Protein 2W8T (pdb70)

InterPro domains:
  IPR001917 Aminotransferase, class-II, pyridoxal-phosphate binding site [PS00599] (262-271)
  IPR004839 Aminotransferase, class I/classII, large domain [PF00155] (66-406)
  IPR015421 Pyridoxal phosphate-dependent transferase, major domain [G3DSA:3.40.640.10] (81-315)
  IPR015422 Pyridoxal phosphate-dependent transferase, small domain [G3DSA:3.90.1150.10] (61-413)
  IPR015424 Pyridoxal phosphate-dependent transferase [SSF53383] (37-416)
  IPR050087 8-amino-7-oxononanoate synthase class-II [PTHR13693] (52-408)

GO terms:
  GO:0004758 serine C-palmitoyltransferase activity (F, EXP)
  GO:0005737 cytoplasm (C, EXP)

B-factor: mean 5.33, std 5.43, range [2.0, 46.35]

Solvent-accessible surface area: 17518 Å² total

CATH classification: 3.90.1150.10 (+1 more: 3.40.640.10)

Sequence (397 aa):
DLLSKFDGLIAERQKLLDSGVVTDPFAIVMEQVKSPTEAVIRGKDTILLGTYNYMGMTFDPDVIIAAGKEALEKFGSGTCGSSRMMLNGTFHDHMEVEQALRDFYGTTGAIVFSTGYMANLGIISTLAGKGEYVILDADSHASIYDGCQQGNAEIVRFRHNSVEDLDKRLGRLPKEPAKLVVLEGVYSMLGDIAPLKEMVAVAKKHGAMVLLVDEAHSMGFFGPNGRGVYEAQGLEGQIDFVVVGTFSKSVGTVVGGFVVSNHPKFEAVRLACRPYIFTASLPPSVVATATTSIRKLMTAHEKRERLLWSSNARALHGGLKAMGFRLGTETCDSAIVAVMLEDQEQAAMMWQALLDGGLYVNMARPPATPAGTFLLRCSICAEHTPAQIQTVLGMFQAAGRAVGVI

Foldseek 3Di:
DVCVVCVVVVVVQVVVCVVVFDRQVDWDQPADPFPFWTATPNDIFGEFAALQALRLQPPPQLVVLLVVLCVPPNFAQPAAPVPRFCDPLNVLLQVLVCVLQVAPGKDKFQFLL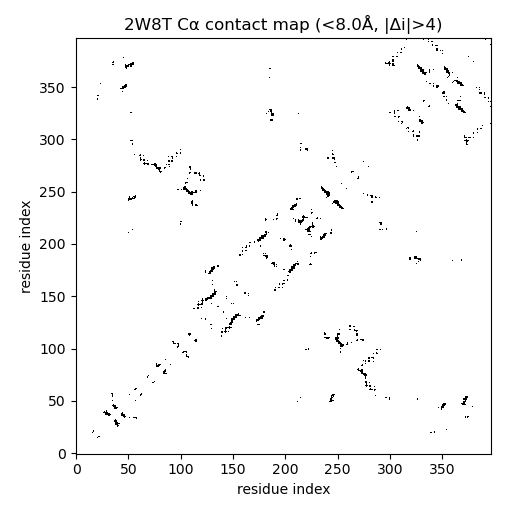LQLLFVLQLVAAAPEEEEEEPLDDPSNVNSVVNHHYHYHYFYHLDLPRLLVRLVPDDQPHEYEYEEEQFDQQQGDGHPCVSNLVSCVVSPYAYEYEAAQQALQAAPQSHHNCRNSPCRPSHAKYKYFCVGNLNAGIIMIGGRDPCPVVSCVPGCSRGPDHDGGSSRSSSSSSRSNCSRPVVLLNVLSQVLQQLLQVLCVVLPFDGSDPHSHGQKTKTWDQDQVLLSQLQRQSVVVRYHFDWDDPPSDPHRTTIGITGTHSPQDPVNSVVSSVSSNVSCVVSVVD

Structure (mmCIF, N/CA/C/O backbone):
data_2W8T
#
_entry.id   2W8T
#
_cell.length_a   75.180
_cell.length_b   107.454
_cell.length_c   88.825
_cell.angle_alpha   90.00
_cell.angle_beta   90.00
_cell.angle_gamma   90.00
#
_symmetry.space_group_name_H-M   'C 2 2 21'
#
loop_
_entity.id
_entity.type
_entity.pdbx_description
1 polymer 'SERINE PALMITOYLTRANSFERASE'
2 non-polymer "PYRIDOXAL-5'-PHOSPHATE"
3 water water
#
loop_
_atom_site.group_PDB
_atom_site.id
_atom_site.type_symbol
_atom_site.label_atom_id
_atom_site.label_alt_id
_atom_site.label_comp_id
_atom_site.label_asym_id
_atom_site.label_entity_id
_atom_site.label_seq_id
_atom_site.pdbx_PDB_ins_code
_atom_site.Cartn_x
_atom_site.Cartn_y
_atom_site.Cartn_z
_atom_site.occupancy
_atom_site.B_iso_or_equiv
_atom_site.auth_seq_id
_atom_site.auth_comp_id
_atom_site.auth_asym_id
_atom_site.auth_atom_id
_atom_site.pdbx_PDB_model_num
ATOM 1 N N . ASP A 1 22 ? -21.554 -0.407 33.152 1.00 2.16 23 ASP A N 1
ATOM 2 C CA . ASP A 1 22 ? -21.131 0.076 31.805 1.00 2.00 23 ASP A CA 1
ATOM 3 C C . ASP A 1 22 ? -19.609 0.277 31.770 1.00 2.00 23 ASP A C 1
ATOM 4 O O . ASP A 1 22 ? -18.903 -0.215 32.654 1.00 2.12 23 ASP A O 1
ATOM 9 N N . LEU A 1 23 ? -19.105 0.990 30.762 1.00 2.00 24 LEU A N 1
ATOM 10 C CA . LEU A 1 23 ? -17.664 1.223 30.619 1.00 2.00 24 LEU A CA 1
ATOM 11 C C . LEU A 1 23 ? -17.038 2.019 31.760 1.00 2.00 24 LEU A C 1
ATOM 12 O O . LEU A 1 23 ? -15.826 1.987 31.930 1.00 2.01 24 LEU A O 1
ATOM 17 N N . LEU A 1 24 ? -17.838 2.758 32.525 1.00 2.00 25 LEU A N 1
ATOM 18 C CA . LEU A 1 24 ? -17.278 3.564 33.609 1.00 2.00 25 LEU A CA 1
ATOM 19 C C . LEU A 1 24 ? -17.358 2.907 34.985 1.00 2.00 25 LEU A C 1
ATOM 20 O O . LEU A 1 24 ? -16.818 3.440 35.948 1.00 2.00 25 LEU A O 1
ATOM 25 N N . SER A 1 25 ? -17.984 1.734 35.070 1.00 2.00 26 SER A N 1
ATOM 26 C CA . SER A 1 25 ? -18.063 1.009 36.336 1.00 2.00 26 SER A CA 1
ATOM 27 C C . SER A 1 25 ? -16.667 0.666 36.853 1.00 2.00 26 SER A C 1
ATOM 28 O O . SER A 1 25 ? -16.446 0.622 38.060 1.00 2.00 26 SER A O 1
ATOM 31 N N . LYS A 1 26 ? -15.721 0.451 35.938 1.00 2.00 27 LYS A N 1
ATOM 32 C CA . LYS A 1 26 ? -14.327 0.166 36.306 1.00 2.00 27 LYS A CA 1
ATOM 33 C C . LYS A 1 26 ? -13.670 1.262 37.155 1.00 2.00 27 LYS A C 1
ATOM 34 O O . LYS A 1 26 ? -12.640 1.016 37.784 1.00 2.00 27 LYS A O 1
ATOM 40 N N . PHE A 1 27 ? -14.258 2.457 37.168 1.00 2.00 28 PHE A N 1
ATOM 41 C CA . PHE A 1 27 ? -13.734 3.580 37.957 1.00 2.00 28 PHE A CA 1
ATOM 42 C C . PHE A 1 27 ? -14.367 3.726 39.345 1.00 2.00 28 PHE A C 1
ATOM 43 O O . PHE A 1 27 ? -14.016 4.649 40.074 1.00 2.10 28 PHE A O 1
ATOM 51 N N . ASP A 1 28 ? -15.285 2.830 39.711 1.00 2.03 29 ASP A N 1
ATOM 52 C CA . ASP A 1 28 ? -15.961 2.909 41.016 1.00 2.00 29 ASP A CA 1
ATOM 53 C C . ASP A 1 28 ? -14.972 2.928 42.185 1.00 2.04 29 ASP A C 1
ATOM 54 O O . ASP A 1 28 ? -15.149 3.697 43.129 1.00 2.00 29 ASP A O 1
ATOM 59 N N . GLY A 1 29 ? -13.934 2.100 42.115 1.00 2.00 30 GLY A N 1
ATOM 60 C CA . GLY A 1 29 ? -12.910 2.057 43.161 1.00 2.00 30 GLY A CA 1
ATOM 61 C C . GLY A 1 29 ? -12.155 3.369 43.307 1.00 2.00 30 GLY A C 1
ATOM 62 O O . GLY A 1 29 ? -11.958 3.862 44.423 1.00 2.00 30 GLY A O 1
ATOM 63 N N . LEU A 1 30 ? -11.729 3.936 42.179 1.00 2.00 31 LEU A N 1
ATOM 64 C CA . LEU A 1 30 ? -11.026 5.220 42.173 1.00 2.00 31 LEU A CA 1
ATOM 65 C C . LEU A 1 30 ? -11.917 6.340 42.709 1.00 2.00 31 LEU A C 1
ATOM 66 O O . LEU A 1 30 ? -11.451 7.222 43.431 1.00 2.10 31 LEU A O 1
ATOM 71 N N . ILE A 1 31 ? -13.197 6.295 42.349 1.00 2.00 32 ILE A N 1
ATOM 72 C CA . ILE A 1 31 ? -14.159 7.291 42.805 1.00 2.02 32 ILE A CA 1
ATOM 73 C C . ILE A 1 31 ? -14.343 7.210 44.328 1.00 2.00 32 ILE A C 1
ATOM 74 O O . ILE A 1 31 ? -14.361 8.238 45.016 1.00 2.15 32 ILE A O 1
ATOM 79 N N . ALA A 1 32 ? -14.440 5.991 44.857 1.00 2.00 33 ALA A N 1
ATOM 80 C CA . ALA A 1 32 ? -14.566 5.783 46.307 1.00 2.00 33 ALA A CA 1
ATOM 81 C C . ALA A 1 32 ? -13.303 6.215 47.056 1.00 2.00 33 ALA A C 1
ATOM 82 O O . ALA A 1 32 ? -13.386 6.789 48.142 1.00 2.00 33 ALA A O 1
ATOM 84 N N . GLU A 1 33 ? -12.141 5.932 46.470 1.00 2.21 34 GLU A N 1
ATOM 85 C CA . GLU A 1 33 ? -10.848 6.333 47.042 1.00 2.55 34 GLU A CA 1
ATOM 86 C C . GLU A 1 33 ? -10.752 7.855 47.146 1.00 2.49 34 GLU A C 1
ATOM 87 O O . GLU A 1 33 ? -10.324 8.396 48.171 1.00 2.40 34 GLU A O 1
ATOM 93 N N . ARG A 1 34 ? -11.161 8.539 46.083 1.00 2.53 35 ARG A N 1
ATOM 94 C CA . ARG A 1 34 ? -11.174 9.995 46.066 1.00 2.59 35 ARG A CA 1
ATOM 95 C C . ARG A 1 34 ? -12.090 10.556 47.149 1.00 2.61 35 ARG A C 1
ATOM 96 O O . ARG A 1 34 ? -11.704 11.472 47.876 1.00 2.61 35 ARG A O 1
ATOM 104 N N . GLN A 1 35 ? -13.299 10.017 47.258 1.00 2.84 36 GLN A N 1
ATOM 105 C CA . GLN A 1 35 ? -14.234 10.500 48.270 1.00 3.27 36 GLN A CA 1
ATOM 106 C C . GLN A 1 35 ? -13.706 10.266 49.687 1.00 3.03 36 GLN A C 1
ATOM 107 O O . GLN A 1 35 ? -13.889 11.114 50.560 1.00 2.57 36 GLN A O 1
ATOM 113 N N . LYS A 1 36 ? -13.046 9.131 49.908 1.00 2.87 37 LYS A N 1
ATOM 114 C CA . LYS A 1 36 ? -12.416 8.841 51.199 1.00 3.02 37 LYS A CA 1
ATOM 115 C C . LYS A 1 36 ? -11.386 9.914 51.547 1.00 2.66 37 LYS A C 1
ATOM 116 O O . LYS A 1 36 ? -11.342 10.391 52.677 1.00 2.54 37 LYS A O 1
ATOM 122 N N . LEU A 1 37 ? -10.557 10.285 50.574 1.00 2.22 38 LEU A N 1
ATOM 123 C CA . LEU A 1 37 ? -9.558 11.335 50.768 1.00 2.15 38 LEU A CA 1
ATOM 124 C C . LEU A 1 37 ? -10.234 12.659 51.121 1.00 2.07 38 LEU A C 1
ATOM 125 O O . LEU A 1 37 ? -9.842 13.331 52.071 1.00 2.05 38 LEU A O 1
ATOM 130 N N . LEU A 1 38 ? -11.260 13.023 50.358 1.00 2.00 39 LEU A N 1
ATOM 131 C CA . LEU A 1 38 ? -11.974 14.278 50.588 1.00 2.00 39 LEU A CA 1
ATOM 132 C C . LEU A 1 38 ? -12.729 14.291 51.921 1.00 2.00 39 LEU A C 1
ATOM 133 O O . LEU A 1 38 ? -12.912 15.356 52.504 1.00 2.00 39 LEU A O 1
ATOM 138 N N . ASP A 1 39 ? -13.131 13.116 52.414 1.00 2.00 40 ASP A N 1
ATOM 139 C CA . ASP A 1 39 ? -13.777 13.002 53.734 1.00 2.09 40 ASP A CA 1
ATOM 140 C C . ASP A 1 39 ? -12.878 13.498 54.871 1.00 2.02 40 ASP A C 1
ATOM 141 O O . ASP A 1 39 ? -13.378 13.894 55.926 1.00 2.00 40 ASP A O 1
ATOM 146 N N . SER A 1 40 ? -11.562 13.475 54.661 1.00 2.00 41 SER A N 1
ATOM 147 C CA . SER A 1 40 ? -10.609 13.978 55.655 1.00 2.00 41 SER A CA 1
ATOM 148 C C . SER A 1 40 ? -10.590 15.508 55.753 1.00 2.00 41 SER A C 1
ATOM 149 O O . SER A 1 40 ? -9.996 16.057 56.683 1.00 2.23 41 SER A O 1
ATOM 152 N N . GLY A 1 41 ? -11.218 16.189 54.794 1.00 2.00 42 GLY A N 1
ATOM 153 C CA . GLY A 1 41 ? -11.284 17.651 54.781 1.00 2.00 42 GLY A CA 1
ATOM 154 C C . GLY A 1 41 ? -10.182 18.313 53.971 1.00 2.00 42 GLY A C 1
ATOM 155 O O . GLY A 1 41 ? -10.117 19.544 53.900 1.00 2.38 42 GLY A O 1
ATOM 156 N N . VAL A 1 42 ? -9.324 17.501 53.353 1.00 2.00 43 VAL A N 1
ATOM 157 C CA A VAL A 1 42 ? -8.224 18.010 52.546 0.50 2.00 43 VAL A CA 1
ATOM 158 C CA B VAL A 1 42 ? -8.221 18.010 52.544 0.50 2.00 43 VAL A CA 1
ATOM 159 C C . VAL A 1 42 ? -8.747 18.581 51.227 1.00 2.02 43 VAL A C 1
ATOM 160 O O . VAL A 1 42 ? -9.733 18.085 50.665 1.00 2.11 43 VAL A O 1
ATOM 167 N N . THR A 1 43 ? -8.096 19.636 50.747 1.00 2.45 44 THR A N 1
ATOM 168 C CA . THR A 1 43 ? -8.368 20.210 49.440 1.00 3.04 44 THR A CA 1
ATOM 169 C C . THR A 1 43 ? -8.070 19.150 48.373 1.00 3.10 44 THR A C 1
ATOM 170 O O . THR A 1 43 ? -7.093 18.413 48.496 1.00 3.36 44 THR A O 1
ATOM 174 N N . ASP A 1 44 ? -8.923 19.047 47.359 1.00 3.20 45 ASP A N 1
ATOM 175 C CA . ASP A 1 44 ? -8.717 18.081 46.279 1.00 3.44 45 ASP A CA 1
ATOM 176 C C . ASP A 1 44 ? -7.397 18.412 45.575 1.00 3.32 45 ASP A C 1
ATOM 177 O O . ASP A 1 44 ? -7.297 19.433 44.899 1.00 3.01 45 ASP A O 1
ATOM 182 N N . PRO A 1 45 ? -6.376 17.547 45.720 1.00 3.63 46 PRO A N 1
ATOM 183 C CA . PRO A 1 45 ? -5.081 17.896 45.120 1.00 3.77 46 PRO A CA 1
ATOM 184 C C . PRO A 1 45 ? -5.071 17.867 43.597 1.00 3.35 46 PRO A C 1
ATOM 185 O O . PRO A 1 45 ? -4.179 18.448 42.982 1.00 3.71 46 PRO A O 1
ATOM 189 N N . PHE A 1 46 ? -6.054 17.208 42.991 1.00 3.42 47 PHE A N 1
ATOM 190 C CA . PHE A 1 46 ? -6.114 17.099 41.537 1.00 3.87 47 PHE A CA 1
ATOM 191 C C . PHE A 1 46 ? -7.024 18.147 40.890 1.00 3.81 47 PHE A C 1
ATOM 192 O O . PHE A 1 46 ? -7.296 18.075 39.689 1.00 4.56 47 PHE A O 1
ATOM 200 N N . ALA A 1 47 ? -7.474 19.130 41.671 1.00 3.19 48 ALA A N 1
ATOM 201 C CA . ALA A 1 47 ? -8.374 20.165 41.151 1.00 3.25 48 ALA A CA 1
ATOM 202 C C . ALA A 1 47 ? -7.927 21.575 41.542 1.00 3.13 48 ALA A C 1
ATOM 203 O O . ALA A 1 47 ? -8.723 22.506 41.517 1.00 4.33 48 ALA A O 1
ATOM 205 N N . ILE A 1 48 ? -6.650 21.742 41.874 1.00 2.46 49 ILE A N 1
ATOM 206 C CA . ILE A 1 48 ? -6.106 23.060 42.196 1.00 2.16 49 ILE A CA 1
ATOM 207 C C . ILE A 1 48 ? -6.194 23.955 40.966 1.00 2.06 49 ILE A C 1
ATOM 208 O O . ILE A 1 48 ? -5.827 23.531 39.871 1.00 2.00 49 ILE A O 1
ATOM 213 N N . VAL A 1 49 ? -6.662 25.184 41.154 1.00 2.05 50 VAL A N 1
ATOM 214 C CA . VAL A 1 49 ? -6.740 26.164 40.074 1.00 2.00 50 VAL A CA 1
ATOM 215 C C . VAL A 1 49 ? -5.895 27.390 40.409 1.00 2.05 50 VAL A C 1
ATOM 216 O O . VAL A 1 49 ? -6.066 28.003 41.469 1.00 2.13 50 VAL A O 1
ATOM 220 N N . MET A 1 50 ? -4.988 27.737 39.505 1.00 2.00 51 MET A N 1
ATOM 221 C CA . MET A 1 50 ? -4.223 28.976 39.599 1.00 2.09 51 MET A CA 1
ATOM 222 C C . MET A 1 50 ? -5.094 30.073 38.998 1.00 2.14 51 MET A C 1
ATOM 223 O O . MET A 1 50 ? -5.140 30.256 37.769 1.00 2.52 51 MET A O 1
ATOM 228 N N . GLU A 1 51 ? -5.808 30.774 39.871 1.00 2.13 52 GLU A N 1
ATOM 229 C CA . GLU A 1 51 ? -6.779 31.777 39.446 1.00 2.82 52 GLU A CA 1
ATOM 230 C C . GLU A 1 51 ? -6.066 32.956 38.796 1.00 2.47 52 GLU A C 1
ATOM 231 O O . GLU A 1 51 ? -6.557 33.540 37.821 1.00 2.86 52 GLU A O 1
ATOM 237 N N . GLN A 1 52 ? -4.930 33.325 39.379 1.00 2.61 53 GLN A N 1
ATOM 238 C CA . GLN A 1 52 ? -4.029 34.324 38.827 1.00 3.35 53 GLN A CA 1
ATOM 239 C C . GLN A 1 52 ? -2.622 33.777 38.963 1.00 3.40 53 GLN A C 1
ATOM 240 O O . GLN A 1 52 ? -2.335 33.018 39.888 1.00 3.30 53 GLN A O 1
ATOM 246 N N . VAL A 1 53 ? -1.756 34.143 38.023 1.00 3.92 54 VAL A N 1
ATOM 247 C CA . VAL A 1 53 ? -0.340 33.797 38.080 1.00 4.64 54 VAL A CA 1
ATOM 248 C C . VAL A 1 53 ? 0.435 35.076 37.775 1.00 5.43 54 VAL A C 1
ATOM 249 O O . VAL A 1 53 ? 0.463 35.537 36.634 1.00 7.25 54 VAL A O 1
ATOM 253 N N . LYS A 1 54 ? 1.024 35.663 38.813 1.00 5.79 55 LYS A N 1
ATOM 254 C CA . LYS A 1 54 ? 1.700 36.963 38.718 1.00 6.50 55 LYS A CA 1
ATOM 255 C C . LYS A 1 54 ? 3.071 36.856 38.051 1.00 5.61 55 LYS A C 1
ATOM 256 O O . LYS A 1 54 ? 3.531 37.793 37.397 1.00 6.63 55 LYS A O 1
ATOM 262 N N . SER A 1 55 ? 3.734 35.727 38.256 1.00 4.41 56 SER A N 1
ATOM 263 C CA . SER A 1 55 ? 5.129 35.555 37.871 1.00 3.50 56 SER A CA 1
ATOM 264 C C . SER A 1 55 ? 5.421 34.065 37.891 1.00 3.31 56 SER A C 1
ATOM 265 O O . SER A 1 55 ? 4.545 33.272 38.213 1.00 3.50 56 SER A O 1
ATOM 268 N N . PRO A 1 56 ? 6.662 33.667 37.589 1.00 2.97 57 PRO A N 1
ATOM 269 C CA . PRO A 1 56 ? 6.987 32.247 37.692 1.00 2.90 57 PRO A CA 1
ATOM 270 C C . PRO A 1 56 ? 6.860 31.668 39.099 1.00 2.63 57 PRO A C 1
ATOM 271 O O . PRO A 1 56 ? 6.773 30.447 39.253 1.00 3.13 57 PRO A O 1
ATOM 275 N N . THR A 1 57 ? 6.850 32.524 40.118 1.00 2.18 58 THR A N 1
ATOM 276 C CA . THR A 1 57 ? 6.923 32.052 41.495 1.00 2.11 58 THR A CA 1
ATOM 277 C C . THR A 1 57 ? 5.726 32.432 42.361 1.00 2.11 58 THR A C 1
ATOM 278 O O . THR A 1 57 ? 5.724 32.116 43.548 1.00 2.16 58 THR A O 1
ATOM 282 N N . GLU A 1 58 ? 4.734 33.124 41.799 1.00 2.48 59 GLU A N 1
ATOM 283 C CA . GLU A 1 58 ? 3.614 33.646 42.581 1.00 3.32 59 GLU A CA 1
ATOM 284 C C . GLU A 1 58 ? 2.293 33.414 41.878 1.00 2.96 59 GLU A C 1
ATOM 285 O O . GLU A 1 58 ? 2.165 33.686 40.680 1.00 3.74 59 GLU A O 1
ATOM 291 N N . ALA A 1 59 ? 1.303 32.949 42.639 1.00 2.37 60 ALA A N 1
ATOM 292 C CA . ALA A 1 59 ? -0.038 32.709 42.115 1.00 2.20 60 ALA A CA 1
ATOM 293 C C . ALA A 1 59 ? -1.071 33.057 43.177 1.00 2.21 60 ALA A C 1
ATOM 294 O O . ALA A 1 59 ? -0.732 33.351 44.330 1.00 2.95 60 ALA A O 1
ATOM 296 N N . VAL A 1 60 ? -2.332 33.034 42.768 1.00 2.10 61 VAL A N 1
ATOM 297 C CA . VAL A 1 60 ? -3.459 33.140 43.689 1.00 2.38 61 VAL A CA 1
ATOM 298 C C . VAL A 1 60 ? -4.251 31.840 43.577 1.00 2.05 61 VAL A C 1
ATOM 299 O O . VAL A 1 60 ? -4.696 31.464 42.486 1.00 2.80 61 VAL A O 1
ATOM 303 N N . ILE A 1 61 ? -4.388 31.148 44.704 1.00 2.02 62 ILE A N 1
ATOM 304 C CA . ILE A 1 61 ? -5.060 29.853 44.779 1.00 2.13 62 ILE A CA 1
ATOM 305 C C . ILE A 1 61 ? -6.076 29.947 45.906 1.00 2.27 62 ILE A C 1
ATOM 306 O O . ILE A 1 61 ? -5.728 30.306 47.033 1.00 2.27 62 ILE A O 1
ATOM 311 N N . ARG A 1 62 ? -7.334 29.637 45.607 1.00 3.05 63 ARG A N 1
ATOM 312 C CA . ARG A 1 62 ? -8.407 29.724 46.600 1.00 3.73 63 ARG A CA 1
ATOM 313 C C . ARG A 1 62 ? -8.418 31.129 47.229 1.00 4.07 63 ARG A C 1
ATOM 314 O O . ARG A 1 62 ? -8.642 31.289 48.427 1.00 4.66 63 ARG A O 1
ATOM 322 N N . GLY A 1 63 ? -8.160 32.141 46.399 1.00 4.38 64 GLY A N 1
ATOM 323 C CA . GLY A 1 63 ? -8.131 33.540 46.830 1.00 4.95 64 GLY A CA 1
ATOM 324 C C . GLY A 1 63 ? -6.928 33.969 47.655 1.00 5.10 64 GLY A C 1
ATOM 325 O O . GLY A 1 63 ? -6.872 35.110 48.119 1.00 6.49 64 GLY A O 1
ATOM 326 N N . LYS A 1 64 ? -5.960 33.072 47.837 1.00 4.39 65 LYS A N 1
ATOM 327 C CA . LYS A 1 64 ? -4.807 33.321 48.697 1.00 4.47 65 LYS A CA 1
ATOM 328 C C . LYS A 1 64 ? -3.534 33.485 47.876 1.00 3.54 65 LYS A C 1
ATOM 329 O O . LYS A 1 64 ? -3.230 32.652 47.024 1.00 2.68 65 LYS A O 1
ATOM 335 N N . ASP A 1 65 ? -2.779 34.543 48.160 1.00 3.24 66 ASP A N 1
ATOM 336 C CA . ASP A 1 65 ? -1.463 34.730 47.555 1.00 3.49 66 ASP A CA 1
ATOM 337 C C . ASP A 1 65 ? -0.567 33.572 47.983 1.00 2.85 66 ASP A C 1
ATOM 338 O O . ASP A 1 65 ? -0.448 33.264 49.175 1.00 3.49 66 ASP A O 1
ATOM 343 N N . THR A 1 66 ? 0.059 32.940 46.999 1.00 2.21 67 THR A N 1
ATOM 344 C CA . THR A 1 66 ? 0.772 31.686 47.202 1.00 2.09 67 THR A CA 1
ATOM 345 C C . THR A 1 66 ? 2.109 31.684 46.463 1.00 2.10 67 THR A C 1
ATOM 346 O O . THR A 1 66 ? 2.191 32.107 45.306 1.00 3.09 67 THR A O 1
ATOM 350 N N . ILE A 1 67 ? 3.156 31.210 47.130 1.00 2.02 68 ILE A N 1
ATOM 351 C CA . ILE A 1 67 ? 4.436 30.955 46.475 1.00 2.00 68 ILE A CA 1
ATOM 352 C C . ILE A 1 67 ? 4.327 29.625 45.729 1.00 2.02 68 ILE A C 1
ATOM 353 O O . ILE A 1 67 ? 3.865 28.618 46.294 1.00 2.00 68 ILE A O 1
ATOM 358 N N . LEU A 1 68 ? 4.731 29.622 44.462 1.00 2.00 69 LEU A N 1
ATOM 359 C CA . LEU A 1 68 ? 4.771 28.400 43.664 1.00 2.01 69 LEU A CA 1
ATOM 360 C C . LEU A 1 68 ? 6.116 27.705 43.853 1.00 2.11 69 LEU A C 1
ATOM 361 O O . LEU A 1 68 ? 7.164 28.307 43.607 1.00 2.80 69 LEU A O 1
ATOM 366 N N . LEU A 1 69 ? 6.083 26.442 44.281 1.00 2.37 70 LEU A N 1
ATOM 367 C CA . LEU A 1 69 ? 7.301 25.668 44.487 1.00 2.06 70 LEU A CA 1
ATOM 368 C C . LEU A 1 69 ? 7.034 24.250 43.989 1.00 2.07 70 LEU A C 1
ATOM 369 O O . LEU A 1 69 ? 7.569 23.266 44.517 1.00 3.01 70 LEU A O 1
ATOM 374 N N . GLY A 1 70 ? 6.191 24.159 42.968 1.00 2.04 71 GLY A N 1
ATOM 375 C CA . GLY A 1 70 ? 5.789 22.886 42.387 1.00 2.48 71 GLY A CA 1
ATOM 376 C C . GLY A 1 70 ? 5.574 23.006 40.894 1.00 2.91 71 GLY A C 1
ATOM 377 O O . GLY A 1 70 ? 4.626 22.441 40.364 1.00 4.37 71 GLY A O 1
ATOM 378 N N . THR A 1 71 ? 6.440 23.750 40.211 1.00 2.78 72 THR A N 1
ATOM 379 C CA . THR A 1 71 ? 6.350 23.880 38.758 1.00 2.42 72 THR A CA 1
ATOM 380 C C . THR A 1 71 ? 7.679 23.490 38.125 1.00 2.27 72 THR A C 1
ATOM 381 O O . THR A 1 71 ? 8.719 23.462 38.792 1.00 2.43 72 THR A O 1
ATOM 385 N N . TYR A 1 72 ? 7.651 23.227 36.821 1.00 2.09 73 TYR A N 1
ATOM 386 C CA . TYR A 1 72 ? 8.872 22.911 36.081 1.00 2.06 73 TYR A CA 1
ATOM 387 C C . TYR A 1 72 ? 9.366 24.090 35.250 1.00 2.07 73 TYR A C 1
ATOM 388 O O . TYR A 1 72 ? 10.069 23.911 34.266 1.00 2.00 73 TYR A O 1
ATOM 397 N N . ASN A 1 73 ? 9.052 25.298 35.712 1.00 2.00 74 ASN A N 1
ATOM 398 C CA . ASN A 1 73 ? 9.471 26.549 35.073 1.00 2.02 74 ASN A CA 1
ATOM 399 C C . ASN A 1 73 ? 10.870 26.913 35.563 1.00 2.04 74 ASN A C 1
ATOM 400 O O . ASN A 1 73 ? 11.110 28.005 36.070 1.00 2.24 74 ASN A O 1
ATOM 405 N N . TYR A 1 74 ? 11.805 25.990 35.370 1.00 2.00 75 TYR A N 1
ATOM 406 C CA . TYR A 1 74 ? 13.089 26.023 36.054 1.00 2.00 75 TYR A CA 1
ATOM 407 C C . TYR A 1 74 ? 13.858 27.307 35.832 1.00 2.02 75 TYR A C 1
ATOM 408 O O . TYR A 1 74 ? 14.555 27.774 36.735 1.00 2.00 75 TYR A O 1
ATOM 417 N N . MET A 1 75 ? 13.749 27.863 34.633 1.00 2.00 76 MET A N 1
ATOM 418 C CA . MET A 1 75 ? 14.504 29.048 34.266 1.00 2.00 76 MET A CA 1
ATOM 419 C C . MET A 1 75 ? 13.659 30.316 34.193 1.00 2.05 76 MET A C 1
ATOM 420 O O . MET A 1 75 ? 14.129 31.359 33.742 1.00 2.52 76 MET A O 1
ATOM 425 N N . GLY A 1 76 ? 12.424 30.242 34.683 1.00 2.11 77 GLY A N 1
ATOM 426 C CA . GLY A 1 76 ? 11.530 31.397 34.719 1.00 2.59 77 GLY A CA 1
ATOM 427 C C . GLY A 1 76 ? 11.155 31.963 33.364 1.00 2.88 77 GLY A C 1
ATOM 428 O O . GLY A 1 76 ? 10.746 33.118 33.256 1.00 4.31 77 GLY A O 1
ATOM 429 N N . MET A 1 77 ? 11.242 31.158 32.316 1.00 2.29 78 MET A N 1
ATOM 430 C CA . MET A 1 77 ? 11.108 31.692 30.962 1.00 2.23 78 MET A CA 1
ATOM 431 C C . MET A 1 77 ? 9.685 32.087 30.602 1.00 2.34 78 MET A C 1
ATOM 432 O O . MET A 1 77 ? 9.490 32.854 29.666 1.00 2.69 78 MET A O 1
ATOM 437 N N . THR A 1 78 ? 8.681 31.600 31.324 1.00 2.44 79 THR A N 1
ATOM 438 C CA . THR A 1 78 ? 7.303 31.900 30.924 1.00 2.32 79 THR A CA 1
ATOM 439 C C . THR A 1 78 ? 6.933 33.388 31.007 1.00 2.14 79 THR A C 1
ATOM 440 O O . THR A 1 78 ? 5.973 33.805 30.365 1.00 2.28 79 THR A O 1
ATOM 444 N N . PHE A 1 79 ? 7.668 34.175 31.798 1.00 2.22 80 PHE A N 1
ATOM 445 C CA . PHE A 1 79 ? 7.435 35.619 31.885 1.00 2.36 80 PHE A CA 1
ATOM 446 C C . PHE A 1 79 ? 8.602 36.436 31.337 1.00 2.36 80 PHE A C 1
ATOM 447 O O . PHE A 1 79 ? 8.670 37.645 31.544 1.00 3.10 80 PHE A O 1
ATOM 455 N N . ASP A 1 80 ? 9.514 35.788 30.623 1.00 2.29 81 ASP A N 1
ATOM 456 C CA . ASP A 1 80 ? 10.606 36.516 29.997 1.00 2.08 81 ASP A CA 1
ATOM 457 C C . ASP A 1 80 ? 10.017 37.484 28.956 1.00 2.09 81 ASP A C 1
ATOM 458 O O . ASP A 1 80 ? 9.162 37.098 28.162 1.00 2.15 81 ASP A O 1
ATOM 463 N N . PRO A 1 81 ? 10.438 38.752 28.979 1.00 2.05 82 PRO A N 1
ATOM 464 C CA . PRO A 1 81 ? 9.793 39.728 28.101 1.00 2.18 82 PRO A CA 1
ATOM 465 C C . PRO A 1 81 ? 10.009 39.468 26.609 1.00 2.11 82 PRO A C 1
ATOM 466 O O . PRO A 1 81 ? 9.138 39.786 25.793 1.00 2.51 82 PRO A O 1
ATOM 470 N N . ASP A 1 82 ? 11.153 38.902 26.247 1.00 2.12 83 ASP A N 1
ATOM 471 C CA . ASP A 1 82 ? 11.404 38.561 24.844 1.00 2.12 83 ASP A CA 1
ATOM 472 C C . ASP A 1 82 ? 10.527 37.389 24.412 1.00 2.00 83 ASP A C 1
ATOM 473 O O . ASP A 1 82 ? 9.995 37.384 23.310 1.00 2.14 83 ASP A O 1
ATOM 478 N N . VAL A 1 83 ? 10.374 36.409 25.295 1.00 2.00 84 VAL A N 1
ATOM 479 C CA . VAL A 1 83 ? 9.508 35.267 25.035 1.00 2.01 84 VAL A CA 1
ATOM 480 C C . VAL A 1 83 ? 8.059 35.720 24.816 1.00 2.05 84 VAL A C 1
ATOM 481 O O . VAL A 1 83 ? 7.429 35.358 23.819 1.00 2.40 84 VAL A O 1
ATOM 485 N N . ILE A 1 84 ? 7.548 36.540 25.725 1.00 2.25 85 ILE A N 1
ATOM 486 C CA A ILE A 1 84 ? 6.180 37.045 25.628 0.50 2.66 85 ILE A CA 1
ATOM 487 C CA B ILE A 1 84 ? 6.177 37.026 25.622 0.50 2.47 85 ILE A CA 1
ATOM 488 C C . ILE A 1 84 ? 5.979 37.858 24.351 1.00 2.49 85 ILE A C 1
ATOM 489 O O . ILE A 1 84 ? 4.988 37.679 23.640 1.00 3.24 85 ILE A O 1
ATOM 498 N N . ALA A 1 85 ? 6.917 38.757 24.057 1.00 2.33 86 ALA A N 1
ATOM 499 C CA . ALA A 1 85 ? 6.816 39.567 22.842 1.00 2.39 86 ALA A CA 1
ATOM 500 C C . ALA A 1 85 ? 6.795 38.711 21.573 1.00 2.28 86 ALA A C 1
ATOM 501 O O . ALA A 1 85 ? 6.043 38.999 20.642 1.00 2.78 86 ALA A O 1
ATOM 503 N N . ALA A 1 86 ? 7.603 37.657 21.534 1.00 2.29 87 ALA A N 1
ATOM 504 C CA . ALA A 1 86 ? 7.618 36.765 20.376 1.00 2.25 87 ALA A CA 1
ATOM 505 C C . ALA A 1 86 ? 6.259 36.084 20.188 1.00 2.27 87 ALA A C 1
ATOM 506 O O . ALA A 1 86 ? 5.773 35.936 19.060 1.00 2.63 87 ALA A O 1
ATOM 508 N N . GLY A 1 87 ? 5.631 35.678 21.289 1.00 2.43 88 GLY A N 1
ATOM 509 C CA . GLY A 1 87 ? 4.321 35.045 21.211 1.00 2.28 88 GLY A CA 1
ATOM 510 C C . GLY A 1 87 ? 3.255 35.996 20.703 1.00 2.44 88 GLY A C 1
ATOM 511 O O . GLY A 1 87 ? 2.440 35.623 19.855 1.00 2.57 88 GLY A O 1
ATOM 512 N N . LYS A 1 88 ? 3.251 37.224 21.213 1.00 2.46 89 LYS A N 1
ATOM 513 C CA . LYS A 1 88 ? 2.263 38.208 20.785 1.00 2.80 89 LYS A CA 1
ATOM 514 C C . LYS A 1 88 ? 2.422 38.539 19.305 1.00 2.74 89 LYS A C 1
ATOM 515 O O . LYS A 1 88 ? 1.431 38.648 18.579 1.00 2.66 89 LYS A O 1
ATOM 521 N N . GLU A 1 89 ? 3.668 38.699 18.865 1.00 2.90 90 GLU A N 1
ATOM 522 C CA . GLU A 1 89 ? 3.966 39.020 17.467 1.00 3.42 90 GLU A CA 1
ATOM 523 C C . GLU A 1 89 ? 3.511 37.894 16.546 1.00 3.06 90 GLU A C 1
ATOM 524 O O . GLU A 1 89 ? 2.969 38.148 15.470 1.00 3.30 90 GLU A O 1
ATOM 530 N N . ALA A 1 90 ? 3.730 36.652 16.963 1.00 2.67 91 ALA A N 1
ATOM 531 C CA . ALA A 1 90 ? 3.323 35.510 16.146 1.00 2.74 91 ALA A CA 1
ATOM 532 C C . ALA A 1 90 ? 1.798 35.412 16.034 1.00 2.63 91 ALA A C 1
ATOM 533 O O . ALA A 1 90 ? 1.263 35.100 14.963 1.00 2.68 91 ALA A O 1
ATOM 535 N N . LEU A 1 91 ? 1.088 35.678 17.127 1.00 3.14 92 LEU A N 1
ATOM 536 C CA . LEU A 1 91 ? -0.380 35.723 17.071 1.00 4.00 92 LEU A CA 1
ATOM 537 C C . LEU A 1 91 ? -0.857 36.744 16.055 1.00 4.13 92 LEU A C 1
ATOM 538 O O . LEU A 1 91 ? -1.742 36.465 15.248 1.00 4.62 92 LEU A O 1
ATOM 543 N N . GLU A 1 92 ? -0.274 37.933 16.106 1.00 4.34 93 GLU A N 1
ATOM 544 C CA . GLU A 1 92 ? -0.640 39.027 15.207 1.00 5.13 93 GLU A CA 1
ATOM 545 C C . GLU A 1 92 ? -0.333 38.680 13.753 1.00 4.78 93 GLU A C 1
ATOM 546 O O . GLU A 1 92 ? -1.150 38.921 12.864 1.00 5.74 93 GLU A O 1
ATOM 552 N N . LYS A 1 93 ? 0.847 38.125 13.511 1.00 3.80 94 LYS A N 1
ATOM 553 C CA . LYS A 1 93 ? 1.340 37.943 12.145 1.00 3.59 94 LYS A CA 1
ATOM 554 C C . LYS A 1 93 ? 0.870 36.659 11.475 1.00 2.84 94 LYS A C 1
ATOM 555 O O . LYS A 1 93 ? 0.720 36.628 10.251 1.00 3.03 94 LYS A O 1
ATOM 561 N N . PHE A 1 94 ? 0.671 35.602 12.260 1.00 2.16 95 PHE A N 1
ATOM 562 C CA . PHE A 1 94 ? 0.366 34.281 11.715 1.00 2.14 95 PHE A CA 1
ATOM 563 C C . PHE A 1 94 ? -0.944 33.681 12.225 1.00 2.21 95 PHE A C 1
ATOM 564 O O . PHE A 1 94 ? -1.351 32.624 11.747 1.00 3.02 95 PHE A O 1
ATOM 572 N N . GLY A 1 95 ? -1.610 34.347 13.165 1.00 2.27 96 GLY A N 1
ATOM 573 C CA . GLY A 1 95 ? -2.864 33.839 13.710 1.00 2.28 96 GLY A CA 1
ATOM 574 C C . GLY A 1 95 ? -2.707 32.864 14.861 1.00 2.10 96 GLY A C 1
ATOM 575 O O . GLY A 1 95 ? -1.603 32.574 15.326 1.00 2.64 96 GLY A O 1
ATOM 576 N N . SER A 1 96 ? -3.841 32.362 15.330 1.00 2.09 97 SER A N 1
ATOM 577 C CA . SER A 1 96 ? -3.867 31.578 16.556 1.00 2.10 97 SER A CA 1
ATOM 578 C C . SER A 1 96 ? -3.458 30.124 16.404 1.00 2.07 97 SER A C 1
ATOM 579 O O . SER A 1 96 ? -3.199 29.464 17.406 1.00 2.51 97 SER A O 1
ATOM 582 N N . GLY A 1 97 ? -3.413 29.618 15.172 1.00 2.03 98 GLY A N 1
ATOM 583 C CA . GLY A 1 97 ? -3.111 28.211 14.923 1.00 2.00 98 GLY A CA 1
ATOM 584 C C . GLY A 1 97 ? -2.804 28.009 13.458 1.00 2.00 98 GLY A C 1
ATOM 585 O O . GLY A 1 97 ? -2.998 28.914 12.650 1.00 2.40 98 GLY A O 1
ATOM 586 N N . THR A 1 98 ? -2.344 26.816 13.108 1.00 2.08 99 THR A N 1
ATOM 587 C CA . THR A 1 98 ? -2.013 26.502 11.716 1.00 2.08 99 THR A CA 1
ATOM 588 C C . THR A 1 98 ? -3.125 25.764 10.983 1.00 2.04 99 THR A C 1
ATOM 589 O O . THR A 1 98 ? -3.213 25.837 9.756 1.00 2.88 99 THR A O 1
ATOM 593 N N . CYS A 1 99 ? -3.948 25.025 11.720 1.00 2.00 100 CYS A N 1
ATOM 594 C CA . CYS A 1 99 ? -5.000 24.206 11.131 1.00 2.26 100 CYS A CA 1
ATOM 595 C C . CYS A 1 99 ? -4.455 23.224 10.093 1.00 2.08 100 CYS A C 1
ATOM 596 O O . CYS A 1 99 ? -5.100 22.944 9.077 1.00 2.28 100 CYS A O 1
ATOM 599 N N . GLY A 1 100 ? -3.304 22.636 10.391 1.00 2.08 101 GLY A N 1
ATOM 600 C CA . GLY A 1 100 ? -2.790 21.573 9.549 1.00 2.39 101 GLY A CA 1
ATOM 601 C C . GLY A 1 100 ? -1.592 20.874 10.133 1.00 2.09 101 GLY A C 1
ATOM 602 O O . GLY A 1 100 ? -0.919 21.409 11.009 1.00 2.28 101 GLY A O 1
ATOM 603 N N . SER A 1 101 ? -1.324 19.677 9.625 1.00 2.10 102 SER A N 1
ATOM 604 C CA A SER A 1 101 ? -0.174 18.913 10.082 0.50 2.24 102 SER A CA 1
ATOM 605 C CA B SER A 1 101 ? -0.181 18.862 10.024 0.50 2.22 102 SER A CA 1
ATOM 606 C C . SER A 1 101 ? 1.118 19.396 9.438 1.00 2.21 102 SER A C 1
ATOM 607 O O . SER A 1 101 ? 1.118 20.088 8.409 1.00 2.55 102 SER A O 1
ATOM 612 N N . ARG A 1 102 ? 2.225 19.003 10.053 1.00 2.47 103 ARG A N 1
ATOM 613 C CA . ARG A 1 102 ? 3.555 19.286 9.523 1.00 2.69 103 ARG A CA 1
ATOM 614 C C . ARG A 1 102 ? 3.839 18.633 8.172 1.00 3.22 103 ARG A C 1
ATOM 615 O O . ARG A 1 102 ? 4.799 19.011 7.498 1.00 4.52 103 ARG A O 1
ATOM 623 N N . MET A 1 103 ? 3.054 17.631 7.793 1.00 3.66 104 MET A N 1
ATOM 624 C CA A MET A 1 103 ? 3.207 16.917 6.524 0.50 3.93 104 MET A CA 1
ATOM 625 C CA B MET A 1 103 ? 3.279 16.967 6.513 0.50 3.69 104 MET A CA 1
ATOM 626 C C . MET A 1 103 ? 2.412 17.562 5.399 1.00 3.68 104 MET A C 1
ATOM 627 O O . MET A 1 103 ? 2.526 17.159 4.237 1.00 4.74 104 MET A O 1
ATOM 636 N N . LEU A 1 104 ? 1.580 18.540 5.750 1.00 3.05 105 LEU A N 1
ATOM 637 C CA . LEU A 1 104 ? 0.688 19.190 4.803 1.00 2.91 105 LEU A CA 1
ATOM 638 C C . LEU A 1 104 ? 0.902 20.705 4.883 1.00 2.27 105 LEU A C 1
ATOM 639 O O . LEU A 1 104 ? 1.972 21.189 4.511 1.00 2.83 105 LEU A O 1
ATOM 644 N N . ASN A 1 105 ? -0.069 21.439 5.421 1.00 2.00 106 ASN A N 1
ATOM 645 C CA . ASN A 1 105 ? -0.091 22.908 5.381 1.00 2.10 106 ASN A CA 1
ATOM 646 C C . ASN A 1 105 ? 0.359 23.584 6.679 1.00 2.00 106 ASN A C 1
ATOM 647 O O . ASN A 1 105 ? 0.294 24.807 6.789 1.00 2.34 106 ASN A O 1
ATOM 652 N N . GLY A 1 106 ? 0.786 22.797 7.663 1.00 2.06 107 GLY A N 1
ATOM 653 C CA . GLY A 1 106 ? 1.024 23.319 9.004 1.00 2.01 107 GLY A CA 1
ATOM 654 C C . GLY A 1 106 ? 2.432 23.760 9.337 1.00 2.08 107 GLY A C 1
ATOM 655 O O . GLY A 1 106 ? 2.706 24.101 10.482 1.00 2.83 107 GLY A O 1
ATOM 656 N N . THR A 1 107 ? 3.347 23.748 8.377 1.00 2.03 108 THR A N 1
ATOM 657 C CA . THR A 1 107 ? 4.708 24.179 8.679 1.00 2.13 108 THR A CA 1
ATOM 658 C C . THR A 1 107 ? 4.845 25.634 8.271 1.00 2.14 108 THR A C 1
ATOM 659 O O . THR A 1 107 ? 4.915 25.955 7.082 1.00 2.32 108 THR A O 1
ATOM 663 N N . PHE A 1 108 ? 4.836 26.522 9.262 1.00 2.12 109 PHE A N 1
ATOM 664 C CA . PHE A 1 108 ? 5.005 27.951 9.035 1.00 2.06 109 PHE A CA 1
ATOM 665 C C . PHE A 1 108 ? 6.457 28.323 9.306 1.00 2.16 109 PHE A C 1
ATOM 666 O O . PHE A 1 108 ? 7.253 27.512 9.799 1.00 2.66 109 PHE A O 1
ATOM 674 N N . HIS A 1 109 ? 6.787 29.576 9.013 1.00 2.07 110 HIS A N 1
ATOM 675 C CA . HIS A 1 109 ? 8.089 30.140 9.325 1.00 2.29 110 HIS A CA 1
ATOM 676 C C . HIS A 1 109 ? 8.593 29.732 10.709 1.00 2.09 110 HIS A C 1
ATOM 677 O O . HIS A 1 109 ? 9.724 29.273 10.849 1.00 2.28 110 HIS A O 1
ATOM 684 N N . ASP A 1 110 ? 7.773 29.931 11.734 1.00 2.16 111 ASP A N 1
ATOM 685 C CA . ASP A 1 110 ? 8.244 29.707 13.102 1.00 2.32 111 ASP A CA 1
ATOM 686 C C . ASP A 1 110 ? 8.479 28.235 13.469 1.00 2.09 111 ASP A C 1
ATOM 687 O O . ASP A 1 110 ? 9.244 27.952 14.393 1.00 2.20 111 ASP A O 1
ATOM 692 N N . HIS A 1 111 ? 7.884 27.303 12.729 1.00 2.20 112 HIS A N 1
ATOM 693 C CA . HIS A 1 111 ? 8.182 25.880 12.915 1.00 2.13 112 HIS A CA 1
ATOM 694 C C . HIS A 1 111 ? 9.588 25.560 12.432 1.00 2.04 112 HIS A C 1
ATOM 695 O O . HIS A 1 111 ? 10.336 24.819 13.089 1.00 2.18 112 HIS A O 1
ATOM 702 N N . MET A 1 112 ? 9.969 26.132 11.292 1.00 2.18 113 MET A N 1
ATOM 703 C CA . MET A 1 112 ? 11.334 25.977 10.813 1.00 2.06 113 MET A CA 1
ATOM 704 C C . MET A 1 112 ? 12.303 26.634 11.800 1.00 2.00 113 MET A C 1
ATOM 705 O O . MET A 1 112 ? 13.358 26.073 12.112 1.00 2.00 113 MET A O 1
ATOM 710 N N . GLU A 1 113 ? 11.927 27.798 12.334 1.00 2.00 114 GLU A N 1
ATOM 711 C CA . GLU A 1 113 ? 12.766 28.485 13.313 1.00 2.04 114 GLU A CA 1
ATOM 712 C C . GLU A 1 113 ? 12.989 27.631 14.558 1.00 2.00 114 GLU A C 1
ATOM 713 O O . GLU A 1 113 ? 14.106 27.552 15.065 1.00 2.00 114 GLU A O 1
ATOM 719 N N . VAL A 1 114 ? 11.947 26.985 15.072 1.00 2.00 115 VAL A N 1
ATOM 720 C CA . VAL A 1 114 ? 12.112 26.278 16.346 1.00 2.00 115 VAL A CA 1
ATOM 721 C C . VAL A 1 114 ? 12.983 25.025 16.159 1.00 2.00 115 VAL A C 1
ATOM 722 O O . VAL A 1 114 ? 13.796 24.699 17.020 1.00 2.00 115 VAL A O 1
ATOM 726 N N . GLU A 1 115 ? 12.852 24.350 15.020 1.00 2.02 116 GLU A N 1
ATOM 727 C CA . GLU A 1 115 ? 13.711 23.206 14.744 1.00 2.04 116 GLU A CA 1
ATOM 728 C C . GLU A 1 115 ? 15.165 23.645 14.600 1.00 2.00 116 GLU A C 1
ATOM 729 O O . GLU A 1 115 ? 16.074 22.981 15.119 1.00 2.16 116 GLU A O 1
ATOM 735 N N . GLN A 1 116 ? 15.406 24.781 13.950 1.00 2.01 117 GLN A N 1
ATOM 736 C CA . GLN A 1 116 ? 16.774 25.296 13.868 1.00 2.07 117 GLN A CA 1
ATOM 737 C C . GLN A 1 116 ? 17.319 25.691 15.235 1.00 2.01 117 GLN A C 1
ATOM 738 O O . GLN A 1 116 ? 18.491 25.475 15.522 1.00 2.12 117 GLN A O 1
ATOM 744 N N . ALA A 1 117 ? 16.481 26.289 16.071 1.00 2.00 118 ALA A N 1
ATOM 745 C CA . ALA A 1 117 ? 16.899 26.646 17.423 1.00 2.17 118 ALA A CA 1
ATOM 746 C C . ALA A 1 117 ? 17.383 25.409 18.188 1.00 2.04 118 ALA A C 1
ATOM 747 O O . ALA A 1 117 ? 18.387 25.462 18.902 1.00 2.00 118 ALA A O 1
ATOM 749 N N . LEU A 1 118 ? 16.682 24.292 18.042 1.00 2.05 119 LEU A N 1
ATOM 750 C CA . LEU A 1 118 ? 17.076 23.035 18.687 1.00 2.04 119 LEU A CA 1
ATOM 751 C C . LEU A 1 118 ? 18.383 22.502 18.117 1.00 2.03 119 LEU A C 1
ATOM 752 O O . LEU A 1 118 ? 19.223 22.015 18.870 1.00 2.11 119 LEU A O 1
ATOM 757 N N . ARG A 1 119 ? 18.557 22.576 16.798 1.00 2.04 120 ARG A N 1
ATOM 758 C CA . ARG A 1 119 ? 19.834 22.184 16.182 1.00 2.00 120 ARG A CA 1
ATOM 759 C C . ARG A 1 119 ? 20.981 22.985 16.801 1.00 2.02 120 ARG A C 1
ATOM 760 O O . ARG A 1 119 ? 22.016 22.427 17.173 1.00 2.36 120 ARG A O 1
ATOM 768 N N . ASP A 1 120 ? 20.790 24.293 16.911 1.00 2.00 121 ASP A N 1
ATOM 769 C CA . ASP A 1 120 ? 21.809 25.169 17.488 1.00 2.11 121 ASP A CA 1
ATOM 770 C C . ASP A 1 120 ? 22.043 24.889 18.976 1.00 2.00 121 ASP A C 1
ATOM 771 O O . ASP A 1 120 ? 23.176 24.948 19.462 1.00 2.07 121 ASP A O 1
ATOM 776 N N . PHE A 1 121 ? 20.965 24.610 19.696 1.00 2.07 122 PHE A N 1
ATOM 777 C CA . PHE A 1 121 ? 21.040 24.367 21.135 1.00 2.07 122 PHE A CA 1
ATOM 778 C C . PHE A 1 121 ? 21.848 23.109 21.448 1.00 2.00 122 PHE A C 1
ATOM 779 O O . PHE A 1 121 ? 22.691 23.107 22.364 1.00 2.24 122 PHE A O 1
ATOM 787 N N . TYR A 1 122 ? 21.585 22.042 20.692 1.00 2.19 123 TYR A N 1
ATOM 788 C CA . TYR A 1 122 ? 22.210 20.735 20.939 1.00 2.12 123 TYR A CA 1
ATOM 789 C C . TYR A 1 122 ? 23.423 20.461 20.055 1.00 2.24 123 TYR A C 1
ATOM 790 O O . TYR A 1 122 ? 24.134 19.484 20.279 1.00 2.87 123 TYR A O 1
ATOM 799 N N . GLY A 1 123 ? 23.693 21.331 19.085 1.00 2.36 124 GLY A N 1
ATOM 800 C CA . GLY A 1 123 ? 24.776 21.108 18.136 1.00 2.63 124 GLY A CA 1
ATOM 801 C C . GLY A 1 123 ? 24.546 19.893 17.253 1.00 2.71 124 GLY A C 1
ATOM 802 O O . GLY A 1 123 ? 25.457 19.099 17.042 1.00 3.33 124 GLY A O 1
ATOM 803 N N . THR A 1 124 ? 23.324 19.740 16.751 1.00 2.55 125 THR A N 1
ATOM 804 C CA . THR A 1 124 ? 22.943 18.588 15.928 1.00 2.44 125 THR A CA 1
ATOM 805 C C . THR A 1 124 ? 22.510 19.014 14.541 1.00 2.33 125 THR A C 1
ATOM 806 O O . THR A 1 124 ? 22.052 20.137 14.333 1.00 3.33 125 THR A O 1
ATOM 810 N N . THR A 1 125 ? 22.646 18.103 13.583 1.00 2.14 126 THR A N 1
ATOM 811 C CA . THR A 1 125 ? 22.143 18.369 12.244 1.00 2.47 126 THR A CA 1
ATOM 812 C C . THR A 1 125 ? 20.635 18.128 12.126 1.00 2.19 126 THR A C 1
ATOM 813 O O . THR A 1 125 ? 19.988 18.699 11.241 1.00 2.83 126 THR A O 1
ATOM 817 N N . GLY A 1 126 ? 20.087 17.282 13.005 1.00 2.09 127 GLY A N 1
ATOM 818 C CA . GLY A 1 126 ? 18.680 16.895 12.943 1.00 2.13 127 GLY A CA 1
ATOM 819 C C . GLY A 1 126 ? 17.869 17.348 14.138 1.00 2.19 127 GLY A C 1
ATOM 820 O O . GLY A 1 126 ? 18.353 17.359 15.268 1.00 2.46 127 GLY A O 1
ATOM 821 N N . ALA A 1 127 ? 16.617 17.712 13.875 1.00 2.23 128 ALA A N 1
ATOM 822 C CA . ALA A 1 127 ? 15.664 18.103 14.912 1.00 2.57 128 ALA A CA 1
ATOM 823 C C . ALA A 1 127 ? 14.265 17.897 14.370 1.00 2.69 128 ALA A C 1
ATOM 824 O O . ALA A 1 127 ? 13.927 18.439 13.309 1.00 4.15 128 ALA A O 1
ATOM 826 N N . ILE A 1 128 ? 13.459 17.125 15.101 1.00 2.39 129 ILE A N 1
ATOM 827 C CA . ILE A 1 128 ? 12.051 16.907 14.788 1.00 2.37 129 ILE A CA 1
ATOM 828 C C . ILE A 1 128 ? 11.218 17.329 15.990 1.00 2.32 129 ILE A C 1
ATOM 829 O O . ILE A 1 128 ? 11.393 16.790 17.079 1.00 2.32 129 ILE A O 1
ATOM 834 N N . VAL A 1 129 ? 10.310 18.278 15.779 1.00 2.14 130 VAL A N 1
ATOM 835 C CA . VAL A 1 129 ? 9.420 18.768 16.816 1.00 2.23 130 VAL A CA 1
ATOM 836 C C . VAL A 1 129 ? 8.045 18.091 16.715 1.00 2.13 130 VAL A C 1
ATOM 837 O O . VAL A 1 129 ? 7.507 17.907 15.620 1.00 2.71 130 VAL A O 1
ATOM 841 N N . PHE A 1 130 ? 7.515 17.707 17.879 1.00 2.20 131 PHE A N 1
ATOM 842 C CA . PHE A 1 130 ? 6.210 17.086 18.048 1.00 2.12 131 PHE A CA 1
ATOM 843 C C . PHE A 1 130 ? 5.318 18.026 18.860 1.00 2.01 131 PHE A C 1
ATOM 844 O O . PHE A 1 130 ? 5.784 18.959 19.507 1.00 2.32 131 PHE A O 1
ATOM 852 N N . SER A 1 131 ? 4.022 17.740 18.878 1.00 2.07 132 SER A N 1
ATOM 853 C CA . SER A 1 131 ? 3.088 18.598 19.592 1.00 2.51 132 SER A CA 1
ATOM 854 C C . SER A 1 131 ? 3.195 18.521 21.118 1.00 2.23 132 SER A C 1
ATOM 855 O O . SER A 1 131 ? 2.788 19.463 21.787 1.00 3.19 132 SER A O 1
ATOM 858 N N . THR A 1 132 ? 3.720 17.418 21.656 1.00 2.07 133 THR A N 1
ATOM 859 C CA . THR A 1 132 ? 4.044 17.315 23.093 1.00 2.00 133 THR A CA 1
ATOM 860 C C . THR A 1 132 ? 5.258 16.412 23.271 1.00 2.02 133 THR A C 1
ATOM 861 O O . THR A 1 132 ? 5.576 15.600 22.400 1.00 2.16 133 THR A O 1
ATOM 865 N N . GLY A 1 133 ? 5.908 16.531 24.424 1.00 2.01 134 GLY A N 1
ATOM 866 C CA . GLY A 1 133 ? 6.943 15.586 24.823 1.00 2.05 134 GLY A CA 1
ATOM 867 C C . GLY A 1 133 ? 6.419 14.165 24.928 1.00 2.13 134 GLY A C 1
ATOM 868 O O . GLY A 1 133 ? 7.092 13.216 24.513 1.00 2.32 134 GLY A O 1
ATOM 869 N N . TYR A 1 134 ? 5.214 14.013 25.466 1.00 2.07 135 TYR A N 1
ATOM 870 C CA . TYR A 1 134 ? 4.577 12.712 25.545 1.00 2.00 135 TYR A CA 1
ATOM 871 C C . TYR A 1 134 ? 4.536 12.069 24.153 1.00 2.03 135 TYR A C 1
ATOM 872 O O . TYR A 1 134 ? 4.907 10.901 23.979 1.00 2.21 135 TYR A O 1
ATOM 881 N N . MET A 1 135 ? 4.092 12.839 23.160 1.00 2.00 136 MET A N 1
ATOM 882 C CA . MET A 1 135 ? 3.994 12.350 21.783 1.00 2.04 136 MET A CA 1
ATOM 883 C C . MET A 1 135 ? 5.358 12.112 21.138 1.00 2.00 136 MET A C 1
ATOM 884 O O . MET A 1 135 ? 5.495 11.184 20.348 1.00 2.11 136 MET A O 1
ATOM 889 N N . ALA A 1 136 ? 6.357 12.925 21.463 1.00 2.01 137 ALA A N 1
ATOM 890 C CA . ALA A 1 136 ? 7.715 12.696 20.964 1.00 2.07 137 ALA A CA 1
ATOM 891 C C . ALA A 1 136 ? 8.241 11.338 21.434 1.00 2.16 137 ALA A C 1
ATOM 892 O O . ALA A 1 136 ? 8.803 10.577 20.645 1.00 2.39 137 ALA A O 1
ATOM 894 N N . ASN A 1 137 ? 8.045 11.022 22.710 1.00 2.21 138 ASN A N 1
ATOM 895 C CA . ASN A 1 137 ? 8.473 9.718 23.243 1.00 2.44 138 ASN A CA 1
ATOM 896 C C 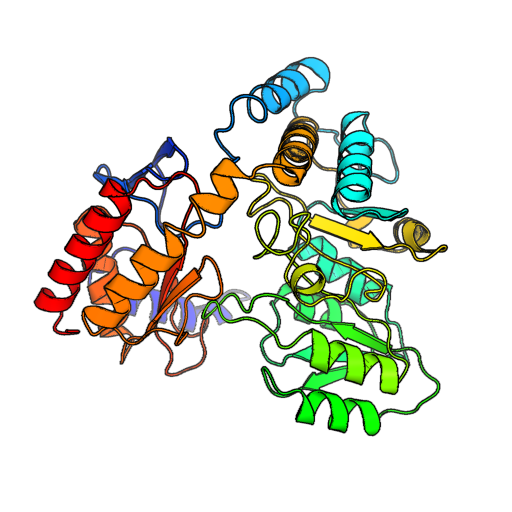. ASN A 1 137 ? 7.655 8.580 22.655 1.00 2.26 138 ASN A C 1
ATOM 897 O O . ASN A 1 137 ? 8.209 7.576 22.194 1.00 2.62 138 ASN A O 1
ATOM 902 N N . LEU A 1 138 ? 6.337 8.747 22.648 1.00 2.21 139 LEU A N 1
ATOM 903 C CA . LEU A 1 138 ? 5.430 7.759 22.091 1.00 2.21 139 LEU A CA 1
ATOM 904 C C . LEU A 1 138 ? 5.855 7.426 20.660 1.00 2.05 139 LEU A C 1
ATOM 905 O O . LEU A 1 138 ? 5.986 6.253 20.280 1.00 2.47 139 LEU A O 1
ATOM 910 N N . GLY A 1 139 ? 6.053 8.470 19.865 1.00 2.05 140 GLY A N 1
ATOM 911 C CA . GLY A 1 139 ? 6.384 8.315 18.459 1.00 2.24 140 GLY A CA 1
ATOM 912 C C . GLY A 1 139 ? 7.784 7.801 18.191 1.00 2.12 140 GLY A C 1
ATOM 913 O O . GLY A 1 139 ? 7.955 6.886 17.399 1.00 2.54 140 GLY A O 1
ATOM 914 N N . ILE A 1 140 ? 8.793 8.392 18.816 1.00 2.08 141 ILE A N 1
ATOM 915 C CA . ILE A 1 140 ? 10.166 8.025 18.466 1.00 2.48 141 ILE A CA 1
ATOM 916 C C . ILE A 1 140 ? 10.472 6.584 18.885 1.00 2.19 141 ILE A C 1
ATOM 917 O O . ILE A 1 140 ? 11.110 5.840 18.134 1.00 2.87 141 ILE A O 1
ATOM 922 N N . ILE A 1 141 ? 9.984 6.164 20.046 1.00 2.32 142 ILE A N 1
ATOM 923 C CA . ILE A 1 141 ? 10.265 4.810 20.506 1.00 2.93 142 ILE A CA 1
ATOM 924 C C . ILE A 1 141 ? 9.569 3.775 19.629 1.00 2.53 142 ILE A C 1
ATOM 925 O O . ILE A 1 141 ? 10.173 2.783 19.213 1.00 3.00 142 ILE A O 1
ATOM 930 N N . SER A 1 142 ? 8.302 4.020 19.321 1.00 2.11 143 SER A N 1
ATOM 931 C CA . SER A 1 142 ? 7.510 3.080 18.535 1.00 2.24 143 SER A CA 1
ATOM 932 C C . SER A 1 142 ? 7.906 3.039 17.064 1.00 2.46 143 SER A C 1
ATOM 933 O O . SER A 1 142 ? 7.609 2.062 16.376 1.00 3.85 143 SER A O 1
ATOM 936 N N . THR A 1 143 ? 8.556 4.095 16.585 1.00 2.50 144 THR A N 1
ATOM 937 C CA . THR A 1 143 ? 8.960 4.177 15.182 1.00 2.77 144 THR A CA 1
ATOM 938 C C . THR A 1 143 ? 10.386 3.663 14.947 1.00 2.65 144 THR A C 1
ATOM 939 O O . THR A 1 143 ? 10.647 3.027 13.920 1.00 3.72 144 THR A O 1
ATOM 943 N N . LEU A 1 144 ? 11.294 3.927 15.886 1.00 2.75 145 LEU A N 1
ATOM 944 C CA . LEU A 1 144 ? 12.688 3.514 15.716 1.00 3.15 145 LEU A CA 1
ATOM 945 C C . LEU A 1 144 ? 12.887 2.014 15.871 1.00 3.40 145 LEU A C 1
ATOM 946 O O . LEU A 1 144 ? 13.696 1.434 15.155 1.00 3.86 145 LEU A O 1
ATOM 951 N N . ALA A 1 145 ? 12.185 1.385 16.810 1.00 3.77 146 ALA A N 1
ATOM 952 C CA . ALA A 1 145 ? 12.418 -0.033 17.104 1.00 3.72 146 ALA A CA 1
ATOM 953 C C . ALA A 1 145 ? 11.231 -0.868 16.648 1.00 3.85 146 ALA A C 1
ATOM 954 O O . ALA A 1 145 ? 10.107 -0.665 17.107 1.00 4.80 146 ALA A O 1
ATOM 956 N N . GLY A 1 146 ? 11.491 -1.801 15.735 1.00 4.19 147 GLY A N 1
ATOM 957 C CA . GLY A 1 146 ? 10.444 -2.634 15.157 1.00 4.56 147 GLY A CA 1
ATOM 958 C C . GLY A 1 146 ? 10.496 -4.078 15.616 1.00 4.77 147 GLY A C 1
ATOM 959 O O . GLY A 1 146 ? 11.198 -4.430 16.573 1.00 4.22 147 GLY A O 1
ATOM 960 N N . LYS A 1 147 ? 9.748 -4.926 14.918 1.00 5.23 148 LYS A N 1
ATOM 961 C CA . LYS A 1 147 ? 9.683 -6.343 15.240 1.00 5.74 148 LYS A CA 1
ATOM 962 C C . LYS A 1 147 ? 11.075 -6.946 15.145 1.00 5.41 148 LYS A C 1
ATOM 963 O O . LYS A 1 147 ? 11.813 -6.660 14.201 1.00 6.00 148 LYS A O 1
ATOM 969 N N . GLY A 1 148 ? 11.434 -7.753 16.139 1.00 5.07 149 GLY A N 1
ATOM 970 C CA . GLY A 1 148 ? 12.741 -8.392 16.187 1.00 4.72 149 GLY A CA 1
ATOM 971 C C . GLY A 1 148 ? 13.835 -7.518 16.771 1.00 4.26 149 GLY A C 1
ATOM 972 O O . GLY A 1 148 ? 14.979 -7.954 16.877 1.00 4.85 149 GLY A O 1
ATOM 973 N N . GLU A 1 149 ? 13.493 -6.289 17.142 1.00 2.99 150 GLU A N 1
ATOM 974 C CA . GLU A 1 149 ? 14.443 -5.361 17.755 1.00 2.50 150 GLU A CA 1
ATOM 975 C C . GLU A 1 149 ? 14.064 -5.161 19.218 1.00 2.19 150 GLU A C 1
ATOM 976 O O . GLU A 1 149 ? 13.056 -5.708 19.677 1.00 2.54 150 GLU A O 1
ATOM 982 N N . TYR A 1 150 ? 14.894 -4.424 19.951 1.00 2.14 151 TYR A N 1
ATOM 983 C CA . TYR A 1 150 ? 14.787 -4.331 21.412 1.00 2.04 151 TYR A CA 1
ATOM 984 C C . TYR A 1 150 ? 14.794 -2.891 21.888 1.00 2.00 151 TYR A C 1
ATOM 985 O O . TYR A 1 150 ? 15.591 -2.077 21.404 1.00 2.46 151 TYR A O 1
ATOM 994 N N . VAL A 1 151 ? 13.909 -2.590 22.839 1.00 2.00 152 VAL A N 1
ATOM 995 C CA . VAL A 1 151 ? 13.954 -1.347 23.598 1.00 2.02 152 VAL A CA 1
ATOM 996 C C . VAL A 1 151 ? 14.277 -1.722 25.040 1.00 2.00 152 VAL A C 1
ATOM 997 O O . VAL A 1 151 ? 13.575 -2.525 25.656 1.00 2.30 152 VAL A O 1
ATOM 1001 N N . ILE A 1 152 ? 15.355 -1.145 25.559 1.00 2.00 153 ILE A N 1
ATOM 1002 C CA . ILE A 1 152 ? 15.864 -1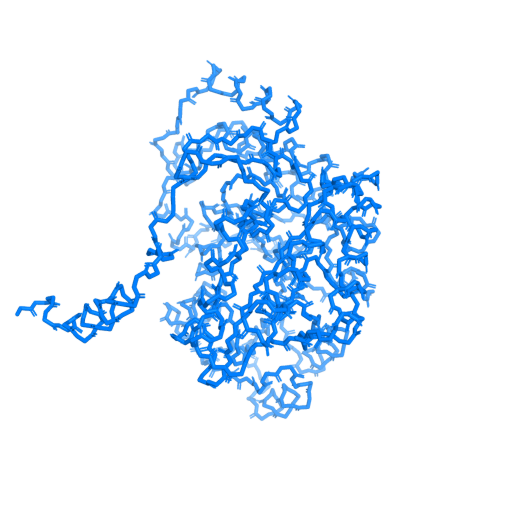.458 26.889 1.00 2.03 153 ILE A CA 1
ATOM 1003 C C . ILE A 1 152 ? 15.714 -0.187 27.725 1.00 2.17 153 ILE A C 1
ATOM 1004 O O . ILE A 1 152 ? 16.201 0.871 27.323 1.00 2.79 153 ILE A O 1
ATOM 1009 N N . LEU A 1 153 ? 15.007 -0.275 28.853 1.00 2.11 154 LEU A N 1
ATOM 1010 C CA . LEU A 1 153 ? 14.626 0.918 29.623 1.00 2.42 154 LEU A CA 1
ATOM 1011 C C . LEU A 1 153 ? 14.617 0.646 31.116 1.00 2.28 154 LEU A C 1
ATOM 1012 O O . LEU A 1 153 ? 14.406 -0.475 31.560 1.00 2.37 154 LEU A O 1
ATOM 1017 N N . ASP A 1 154 ? 14.825 1.710 31.878 1.00 2.79 155 ASP A N 1
ATOM 1018 C CA . ASP A 1 154 ? 14.756 1.646 33.329 1.00 3.51 1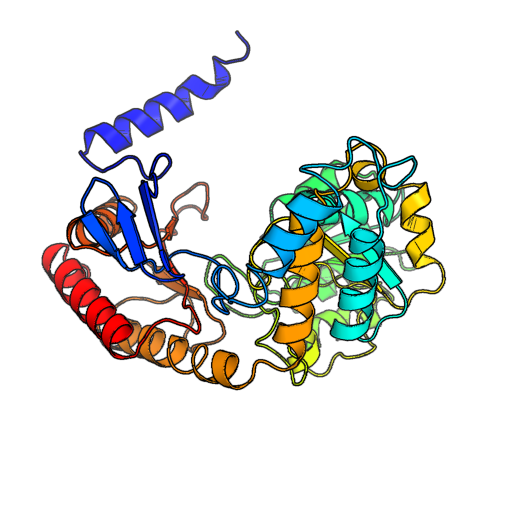55 ASP A CA 1
ATOM 1019 C C . ASP A 1 154 ? 13.333 1.276 33.761 1.00 4.07 155 ASP A C 1
ATOM 1020 O O . ASP A 1 154 ? 12.356 1.773 33.197 1.00 4.30 155 ASP A O 1
ATOM 1025 N N . ALA A 1 155 ? 13.218 0.406 34.763 1.00 5.06 156 ALA A N 1
ATOM 1026 C CA . ALA A 1 155 ? 11.907 -0.018 35.283 1.00 5.92 156 ALA A CA 1
ATOM 1027 C C . ALA A 1 155 ? 10.973 1.137 35.653 1.00 6.53 156 ALA A C 1
ATOM 1028 O O . ALA A 1 155 ? 9.749 1.004 35.548 1.00 7.09 156 ALA A O 1
ATOM 1030 N N . ASP A 1 156 ? 11.539 2.262 36.085 1.00 6.71 157 ASP A N 1
ATOM 1031 C CA . ASP A 1 156 ? 10.741 3.403 36.540 1.00 7.40 157 ASP A CA 1
ATOM 1032 C C . ASP A 1 156 ? 10.747 4.556 35.519 1.00 7.38 157 ASP A C 1
ATOM 1033 O O . ASP A 1 156 ? 10.602 5.727 35.879 1.00 7.91 157 ASP A O 1
ATOM 1038 N N . SER A 1 157 ? 10.887 4.218 34.234 1.00 7.27 158 SER A N 1
ATOM 1039 C CA . SER A 1 157 ? 10.823 5.205 33.149 1.00 6.54 158 SER A CA 1
ATOM 1040 C C . SER A 1 157 ? 9.481 5.937 33.085 1.00 5.98 158 SER A C 1
ATOM 1041 O O . SER A 1 157 ? 8.443 5.392 33.467 1.00 6.00 158 SER A O 1
ATOM 1044 N N . HIS A 1 158 ? 9.519 7.158 32.558 1.00 5.58 159 HIS A N 1
ATOM 1045 C CA . HIS A 1 158 ? 8.315 7.964 32.321 1.00 5.38 159 HIS A CA 1
ATOM 1046 C C . HIS A 1 158 ? 7.240 7.169 31.573 1.00 4.78 159 HIS A C 1
ATOM 1047 O O . HIS A 1 158 ? 7.537 6.355 30.687 1.00 4.63 159 HIS A O 1
ATOM 1054 N N . ALA A 1 159 ? 5.986 7.427 31.936 1.00 4.34 160 ALA A N 1
ATOM 1055 C CA . ALA A 1 159 ? 4.835 6.783 31.313 1.00 3.94 160 ALA A CA 1
ATOM 1056 C C . ALA A 1 159 ? 4.875 6.829 29.788 1.00 3.71 160 ALA A C 1
ATOM 1057 O O . ALA A 1 159 ? 4.510 5.862 29.135 1.00 3.46 160 ALA A O 1
A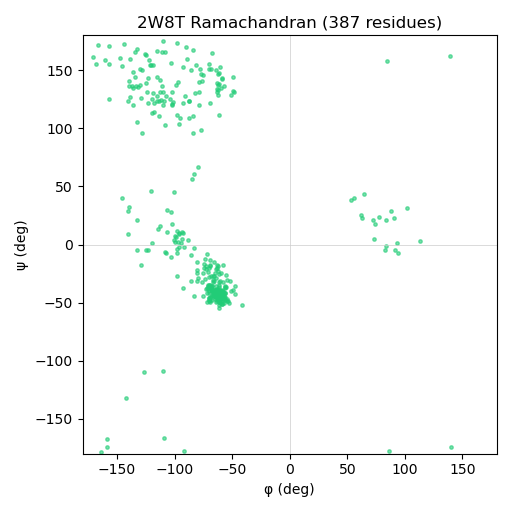TOM 1059 N N . SER A 1 160 ? 5.317 7.951 29.218 1.00 3.67 161 SER A N 1
ATOM 1060 C CA . SER A 1 160 ? 5.326 8.113 27.764 1.00 3.69 161 SER A CA 1
ATOM 1061 C C . SER A 1 160 ? 6.307 7.160 27.091 1.00 3.32 161 SER A C 1
ATOM 1062 O O . SER A 1 160 ? 6.075 6.746 25.959 1.00 3.65 161 SER A O 1
ATOM 1065 N N . ILE A 1 161 ? 7.387 6.824 27.794 1.00 3.37 162 ILE A N 1
ATOM 1066 C CA . ILE A 1 161 ? 8.380 5.882 27.281 1.00 3.63 162 ILE A CA 1
ATOM 1067 C C . ILE A 1 161 ? 7.769 4.469 27.260 1.00 3.28 162 ILE A C 1
ATOM 1068 O O . ILE A 1 161 ? 7.826 3.771 26.247 1.00 3.50 162 ILE A O 1
ATOM 1073 N N . TYR A 1 162 ? 7.146 4.065 28.362 1.00 3.23 163 TYR A N 1
ATOM 1074 C CA . TYR A 1 162 ? 6.378 2.821 28.374 1.00 3.42 163 TYR A CA 1
ATOM 1075 C C . TYR A 1 162 ? 5.267 2.806 27.323 1.00 3.11 163 TYR A C 1
ATOM 1076 O O . TYR A 1 162 ? 5.036 1.789 26.679 1.00 3.30 163 TYR A O 1
ATOM 1085 N N . ASP A 1 163 ? 4.577 3.930 27.139 1.00 3.49 164 ASP A N 1
ATOM 1086 C CA . ASP A 1 163 ? 3.498 3.976 26.157 1.00 3.50 164 ASP A CA 1
ATOM 1087 C C . ASP A 1 163 ? 4.050 3.855 24.731 1.00 3.17 164 ASP A C 1
ATOM 1088 O O . ASP A 1 163 ? 3.443 3.208 23.882 1.00 3.44 164 ASP A O 1
ATOM 1093 N N . GLY A 1 164 ? 5.228 4.429 24.485 1.00 3.18 165 GLY A N 1
ATOM 1094 C CA . GLY A 1 164 ? 5.936 4.227 23.220 1.00 3.46 165 GLY A CA 1
ATOM 1095 C C . GLY A 1 164 ? 6.243 2.757 22.976 1.00 3.46 165 GLY A C 1
ATOM 1096 O O . GLY A 1 164 ? 6.047 2.243 21.868 1.00 3.98 165 GLY A O 1
ATOM 1097 N N . CYS A 1 165 ? 6.709 2.067 24.016 1.00 4.00 166 CYS A N 1
ATOM 1098 C CA . CYS A 1 165 ? 6.964 0.627 23.917 1.00 4.27 166 CYS A CA 1
ATOM 1099 C C . CYS A 1 165 ? 5.690 -0.140 23.564 1.00 4.65 166 CYS A C 1
ATOM 1100 O O . CYS A 1 165 ? 5.706 -1.006 22.692 1.00 4.69 166 CYS A O 1
ATOM 1103 N N . GLN A 1 166 ? 4.598 0.185 24.253 1.00 4.74 167 GLN A N 1
ATOM 1104 C CA . GLN A 1 166 ? 3.290 -0.441 24.026 1.00 5.47 167 GLN A CA 1
ATOM 1105 C C . GLN A 1 166 ? 2.772 -0.192 22.606 1.00 5.58 167 GLN A C 1
ATOM 1106 O O . GLN A 1 166 ? 2.113 -1.049 22.016 1.00 5.70 167 GLN A O 1
ATOM 1112 N N . GLN A 1 167 ? 3.074 0.984 22.064 1.00 5.97 168 GLN A N 1
ATOM 1113 C CA . GLN A 1 167 ? 2.605 1.365 20.735 1.00 6.82 168 GLN A CA 1
ATOM 1114 C C . GLN A 1 167 ? 3.357 0.633 19.621 1.00 6.90 168 GLN A C 1
ATOM 1115 O O . GLN A 1 167 ? 2.789 0.373 18.554 1.00 8.17 168 GLN A O 1
ATOM 1121 N N . GLY A 1 168 ? 4.621 0.287 19.873 1.00 6.68 169 GLY A N 1
ATOM 1122 C CA . GLY A 1 168 ? 5.468 -0.384 18.887 1.00 6.26 169 GLY A CA 1
ATOM 1123 C C . GLY A 1 168 ? 5.422 -1.902 18.965 1.00 6.32 169 GLY A C 1
ATOM 1124 O O . GLY A 1 168 ? 4.704 -2.468 19.782 1.00 6.65 169 GLY A O 1
ATOM 1125 N N . ASN A 1 169 ? 6.212 -2.547 18.110 1.00 6.55 170 ASN A N 1
ATOM 1126 C CA . ASN A 1 169 ? 6.233 -4.006 17.993 1.00 7.08 170 ASN A CA 1
ATOM 1127 C C . ASN A 1 169 ? 7.546 -4.650 18.447 1.00 6.35 170 ASN A C 1
ATOM 1128 O O . ASN A 1 169 ? 7.795 -5.819 18.149 1.00 6.45 170 ASN A O 1
ATOM 1133 N N . ALA A 1 170 ? 8.368 -3.901 19.176 1.00 5.34 171 ALA A N 1
ATOM 1134 C CA . ALA A 1 170 ? 9.677 -4.378 19.606 1.00 4.79 171 ALA A CA 1
ATOM 1135 C C . ALA A 1 170 ? 9.576 -5.200 20.883 1.00 4.46 171 ALA A C 1
ATOM 1136 O O . ALA A 1 170 ? 8.548 -5.215 21.558 1.00 4.86 171 ALA A O 1
ATOM 1138 N N . GLU A 1 171 ? 10.672 -5.879 21.200 1.00 3.91 172 GLU A N 1
ATOM 1139 C CA . GLU A 1 171 ? 10.829 -6.587 22.463 1.00 4.26 172 GLU A CA 1
ATOM 1140 C C . GLU A 1 171 ? 11.257 -5.605 23.541 1.00 3.80 172 GLU A C 1
ATOM 1141 O O . GLU A 1 171 ? 12.222 -4.866 23.353 1.00 5.05 172 GLU A O 1
ATOM 1147 N N . ILE A 1 172 ? 10.575 -5.629 24.680 1.00 3.08 173 ILE A N 1
ATOM 1148 C CA . ILE A 1 172 ? 10.826 -4.677 25.748 1.00 3.01 173 ILE A CA 1
ATOM 1149 C C . ILE A 1 172 ? 11.644 -5.347 26.855 1.00 2.53 173 ILE A C 1
ATOM 1150 O O . ILE A 1 172 ? 11.339 -6.462 27.277 1.00 3.85 173 ILE A O 1
ATOM 1155 N N . VAL A 1 173 ? 12.706 -4.668 27.283 1.00 2.15 174 VAL A N 1
ATOM 1156 C CA . VAL A 1 173 ? 13.651 -5.190 28.265 1.00 2.04 174 VAL A CA 1
ATOM 1157 C C . VAL A 1 173 ? 13.819 -4.166 29.392 1.00 2.04 174 VAL A C 1
ATOM 1158 O O . VAL A 1 173 ? 14.587 -3.209 29.279 1.00 2.37 174 VAL A O 1
ATOM 1162 N N . ARG A 1 174 ? 13.068 -4.365 30.472 1.00 2.22 175 ARG A N 1
ATOM 1163 C CA . ARG A 1 174 ? 13.152 -3.500 31.644 1.00 2.43 175 ARG A CA 1
ATOM 1164 C C . ARG A 1 174 ? 14.368 -3.898 32.454 1.00 2.49 175 ARG A C 1
ATOM 1165 O O . ARG A 1 174 ? 14.649 -5.084 32.596 1.00 2.85 175 ARG A O 1
ATOM 1173 N N . PHE A 1 175 ? 15.086 -2.915 32.990 1.00 2.23 176 PHE A N 1
ATOM 1174 C CA . PHE A 1 175 ? 16.156 -3.217 33.933 1.00 2.38 176 PHE A CA 1
ATOM 1175 C C . PHE A 1 175 ? 15.915 -2.533 35.270 1.00 2.69 176 PHE A C 1
ATOM 1176 O O . PHE A 1 175 ? 15.209 -1.528 35.351 1.00 3.09 176 PHE A O 1
ATOM 1184 N N . ARG A 1 176 ? 16.482 -3.121 36.319 1.00 3.36 177 ARG A N 1
ATOM 1185 C CA . ARG A 1 176 ? 16.232 -2.671 37.679 1.00 4.15 177 ARG A CA 1
ATOM 1186 C C . ARG A 1 176 ? 16.594 -1.213 37.817 1.00 4.24 177 ARG A C 1
ATOM 1187 O O . ARG A 1 176 ? 17.637 -0.770 37.340 1.00 4.64 177 ARG A O 1
ATOM 1195 N N . HIS A 1 177 ? 15.731 -0.463 38.482 1.00 4.66 178 HIS A N 1
ATOM 1196 C CA . HIS A 1 177 ? 15.906 0.966 38.546 1.00 4.63 178 HIS A CA 1
ATOM 1197 C C . HIS A 1 177 ? 17.313 1.365 38.988 1.00 4.93 178 HIS A C 1
ATOM 1198 O O . HIS A 1 177 ? 17.819 0.884 40.002 1.00 4.91 178 HIS A O 1
ATOM 1205 N N . ASN A 1 178 ? 17.930 2.241 38.196 1.00 5.05 179 ASN A N 1
ATOM 1206 C CA . ASN A 1 178 ? 19.225 2.843 38.504 1.00 5.60 179 ASN A CA 1
ATOM 1207 C C . ASN A 1 178 ? 20.373 1.839 38.624 1.00 5.22 179 ASN A C 1
ATOM 1208 O O . ASN A 1 178 ? 21.373 2.091 39.303 1.00 6.45 179 ASN A O 1
ATOM 1213 N N . SER A 1 179 ? 20.236 0.691 37.971 1.00 4.34 180 SER A N 1
ATOM 1214 C CA . SER A 1 179 ? 21.230 -0.360 38.088 1.00 3.75 180 SER A CA 1
ATOM 1215 C C . SER A 1 179 ? 22.056 -0.515 36.817 1.00 3.43 180 SER A C 1
ATOM 1216 O O . SER A 1 179 ? 21.596 -1.112 35.839 1.00 3.29 180 SER A O 1
ATOM 1219 N N . VAL A 1 180 ? 23.284 0.002 36.840 1.00 3.19 181 VAL A N 1
ATOM 1220 C CA . VAL A 1 180 ? 24.236 -0.206 35.747 1.00 3.22 181 VAL A CA 1
ATOM 1221 C C . VAL A 1 180 ? 24.466 -1.707 35.554 1.00 2.85 181 VAL A C 1
ATOM 1222 O O . VAL A 1 180 ? 24.524 -2.203 34.429 1.00 2.65 181 VAL A O 1
ATOM 1226 N N . GLU A 1 181 ? 24.573 -2.439 36.659 1.00 2.54 182 GLU A N 1
ATOM 1227 C CA . GLU A 1 181 ? 24.810 -3.875 36.594 1.00 2.85 182 GLU A CA 1
ATOM 1228 C C . GLU A 1 181 ? 23.675 -4.620 35.890 1.00 2.37 182 GLU A C 1
ATOM 1229 O O . GLU A 1 181 ? 23.933 -5.464 35.029 1.00 2.31 182 GLU A O 1
ATOM 1235 N N . ASP A 1 182 ? 22.427 -4.327 36.246 1.00 2.09 183 ASP A N 1
ATOM 1236 C CA . ASP A 1 182 ? 21.304 -5.032 35.620 1.00 2.09 183 ASP A CA 1
ATOM 1237 C C . ASP A 1 182 ? 21.170 -4.647 34.142 1.00 2.01 183 ASP A C 1
ATOM 1238 O O . ASP A 1 182 ? 20.856 -5.492 33.309 1.00 2.21 183 ASP A O 1
ATOM 1243 N N . LEU A 1 183 ? 21.414 -3.382 33.807 1.00 2.00 184 LEU A N 1
ATOM 1244 C CA . LEU A 1 183 ? 21.429 -2.969 32.403 1.00 2.00 184 LEU A CA 1
ATOM 1245 C C . LEU A 1 183 ? 22.437 -3.809 31.622 1.00 2.01 184 LEU A C 1
ATOM 1246 O O . LEU A 1 183 ? 22.118 -4.346 30.561 1.00 2.22 184 LEU A O 1
ATOM 1251 N N . ASP A 1 184 ? 23.639 -3.942 32.176 1.00 2.00 185 ASP A N 1
ATOM 1252 C CA . ASP A 1 184 ? 24.727 -4.698 31.552 1.00 2.17 185 ASP A CA 1
ATOM 1253 C C . ASP A 1 184 ? 24.346 -6.174 31.380 1.00 2.00 185 ASP A C 1
ATOM 1254 O O . ASP A 1 184 ? 24.494 -6.747 30.298 1.00 2.19 185 ASP A O 1
ATOM 1259 N N . LYS A 1 185 ? 23.846 -6.789 32.449 1.00 2.00 186 LYS A N 1
ATOM 1260 C CA . LYS A 1 185 ? 23.505 -8.213 32.410 1.00 2.01 186 LYS A CA 1
ATOM 1261 C C . LYS A 1 185 ? 22.344 -8.500 31.459 1.00 2.00 186 LYS A C 1
ATOM 1262 O O . LYS A 1 185 ? 22.395 -9.449 30.683 1.00 2.00 186 LYS A O 1
ATOM 1268 N N . ARG A 1 186 ? 21.307 -7.675 31.501 1.00 2.00 187 ARG A N 1
ATOM 1269 C CA . ARG A 1 186 ? 20.152 -7.873 30.626 1.00 2.10 187 ARG A CA 1
ATOM 1270 C C . ARG A 1 186 ? 20.514 -7.665 29.160 1.00 2.07 187 ARG A C 1
ATOM 1271 O O . ARG A 1 186 ? 20.119 -8.465 28.315 1.00 2.24 187 ARG A O 1
ATOM 1279 N N . LEU A 1 187 ? 21.268 -6.609 28.868 1.00 2.46 188 LEU A N 1
ATOM 1280 C CA . LEU A 1 187 ? 21.750 -6.376 27.499 1.00 2.94 188 LEU A CA 1
ATOM 1281 C C . LEU A 1 187 ? 22.595 -7.519 26.982 1.00 3.22 188 LEU A C 1
ATOM 1282 O O . LEU A 1 187 ? 22.462 -7.917 25.823 1.00 3.72 188 LEU A O 1
ATOM 1287 N N . GLY A 1 188 ? 23.466 -8.040 27.843 1.00 3.38 189 GLY A N 1
ATOM 1288 C CA . GLY A 1 188 ? 24.400 -9.091 27.461 1.00 3.85 189 GLY A CA 1
ATOM 1289 C C . GLY A 1 188 ? 23.742 -10.399 27.076 1.00 3.97 189 GLY A C 1
ATOM 1290 O O . GLY A 1 188 ? 24.324 -11.194 26.332 1.00 5.09 189 GLY A O 1
ATOM 1291 N N . ARG A 1 189 ? 22.536 -10.642 27.582 1.00 3.71 190 ARG A N 1
ATOM 1292 C CA . ARG A 1 189 ? 21.806 -11.864 27.255 1.00 3.33 190 ARG A CA 1
ATOM 1293 C C . ARG A 1 189 ? 20.998 -11.760 25.957 1.00 2.87 190 ARG A C 1
ATOM 1294 O O . ARG A 1 189 ? 20.482 -12.763 25.479 1.00 3.39 190 ARG A O 1
ATOM 1302 N N . LEU A 1 190 ? 20.898 -10.566 25.380 1.00 2.14 191 LEU A N 1
ATOM 1303 C CA . LEU A 1 190 ? 20.169 -10.393 24.124 1.00 2.00 191 LEU A CA 1
ATOM 1304 C C . LEU A 1 190 ? 21.014 -10.866 22.943 1.00 2.04 191 LEU A C 1
ATOM 1305 O O . LEU A 1 190 ? 22.239 -10.801 22.997 1.00 2.06 191 LEU A O 1
ATOM 1310 N N . PRO A 1 191 ? 20.362 -11.334 21.866 1.00 2.13 192 PRO A N 1
ATOM 1311 C CA . PRO A 1 191 ? 21.103 -11.695 20.651 1.00 2.07 192 PRO A CA 1
ATOM 1312 C C . PRO A 1 191 ? 21.879 -10.492 20.109 1.00 2.00 192 PRO A C 1
ATOM 1313 O O . PRO A 1 191 ? 21.382 -9.363 20.181 1.00 2.00 192 PRO A O 1
ATOM 1317 N N . LYS A 1 192 ? 23.072 -10.724 19.568 1.00 2.00 193 LYS A N 1
ATOM 1318 C CA . LYS A 1 192 ? 23.965 -9.629 19.175 1.00 2.78 193 LYS A CA 1
ATOM 1319 C C . LYS A 1 192 ? 23.507 -8.860 17.934 1.00 2.74 193 LYS A C 1
ATOM 1320 O O . LYS A 1 192 ? 23.672 -7.642 17.865 1.00 3.44 193 LYS A O 1
ATOM 1326 N N . GLU A 1 193 ? 22.947 -9.559 16.952 1.00 2.67 194 GLU A N 1
ATOM 1327 C CA . GLU A 1 193 ? 22.704 -8.944 15.640 1.00 3.24 194 GLU A CA 1
ATOM 1328 C C . GLU A 1 193 ? 21.605 -7.876 15.615 1.00 2.79 194 GLU A C 1
ATOM 1329 O O . GLU A 1 193 ? 21.802 -6.813 15.024 1.00 3.25 194 GLU A O 1
ATOM 1335 N N . PRO A 1 194 ? 20.441 -8.143 16.237 1.00 2.19 195 PRO A N 1
ATOM 1336 C CA . PRO A 1 194 ? 19.353 -7.174 16.104 1.00 2.43 195 PRO A CA 1
ATOM 1337 C C . PRO A 1 194 ? 19.687 -5.808 16.691 1.00 2.36 195 PRO A C 1
ATOM 1338 O O . PRO A 1 194 ? 20.416 -5.711 17.679 1.00 2.35 195 PRO A O 1
ATOM 1342 N N . ALA A 1 195 ? 19.159 -4.762 16.068 1.00 2.23 196 ALA A N 1
ATOM 1343 C CA . ALA A 1 195 ? 19.373 -3.403 16.537 1.00 2.37 196 ALA A CA 1
ATOM 1344 C C . ALA A 1 195 ? 18.648 -3.201 17.856 1.00 2.29 196 ALA A C 1
ATOM 1345 O O . ALA A 1 195 ? 17.623 -3.837 18.132 1.00 2.74 196 ALA A O 1
ATOM 1347 N N . LYS A 1 196 ? 19.199 -2.308 18.669 1.00 2.21 197 LYS A N 1
ATOM 1348 C CA . LYS A 1 196 ? 18.743 -2.102 20.036 1.00 2.22 197 LYS A CA 1
ATOM 1349 C C . LYS A 1 196 ? 18.739 -0.625 20.386 1.00 2.19 197 LYS A C 1
ATOM 1350 O O . LYS A 1 196 ? 19.649 0.112 20.005 1.00 2.78 197 LYS A O 1
ATOM 1356 N N . LEU A 1 197 ? 17.718 -0.205 21.128 1.00 2.14 198 LEU A N 1
ATOM 1357 C CA . LEU A 1 197 ? 17.618 1.155 21.640 1.00 2.04 198 LEU A CA 1
ATOM 1358 C C . LEU A 1 197 ? 17.609 1.130 23.160 1.00 2.00 198 LEU A C 1
ATOM 1359 O O . LEU A 1 197 ? 16.663 0.618 23.756 1.00 2.19 198 LEU A O 1
ATOM 1364 N N . VAL A 1 198 ? 18.652 1.682 23.778 1.00 2.00 199 VAL A N 1
ATOM 1365 C CA . VAL A 1 198 ? 18.687 1.878 25.227 1.00 2.04 199 VAL A CA 1
ATOM 1366 C C . VAL A 1 198 ? 18.150 3.283 25.504 1.00 2.09 199 VAL A C 1
ATOM 1367 O O . VAL A 1 198 ? 18.662 4.272 24.970 1.00 2.53 199 VAL A O 1
ATOM 1371 N N . VAL A 1 199 ? 17.088 3.356 26.305 1.00 2.18 200 VAL A N 1
ATOM 1372 C CA . VAL A 1 199 ? 16.419 4.618 26.636 1.00 2.23 200 VAL A CA 1
ATOM 1373 C C . VAL A 1 199 ? 16.713 4.963 28.088 1.00 2.18 200 VAL A C 1
ATOM 1374 O O . VAL A 1 199 ? 16.423 4.173 28.983 1.00 2.74 200 VAL A O 1
ATOM 1378 N N . LEU A 1 200 ? 17.278 6.149 28.311 1.00 2.38 201 LEU A N 1
ATOM 1379 C CA . LEU A 1 200 ? 17.691 6.612 29.634 1.00 2.69 201 LEU A CA 1
ATOM 1380 C C . LEU A 1 200 ? 17.149 8.011 29.894 1.00 3.16 201 LEU A C 1
ATOM 1381 O O . LEU A 1 200 ? 16.954 8.781 28.964 1.00 3.46 201 LEU A O 1
ATOM 1386 N N . GLU A 1 201 ? 16.908 8.333 31.159 1.00 3.71 202 GLU A N 1
ATOM 1387 C CA . GLU A 1 201 ? 16.575 9.693 31.577 1.00 4.14 202 GLU A CA 1
ATOM 1388 C C . GLU A 1 201 ? 17.734 10.264 32.390 1.00 3.64 202 GLU A C 1
ATOM 1389 O O . GLU A 1 201 ? 18.296 9.576 33.245 1.00 4.35 202 GLU A O 1
ATOM 1395 N N . GLY A 1 202 ? 18.099 11.517 32.131 1.00 3.55 203 GLY A N 1
ATOM 1396 C CA . GLY A 1 202 ? 19.221 12.137 32.842 1.00 3.45 203 GLY A CA 1
ATOM 1397 C C . GLY A 1 202 ? 18.917 12.415 34.304 1.00 3.35 203 GLY A C 1
ATOM 1398 O O . GLY A 1 202 ? 19.725 12.130 35.181 1.00 3.02 203 GLY A O 1
ATOM 1399 N N . VAL A 1 203 ? 17.746 12.990 34.550 1.00 4.02 204 VAL A N 1
ATOM 1400 C CA . VAL A 1 203 ? 17.246 13.245 35.896 1.00 4.76 204 VAL A CA 1
ATOM 1401 C C . VAL A 1 203 ? 16.032 12.351 36.143 1.00 5.39 204 VAL A C 1
ATOM 1402 O O . VAL A 1 203 ? 15.126 12.287 35.307 1.00 7.19 204 VAL A O 1
ATOM 1406 N N . TYR A 1 204 ? 16.028 11.661 37.278 1.00 5.78 205 TYR A N 1
ATOM 1407 C CA . TYR A 1 204 ? 14.871 10.895 37.726 1.00 6.17 205 TYR A CA 1
ATOM 1408 C C . TYR A 1 204 ? 13.934 11.870 38.455 1.00 5.99 205 TYR A C 1
ATOM 1409 O O . TYR A 1 204 ? 14.262 12.340 39.549 1.00 6.53 205 TYR A O 1
ATOM 1418 N N . SER A 1 205 ? 12.778 12.174 37.868 1.00 5.93 206 SER A N 1
ATOM 1419 C CA . SER A 1 205 ? 11.935 13.269 38.373 1.00 5.82 206 SER A CA 1
ATOM 1420 C C . SER A 1 205 ? 11.285 13.019 39.732 1.00 4.57 206 SER A C 1
ATOM 1421 O O . SER A 1 205 ? 11.011 13.971 40.460 1.00 4.22 206 SER A O 1
ATOM 1424 N N . MET A 1 206 ? 11.041 11.766 40.098 1.00 3.56 207 MET A N 1
ATOM 1425 C CA . MET A 1 206 ? 10.326 11.516 41.341 1.00 3.06 207 MET A CA 1
ATOM 1426 C C . MET A 1 206 ? 11.098 12.069 42.543 1.00 2.44 207 MET A C 1
ATOM 1427 O O . MET A 1 206 ? 10.542 12.831 43.332 1.00 2.41 207 MET A O 1
ATOM 1432 N N . LEU A 1 207 ? 12.361 11.668 42.687 1.00 2.22 208 LEU A N 1
ATOM 1433 C CA . LEU A 1 207 ? 13.191 12.083 43.828 1.00 2.10 208 LEU A CA 1
ATOM 1434 C C . LEU A 1 207 ? 14.208 13.174 43.491 1.00 2.18 208 LEU A C 1
ATOM 1435 O O . LEU A 1 207 ? 14.827 13.740 44.394 1.00 2.69 208 LEU A O 1
ATOM 1440 N N . GLY A 1 208 ? 14.391 13.461 42.210 1.00 2.78 209 GLY A N 1
ATOM 1441 C CA . GLY A 1 208 ? 15.335 14.486 41.778 1.00 2.78 209 GLY A CA 1
ATOM 1442 C C . GLY A 1 208 ? 16.793 14.062 41.808 1.00 3.15 209 GLY A C 1
ATOM 1443 O O . GLY A 1 208 ? 17.688 14.912 41.908 1.00 3.41 209 GLY A O 1
ATOM 1444 N N . ASP A 1 209 ? 17.036 12.752 41.727 1.00 3.34 210 ASP A N 1
ATOM 1445 C CA . ASP A 1 209 ? 18.395 12.220 41.603 1.00 3.30 210 ASP A CA 1
ATOM 1446 C C . ASP A 1 209 ? 18.792 12.090 40.130 1.00 3.29 210 ASP A C 1
ATOM 1447 O O . ASP A 1 209 ? 17.970 12.274 39.232 1.00 3.81 210 ASP A O 1
ATOM 1452 N N . ILE A 1 210 ? 20.072 11.810 39.905 1.00 3.32 211 ILE A N 1
ATOM 1453 C CA . ILE A 1 210 ? 20.672 11.809 38.575 1.00 4.01 211 ILE A CA 1
ATOM 1454 C C . ILE A 1 210 ? 21.071 10.399 38.172 1.00 3.24 211 ILE A C 1
ATOM 1455 O O . ILE A 1 210 ? 21.559 9.625 38.987 1.00 3.41 211 ILE A O 1
ATOM 1460 N N . ALA A 1 211 ? 20.874 10.082 36.897 1.00 2.68 212 ALA A N 1
ATOM 1461 C CA . ALA A 1 211 ? 21.275 8.784 36.354 1.00 2.54 212 ALA A CA 1
ATOM 1462 C C . ALA A 1 211 ? 22.785 8.725 36.122 1.00 2.27 212 ALA A C 1
ATOM 1463 O O . ALA A 1 211 ? 23.399 9.734 35.757 1.00 2.79 212 ALA A O 1
ATOM 1465 N N . PRO A 1 212 ? 23.385 7.535 36.306 1.00 2.11 213 PRO A N 1
ATOM 1466 C CA . PRO A 1 212 ? 24.806 7.338 36.015 1.00 2.23 213 PRO A CA 1
ATOM 1467 C C . PRO A 1 212 ? 25.015 7.138 34.511 1.00 2.00 213 PRO A C 1
ATOM 1468 O O . PRO A 1 212 ? 25.385 6.046 34.060 1.00 2.31 213 PRO A O 1
ATOM 1472 N N . LEU A 1 213 ? 24.748 8.189 33.737 1.00 2.27 214 LEU A N 1
ATOM 1473 C CA . LEU A 1 213 ? 24.769 8.091 32.281 1.00 2.23 214 LEU A CA 1
ATOM 1474 C C . LEU A 1 213 ? 26.124 7.674 31.728 1.00 2.42 214 LEU A C 1
ATOM 1475 O O . LEU A 1 213 ? 26.187 6.901 30.780 1.00 2.77 214 LEU A O 1
ATOM 1480 N N . LYS A 1 214 ? 27.203 8.198 32.294 1.00 2.78 215 LYS A N 1
ATOM 1481 C CA . LYS A 1 214 ? 28.532 7.856 31.796 1.00 3.17 215 LYS A CA 1
ATOM 1482 C C . LYS A 1 214 ? 28.708 6.341 31.784 1.00 2.89 215 LYS A C 1
ATOM 1483 O O . LYS A 1 214 ? 29.125 5.757 30.776 1.00 3.19 215 LYS A O 1
ATOM 1489 N N . GLU A 1 215 ? 28.372 5.711 32.902 1.00 2.98 216 GLU A N 1
ATOM 1490 C CA . GLU A 1 215 ? 28.541 4.275 33.051 1.00 3.06 216 GLU A CA 1
ATOM 1491 C C . GLU A 1 215 ? 27.532 3.491 32.213 1.00 2.49 216 GLU A C 1
ATOM 1492 O O . GLU A 1 215 ? 27.883 2.500 31.580 1.00 2.25 216 GLU A O 1
ATOM 1498 N N . MET A 1 216 ? 26.282 3.942 32.196 1.00 2.26 217 MET A N 1
ATOM 1499 C CA . MET A 1 216 ? 25.247 3.255 31.428 1.00 2.24 217 MET A CA 1
ATOM 1500 C C . MET A 1 216 ? 25.459 3.349 29.921 1.00 2.44 217 MET A C 1
ATOM 1501 O O . MET A 1 216 ? 25.215 2.379 29.201 1.00 2.46 217 MET A O 1
ATOM 1506 N N . VAL A 1 217 ? 25.898 4.508 29.438 1.00 2.72 218 VAL A N 1
ATOM 1507 C CA . VAL A 1 217 ? 26.178 4.670 28.009 1.00 3.00 218 VAL A CA 1
ATOM 1508 C C . VAL A 1 217 ? 27.387 3.815 27.605 1.00 2.86 218 VAL A C 1
ATOM 1509 O O . VAL A 1 217 ? 27.377 3.202 26.538 1.00 3.19 218 VAL A O 1
ATOM 1513 N N . ALA A 1 218 ? 28.404 3.743 28.460 1.00 2.73 219 ALA A N 1
ATOM 1514 C CA . ALA A 1 218 ? 29.541 2.851 28.204 1.00 2.60 219 ALA A CA 1
ATOM 1515 C C . ALA A 1 218 ? 29.062 1.405 28.044 1.00 2.36 219 ALA A C 1
ATOM 1516 O O . ALA A 1 218 ? 29.490 0.693 27.133 1.00 2.55 219 ALA A O 1
ATOM 1518 N N . VAL A 1 219 ? 28.167 0.975 28.926 1.00 2.17 220 VAL A N 1
ATOM 1519 C CA . VAL A 1 219 ? 27.583 -0.360 28.827 1.00 2.04 220 VAL A CA 1
ATOM 1520 C C . VAL A 1 219 ? 26.791 -0.531 27.522 1.00 2.10 220 VAL A C 1
ATOM 1521 O O . VAL A 1 219 ? 26.931 -1.534 26.830 1.00 2.27 220 VAL A O 1
ATOM 1525 N N . ALA A 1 220 ? 25.962 0.450 27.186 1.00 2.32 221 ALA A N 1
ATOM 1526 C CA . ALA A 1 220 ? 25.177 0.389 25.952 1.00 2.80 221 ALA A CA 1
ATOM 1527 C C . ALA A 1 220 ? 26.079 0.226 24.733 1.00 3.20 221 ALA A C 1
ATOM 1528 O O . ALA A 1 220 ? 25.819 -0.598 23.857 1.00 3.79 221 ALA A O 1
ATOM 1530 N N . LYS A 1 221 ? 27.154 1.001 24.685 1.00 3.96 222 LYS A N 1
ATOM 1531 C CA . LYS A 1 221 ? 28.048 0.965 23.539 1.00 4.96 222 LYS A CA 1
ATOM 1532 C C . LYS A 1 221 ? 28.839 -0.343 23.484 1.00 4.75 222 LYS A C 1
ATOM 1533 O O . LYS A 1 221 ? 29.089 -0.865 22.399 1.00 4.86 222 LYS A O 1
ATOM 1539 N N . LYS A 1 222 ? 29.210 -0.887 24.644 1.00 4.51 223 LYS A N 1
ATOM 1540 C CA . LYS A 1 222 ? 29.868 -2.194 24.716 1.00 4.68 223 LYS A CA 1
ATOM 1541 C C . LYS A 1 222 ? 29.035 -3.278 24.026 1.00 4.01 223 LYS A C 1
ATOM 1542 O O . LYS A 1 222 ? 29.586 -4.186 23.393 1.00 4.44 223 LYS A O 1
ATOM 1548 N N . HIS A 1 223 ? 27.714 -3.170 24.148 1.00 3.15 224 HIS A N 1
ATOM 1549 C CA . HIS A 1 223 ? 26.785 -4.128 23.553 1.00 2.86 224 HIS A CA 1
ATOM 1550 C C . HIS A 1 223 ? 26.234 -3.676 22.192 1.00 2.90 224 HIS A C 1
ATOM 1551 O O . HIS A 1 223 ? 25.324 -4.304 21.648 1.00 3.37 224 HIS A O 1
ATOM 1558 N N . GLY A 1 224 ? 26.782 -2.593 21.644 1.00 2.71 225 GLY A N 1
ATOM 1559 C CA . GLY A 1 224 ? 26.436 -2.143 20.295 1.00 2.78 225 GLY A CA 1
ATOM 1560 C C . GLY A 1 224 ? 25.056 -1.525 20.149 1.00 2.93 225 GLY A C 1
ATOM 1561 O O . GLY A 1 224 ? 24.514 -1.451 19.040 1.00 3.54 225 GLY A O 1
ATOM 1562 N N . ALA A 1 225 ? 24.485 -1.060 21.255 1.00 2.43 226 ALA A N 1
ATOM 1563 C CA . ALA A 1 225 ? 23.154 -0.461 21.247 1.00 2.33 226 ALA A CA 1
ATOM 1564 C C . ALA A 1 225 ? 23.222 1.023 20.894 1.00 2.27 226 ALA A C 1
ATOM 1565 O O . ALA A 1 225 ? 24.209 1.696 21.180 1.00 2.85 226 ALA A O 1
ATOM 1567 N N . MET A 1 226 ? 22.161 1.527 20.271 1.00 2.03 227 MET A N 1
ATOM 1568 C CA . MET A 1 226 ? 21.970 2.962 20.122 1.00 2.34 227 MET A CA 1
ATOM 1569 C C . MET A 1 226 ? 21.382 3.471 21.431 1.00 2.27 227 MET A C 1
ATOM 1570 O O . MET A 1 226 ? 20.747 2.713 22.173 1.00 2.44 227 MET A O 1
ATOM 1575 N N . VAL A 1 227 ? 21.606 4.750 21.720 1.00 2.32 228 VAL A N 1
ATOM 1576 C CA . VAL A 1 227 ? 21.178 5.350 22.977 1.00 2.99 228 VAL A CA 1
ATOM 1577 C C . VAL A 1 227 ? 20.297 6.574 22.739 1.00 2.70 228 VAL A C 1
ATOM 1578 O O . VAL A 1 227 ? 20.629 7.453 21.934 1.00 2.86 228 VAL A O 1
ATOM 1582 N N . LEU A 1 228 ? 19.166 6.592 23.437 1.00 2.56 229 LEU A N 1
ATOM 1583 C CA A LEU A 1 228 ? 18.248 7.736 23.482 0.50 2.66 229 LEU A CA 1
ATOM 1584 C CA B LEU A 1 228 ? 18.280 7.735 23.475 0.50 2.90 229 LEU A CA 1
ATOM 1585 C C . LEU A 1 228 ? 18.244 8.245 24.914 1.00 2.61 229 LEU A C 1
ATOM 1586 O O . LEU A 1 228 ? 17.977 7.476 25.843 1.00 3.20 229 LEU A O 1
ATOM 1595 N N . VAL A 1 229 ? 18.540 9.529 25.113 1.00 2.40 230 VAL A N 1
ATOM 1596 C CA . VAL A 1 229 ? 18.514 10.118 26.450 1.00 2.53 230 VAL A CA 1
ATOM 1597 C C . VAL A 1 229 ? 17.474 11.233 26.500 1.00 2.41 230 VAL A C 1
ATOM 1598 O O . VAL A 1 229 ? 17.452 12.114 25.638 1.00 2.60 230 VAL A O 1
ATOM 1602 N N . ASP A 1 230 ? 16.611 11.180 27.512 1.00 2.64 231 ASP A N 1
ATOM 1603 C CA . ASP A 1 230 ? 15.686 12.261 27.813 1.00 3.50 231 ASP A CA 1
ATOM 1604 C C . ASP A 1 230 ? 16.355 13.270 28.737 1.00 3.49 231 ASP A C 1
ATOM 1605 O O . ASP A 1 230 ? 16.819 12.916 29.827 1.00 4.71 231 ASP A O 1
ATOM 1610 N N . GLU A 1 231 ? 16.391 14.523 28.298 1.00 2.89 232 GLU A N 1
ATOM 1611 C CA . GLU A 1 231 ? 16.957 15.611 29.087 1.00 3.16 232 GLU A CA 1
ATOM 1612 C C . GLU A 1 231 ? 15.910 16.701 29.355 1.00 3.73 232 GLU A C 1
ATOM 1613 O O . GLU A 1 231 ? 16.184 17.895 29.242 1.00 6.12 232 GLU A O 1
ATOM 1619 N N . ALA A 1 232 ? 14.716 16.275 29.749 1.00 3.46 233 ALA A N 1
ATOM 1620 C CA . ALA A 1 232 ? 13.608 17.183 30.046 1.00 3.77 233 ALA A CA 1
ATOM 1621 C C . ALA A 1 232 ? 13.816 17.976 31.330 1.00 3.34 233 ALA A C 1
ATOM 1622 O O . ALA A 1 232 ? 13.392 19.124 31.412 1.00 5.00 233 ALA A O 1
ATOM 1624 N N . HIS A 1 233 ? 14.442 17.372 32.336 1.00 2.71 234 HIS A N 1
ATOM 1625 C CA . HIS A 1 233 ? 14.537 17.994 33.657 1.00 2.43 234 HIS A CA 1
ATOM 1626 C C . HIS A 1 233 ? 15.910 18.615 33.921 1.00 2.23 234 HIS A C 1
ATOM 1627 O O . HIS A 1 233 ? 16.242 18.945 35.064 1.00 2.73 234 HIS A O 1
ATOM 1634 N N . SER A 1 234 ? 16.663 18.831 32.843 1.00 2.34 235 SER A N 1
ATOM 1635 C CA . SER A 1 234 ? 18.027 19.358 32.917 1.00 2.26 235 SER A CA 1
ATOM 1636 C C . SER A 1 234 ? 18.299 20.504 31.943 1.00 2.38 235 SER A C 1
ATOM 1637 O O . SER A 1 234 ? 19.377 21.087 31.972 1.00 2.71 235 SER A O 1
ATOM 1640 N N . MET A 1 235 ? 17.334 20.837 31.093 1.00 2.63 236 MET A N 1
ATOM 1641 C CA . MET A 1 235 ? 17.584 21.702 29.948 1.00 2.51 236 MET A CA 1
ATOM 1642 C C . MET A 1 235 ? 17.880 23.130 30.378 1.00 2.77 236 MET A C 1
ATOM 1643 O O . MET A 1 235 ? 17.069 23.783 31.047 1.00 3.30 236 MET A O 1
ATOM 1648 N N . GLY A 1 236 ? 19.049 23.610 29.981 1.00 2.41 237 GLY A N 1
ATOM 1649 C CA . GLY A 1 236 ? 19.473 24.962 30.286 1.00 2.94 237 GLY A CA 1
ATOM 1650 C C . GLY A 1 236 ? 20.315 25.104 31.533 1.00 2.60 237 GLY A C 1
ATOM 1651 O O . GLY A 1 236 ? 20.844 26.183 31.782 1.00 3.16 237 GLY A O 1
ATOM 1652 N N . PHE A 1 237 ? 20.470 24.039 32.323 1.00 2.44 238 PHE A N 1
ATOM 1653 C CA . PHE A 1 237 ? 21.208 24.162 33.578 1.00 2.24 238 PHE A CA 1
ATOM 1654 C C . PHE A 1 237 ? 22.127 22.995 33.969 1.00 2.13 238 PHE A C 1
ATOM 1655 O O . PHE A 1 237 ? 22.672 22.981 35.067 1.00 2.46 238 PHE A O 1
ATOM 1663 N N . PHE A 1 238 ? 22.331 22.048 33.052 1.00 2.12 239 PHE A N 1
ATOM 1664 C CA . PHE A 1 238 ? 23.384 21.036 33.186 1.00 2.00 239 PHE A CA 1
ATOM 1665 C C . PHE A 1 238 ? 24.269 21.085 31.941 1.00 2.06 239 PHE A C 1
ATOM 1666 O O . PHE A 1 238 ? 23.753 21.167 30.820 1.00 2.66 239 PHE A O 1
ATOM 1674 N N . GLY A 1 239 ? 25.578 20.966 32.142 1.00 2.30 240 GLY A N 1
ATOM 1675 C CA . GLY A 1 239 ? 26.558 20.953 31.060 1.00 2.49 240 GLY A CA 1
ATOM 1676 C C . GLY A 1 239 ? 26.956 22.356 30.639 1.00 2.80 240 GLY A C 1
ATOM 1677 O O . GLY A 1 239 ? 26.214 23.306 30.866 1.00 2.87 240 GLY A O 1
ATOM 1678 N N . PRO A 1 240 ? 28.134 22.504 30.014 1.00 3.11 241 PRO A N 1
ATOM 1679 C CA . PRO A 1 240 ? 28.581 23.846 29.641 1.00 3.52 241 PRO A CA 1
ATOM 1680 C C . PRO A 1 240 ? 27.595 24.619 28.752 1.00 3.66 241 PRO A C 1
ATOM 1681 O O . PRO A 1 240 ? 27.428 25.830 28.923 1.00 4.62 241 PRO A O 1
ATOM 1685 N N . ASN A 1 241 ? 26.913 23.922 27.847 1.00 3.19 242 ASN A N 1
ATOM 1686 C CA . ASN A 1 241 ? 25.942 24.551 26.957 1.00 3.01 242 ASN A CA 1
ATOM 1687 C C . ASN A 1 241 ? 24.492 24.372 27.411 1.00 2.69 242 ASN A C 1
ATOM 1688 O O . ASN A 1 241 ? 23.573 24.729 26.690 1.00 3.20 242 ASN A O 1
ATOM 1693 N N . GLY A 1 242 ? 24.290 23.814 28.601 1.00 2.54 243 GLY A N 1
ATOM 1694 C CA . GLY A 1 242 ? 22.949 23.567 29.113 1.00 2.31 243 GLY A CA 1
ATOM 1695 C C . GLY A 1 242 ? 22.220 22.404 28.460 1.00 2.20 243 GLY A C 1
ATOM 1696 O O . GLY A 1 242 ? 21.002 22.288 28.591 1.00 2.14 24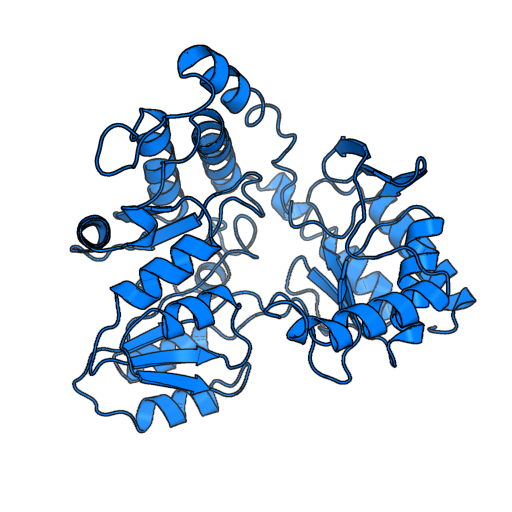3 GLY A O 1
ATOM 1697 N N . ARG A 1 243 ? 22.954 21.526 27.783 1.00 2.00 244 ARG A N 1
ATOM 1698 C CA . ARG A 1 243 ? 22.327 20.456 27.015 1.00 2.00 244 ARG A CA 1
ATOM 1699 C C . ARG A 1 243 ? 21.784 19.323 27.872 1.00 2.06 244 ARG A C 1
ATOM 1700 O O . ARG A 1 243 ? 20.884 18.623 27.434 1.00 2.20 244 ARG A O 1
ATOM 1708 N N . GLY A 1 244 ? 22.320 19.131 29.072 1.00 2.01 245 GLY A N 1
ATOM 1709 C CA . GLY A 1 244 ? 21.776 18.138 29.977 1.00 2.01 245 GLY A CA 1
ATOM 1710 C C . GLY A 1 244 ? 22.821 17.354 30.738 1.00 2.02 245 GLY A C 1
ATOM 1711 O O . GLY A 1 244 ? 24.025 17.640 30.679 1.00 2.03 245 GLY A O 1
ATOM 1712 N N . VAL A 1 245 ? 22.337 16.363 31.481 1.00 2.00 246 VAL A N 1
ATOM 1713 C CA . VAL A 1 245 ? 23.214 15.487 32.254 1.00 2.00 246 VAL A CA 1
ATOM 1714 C C . VAL A 1 245 ? 24.265 14.820 31.355 1.00 2.09 246 VAL A C 1
ATOM 1715 O O . VAL A 1 245 ? 25.426 14.718 31.732 1.00 2.83 246 VAL A O 1
ATOM 1719 N N . TYR A 1 246 ? 23.867 14.371 30.165 1.00 2.07 247 TYR A N 1
ATOM 1720 C CA . TYR A 1 246 ? 24.836 13.711 29.285 1.00 2.06 247 TYR A CA 1
ATOM 1721 C C . TYR A 1 246 ? 26.012 14.638 28.959 1.00 2.09 247 TYR A C 1
ATOM 1722 O O . TYR A 1 246 ? 27.150 14.195 28.888 1.00 2.62 247 TYR A O 1
ATOM 1731 N N . GLU A 1 247 ? 25.730 15.922 28.757 1.00 2.09 248 GLU A N 1
ATOM 1732 C CA . GLU A 1 247 ? 26.783 16.877 28.449 1.00 2.16 248 GLU A CA 1
ATOM 1733 C C . GLU A 1 247 ? 27.672 17.090 29.672 1.00 2.15 248 GLU A C 1
ATOM 1734 O O . GLU A 1 247 ? 28.899 17.090 29.566 1.00 2.98 248 GLU A O 1
ATOM 1740 N N . ALA A 1 248 ? 27.048 17.256 30.836 1.00 2.66 249 ALA A N 1
ATOM 1741 C CA . ALA A 1 248 ? 27.777 17.424 32.095 1.00 2.88 249 ALA A CA 1
ATOM 1742 C C . ALA A 1 248 ? 28.694 16.243 32.387 1.00 3.27 249 ALA A C 1
ATOM 1743 O O . ALA A 1 248 ? 29.752 16.424 32.978 1.00 3.92 249 ALA A O 1
ATOM 1745 N N . GLN A 1 249 ? 28.293 15.044 31.966 1.00 3.14 250 GLN A N 1
ATOM 1746 C CA . GLN A 1 249 ? 29.072 13.828 32.219 1.00 3.72 250 GLN A CA 1
ATOM 1747 C C . GLN A 1 249 ? 30.037 13.463 31.081 1.00 4.14 250 GLN A C 1
ATOM 1748 O O . GLN A 1 249 ? 30.617 12.376 31.084 1.00 5.11 250 GLN A O 1
ATOM 1754 N N . GLY A 1 250 ? 30.223 14.374 30.126 1.00 4.13 251 GLY A N 1
ATOM 1755 C CA . GLY A 1 250 ? 31.268 14.237 29.112 1.00 4.32 251 GLY A CA 1
ATOM 1756 C C . GLY A 1 250 ? 30.897 13.383 27.919 1.00 4.49 251 GLY A C 1
ATOM 1757 O O . GLY A 1 250 ? 31.778 12.905 27.212 1.00 5.13 251 GLY A O 1
ATOM 1758 N N . LEU A 1 251 ? 29.599 13.211 27.675 1.00 4.61 252 LEU A N 1
ATOM 1759 C CA . LEU A 1 251 ? 29.129 12.277 26.651 1.00 5.14 252 LEU A CA 1
ATOM 1760 C C . LEU A 1 251 ? 28.786 12.943 25.321 1.00 6.04 252 LEU A C 1
ATOM 1761 O O . LEU A 1 251 ? 28.205 12.301 24.448 1.00 6.50 252 LEU A O 1
ATOM 1766 N N . GLU A 1 252 ? 29.161 14.211 25.155 1.00 7.01 253 GLU A N 1
ATOM 1767 C CA . GLU A 1 252 ? 28.974 14.915 23.882 1.00 8.34 253 GLU A CA 1
ATOM 1768 C C . GLU A 1 252 ? 29.480 14.076 22.714 1.00 8.36 253 GLU A C 1
ATOM 1769 O O . GLU A 1 252 ? 30.586 13.538 22.760 1.00 8.16 253 GLU A O 1
ATOM 1775 N N . GLY A 1 253 ? 28.656 13.953 21.678 1.00 8.80 254 GLY A N 1
ATOM 1776 C CA . GLY A 1 253 ? 29.009 13.192 20.491 1.00 9.20 254 GLY A CA 1
ATOM 1777 C C . GLY A 1 253 ? 28.782 11.696 20.596 1.00 9.14 254 GLY A C 1
ATOM 1778 O O . GLY A 1 253 ? 28.942 10.987 19.606 1.00 10.76 254 GLY A O 1
ATOM 1779 N N . GLN A 1 254 ? 28.373 11.216 21.774 1.00 8.52 255 GLN A N 1
ATOM 1780 C CA . GLN A 1 254 ? 28.188 9.785 22.015 1.00 7.72 255 GLN A CA 1
ATOM 1781 C C . GLN A 1 254 ? 26.725 9.351 22.108 1.00 6.62 255 GLN A C 1
ATOM 1782 O O . GLN A 1 254 ? 26.443 8.162 22.222 1.00 6.96 255 GLN A O 1
ATOM 1788 N N . ILE A 1 255 ? 25.808 10.308 22.105 1.00 5.48 256 ILE A N 1
ATOM 1789 C CA . ILE A 1 255 ? 24.397 10.014 22.294 1.00 4.29 256 ILE A CA 1
ATOM 1790 C C . ILE A 1 255 ? 23.695 10.058 20.944 1.00 3.82 256 ILE A C 1
ATOM 1791 O O . ILE A 1 255 ? 23.687 11.089 20.266 1.00 4.84 256 ILE A O 1
ATOM 1796 N N . ASP A 1 256 ? 23.082 8.950 20.547 1.00 2.58 257 ASP A N 1
ATOM 1797 C CA . ASP A 1 256 ? 22.453 8.892 19.221 1.00 2.08 257 ASP A CA 1
ATOM 1798 C C . ASP A 1 256 ? 21.252 9.830 19.076 1.00 2.00 257 ASP A C 1
ATOM 1799 O O . ASP A 1 256 ? 21.119 10.509 18.048 1.00 2.42 257 ASP A O 1
ATOM 1804 N N . PHE A 1 257 ? 20.398 9.870 20.100 1.00 2.03 258 PHE A N 1
ATOM 1805 C CA . PHE A 1 257 ? 19.187 10.690 20.077 1.00 2.03 258 PHE A CA 1
ATOM 1806 C C . PHE A 1 257 ? 18.994 11.337 21.433 1.00 2.03 258 PHE A C 1
ATOM 1807 O O . PHE A 1 257 ? 19.161 10.670 22.455 1.00 2.46 258 PHE A O 1
ATOM 1815 N N . VAL A 1 258 ? 18.637 12.620 21.454 1.00 2.11 259 VAL A N 1
ATOM 1816 C CA . VAL A 1 258 ? 18.220 13.280 22.685 1.00 2.13 259 VAL A CA 1
ATOM 1817 C C . VAL A 1 258 ? 16.762 13.685 22.526 1.00 2.00 259 VAL A C 1
ATOM 1818 O O . VAL A 1 258 ? 16.399 14.304 21.528 1.00 2.60 259 VAL A O 1
ATOM 1822 N N . VAL A 1 259 ? 15.930 13.304 23.487 1.00 2.12 260 VAL A N 1
ATOM 1823 C CA A VAL A 1 259 ? 14.523 13.683 23.477 0.50 2.11 260 VAL A CA 1
ATOM 1824 C CA B VAL A 1 259 ? 14.515 13.670 23.503 0.50 2.43 260 VAL A CA 1
ATOM 1825 C C . VAL A 1 259 ? 14.279 14.718 24.580 1.00 2.10 260 VAL A C 1
ATOM 1826 O O . VAL A 1 259 ? 14.935 14.720 25.621 1.00 2.72 260 VAL A O 1
ATOM 1833 N N . GLY A 1 260 ? 13.345 15.621 24.334 1.00 2.27 261 GLY A N 1
ATOM 1834 C CA . GLY A 1 260 ? 12.998 16.607 25.321 1.00 2.37 261 GLY A CA 1
ATOM 1835 C C . GLY A 1 260 ? 11.630 17.187 25.094 1.00 2.16 261 GLY A C 1
ATOM 1836 O O . GLY A 1 260 ? 10.846 16.688 24.296 1.00 2.53 261 GLY A O 1
ATOM 1837 N N . THR A 1 261 ? 11.381 18.269 25.818 1.00 2.34 262 THR A N 1
ATOM 1838 C CA . THR A 1 261 ? 10.080 18.891 25.853 1.00 2.24 262 THR A CA 1
ATOM 1839 C C . THR A 1 261 ? 10.234 20.393 25.815 1.00 2.14 262 THR A C 1
ATOM 1840 O O . THR A 1 261 ? 11.294 20.932 26.172 1.00 2.33 262 THR A O 1
ATOM 1844 N N . PHE A 1 262 ? 9.157 21.063 25.417 1.00 2.17 263 PHE A N 1
ATOM 1845 C CA . PHE A 1 262 ? 9.059 22.511 25.536 1.00 2.11 263 PHE A CA 1
ATOM 1846 C C . PHE A 1 262 ? 8.309 22.928 26.799 1.00 2.08 263 PHE A C 1
ATOM 1847 O O . PHE A 1 262 ? 8.180 24.126 27.052 1.00 2.78 263 PHE A O 1
ATOM 1855 N N . SER A 1 263 ? 7.817 21.976 27.594 1.00 2.14 264 SER A N 1
ATOM 1856 C CA . SER A 1 263 ? 6.898 22.326 28.679 1.00 2.14 264 SER A CA 1
ATOM 1857 C C . SER A 1 263 ? 7.551 22.594 30.029 1.00 2.19 264 SER A C 1
ATOM 1858 O O . SER A 1 263 ? 6.856 22.940 30.982 1.00 2.72 264 SER A O 1
ATOM 1861 N N . LYS A 1 264 ? 8.871 22.449 30.124 1.00 2.14 265 LYS A N 1
ATOM 1862 C CA . LYS A 1 264 ? 9.570 22.648 31.385 1.00 2.26 265 LYS A CA 1
ATOM 1863 C C . LYS A 1 264 ? 10.394 23.919 31.251 1.00 2.08 265 LYS A C 1
ATOM 1864 O O . LYS A 1 264 ? 9.800 24.994 31.174 1.00 2.54 265 LYS A O 1
ATOM 1870 N N . SER A 1 265 ? 11.720 23.838 31.167 1.00 2.00 266 SER A N 1
ATOM 1871 C CA . SER A 1 265 ? 12.556 25.041 31.043 1.00 2.00 266 SER A CA 1
ATOM 1872 C C . SER A 1 265 ? 12.111 25.990 29.938 1.00 2.00 266 SER A C 1
ATOM 1873 O O . SER A 1 265 ? 12.150 27.212 30.105 1.00 2.11 266 SER A O 1
ATOM 1876 N N . VAL A 1 266 ? 11.699 25.436 28.807 1.00 2.02 267 VAL A N 1
ATOM 1877 C CA . VAL A 1 266 ? 11.361 26.267 27.655 1.00 2.02 267 VAL A CA 1
ATOM 1878 C C . VAL A 1 266 ? 10.103 27.112 27.921 1.00 2.05 267 VAL A C 1
ATOM 1879 O O . VAL A 1 266 ? 10.007 28.256 27.470 1.00 3.25 267 VAL A O 1
ATOM 1883 N N . GLY A 1 267 ? 9.142 26.557 28.648 1.00 2.00 268 GLY A N 1
ATOM 1884 C CA . GLY A 1 267 ? 7.988 27.327 29.110 1.00 2.00 268 GLY A CA 1
ATOM 1885 C C . GLY A 1 267 ? 6.779 27.411 28.186 1.00 2.24 268 GLY A C 1
ATOM 1886 O O . GLY A 1 267 ? 6.032 28.385 28.236 1.00 2.09 268 GLY A O 1
ATOM 1887 N N . THR A 1 268 ? 6.554 26.400 27.360 1.00 2.13 269 THR A N 1
ATOM 1888 C CA . THR A 1 268 ? 5.320 26.346 26.565 1.00 2.57 269 THR A CA 1
ATOM 1889 C C . THR A 1 268 ? 4.813 24.890 26.470 1.00 2.44 269 THR A C 1
ATOM 1890 O O . THR A 1 268 ? 4.667 24.253 27.509 1.00 3.52 269 THR A O 1
ATOM 1894 N N . VAL A 1 269 ? 4.458 24.393 25.282 1.00 2.58 270 VAL A N 1
ATOM 1895 C CA A VAL A 1 269 ? 4.175 22.966 25.079 0.50 2.26 270 VAL A CA 1
ATOM 1896 C CA B VAL A 1 269 ? 4.158 22.987 25.092 0.50 2.86 270 VAL A CA 1
ATOM 1897 C C . VAL A 1 269 ? 4.847 22.542 23.807 1.00 2.10 270 VAL A C 1
ATOM 1898 O O . VAL A 1 269 ? 5.124 23.367 22.933 1.00 2.19 270 VAL A O 1
ATOM 1905 N N . GLY A 1 270 ? 5.111 21.245 23.711 1.00 2.05 271 GLY A N 1
ATOM 1906 C CA . GLY A 1 270 ? 5.789 20.675 22.565 1.00 2.00 271 GLY A CA 1
ATOM 1907 C C . GLY A 1 270 ? 6.785 19.620 23.003 1.00 2.00 271 GLY A C 1
ATOM 1908 O O . GLY A 1 270 ? 7.176 19.563 24.178 1.00 2.20 271 GLY A O 1
ATOM 1909 N N . GLY A 1 271 ? 7.191 18.786 22.053 1.00 2.06 272 GLY A N 1
ATOM 1910 C CA . GLY A 1 271 ? 8.228 17.784 22.281 1.00 2.04 272 GLY A CA 1
ATOM 1911 C C . GLY A 1 271 ? 9.235 17.827 21.158 1.00 2.08 272 GLY A C 1
ATOM 1912 O O . GLY A 1 271 ? 8.998 18.441 20.118 1.00 2.30 272 GLY A O 1
ATOM 1913 N N . PHE A 1 272 ? 10.363 17.154 21.336 1.00 2.02 273 PHE A N 1
ATOM 1914 C CA . PHE A 1 272 ? 11.336 17.092 20.255 1.00 2.06 273 PHE A CA 1
ATOM 1915 C C . PHE A 1 272 ? 12.299 15.939 20.420 1.00 2.00 273 PHE A C 1
ATOM 1916 O O . PHE A 1 272 ? 12.486 15.424 21.521 1.00 2.25 273 PHE A O 1
ATOM 1924 N N . VAL A 1 273 ? 12.911 15.558 19.306 1.00 2.06 274 VAL A N 1
ATOM 1925 C CA . VAL A 1 273 ? 14.056 14.659 19.289 1.00 2.06 274 VAL A CA 1
ATOM 1926 C C . VAL A 1 273 ? 15.110 15.292 18.385 1.00 2.01 274 VAL A C 1
ATOM 1927 O O . VAL A 1 273 ? 14.787 15.802 17.303 1.00 2.26 274 VAL A O 1
ATOM 1931 N N . VAL A 1 274 ? 16.362 15.277 18.839 1.00 2.04 275 VAL A N 1
ATOM 1932 C CA . VAL A 1 274 ? 17.490 15.732 18.033 1.00 2.00 275 VAL A CA 1
ATOM 1933 C C . VAL A 1 274 ? 18.502 14.605 17.844 1.00 2.02 275 VAL A C 1
ATOM 1934 O O . VAL A 1 274 ? 18.600 13.682 18.666 1.00 2.17 275 VAL A O 1
ATOM 1938 N N . SER A 1 275 ? 19.263 14.684 16.761 1.00 2.00 276 SER A N 1
ATOM 1939 C CA . SER A 1 275 ? 20.216 13.637 16.400 1.00 2.05 276 SER A CA 1
ATOM 1940 C C . SER A 1 275 ? 21.139 14.117 15.308 1.00 2.38 276 SER A C 1
ATOM 1941 O O . SER A 1 275 ? 20.780 15.005 14.538 1.00 2.65 276 SER A O 1
ATOM 1944 N N . ASN A 1 276 ? 22.318 13.505 15.236 1.00 2.38 277 ASN A N 1
ATOM 1945 C CA . ASN A 1 276 ? 23.218 13.695 14.101 1.00 3.10 277 ASN A CA 1
ATOM 1946 C C . ASN A 1 276 ? 23.151 12.562 13.087 1.00 3.49 277 ASN A C 1
ATOM 1947 O O . ASN A 1 276 ? 23.885 12.582 12.100 1.00 4.36 277 ASN A O 1
ATOM 1952 N N . HIS A 1 277 ? 22.279 11.579 13.300 1.00 3.74 278 HIS A N 1
ATOM 1953 C CA . HIS A 1 277 ? 22.206 10.449 12.376 1.00 4.11 278 HIS A CA 1
ATOM 1954 C C . HIS A 1 277 ? 21.802 10.935 10.985 1.00 4.14 278 HIS A C 1
ATOM 1955 O O . HIS A 1 277 ? 20.835 11.684 10.854 1.00 3.81 278 HIS A O 1
ATOM 1962 N N . PRO A 1 278 ? 22.517 10.489 9.932 1.00 5.13 279 PRO A N 1
ATOM 1963 C CA . PRO A 1 278 ? 22.230 11.022 8.600 1.00 5.99 279 PRO A CA 1
ATOM 1964 C C . PRO A 1 278 ? 20.819 10.768 8.060 1.00 6.04 279 PRO A C 1
ATOM 1965 O O . PRO A 1 278 ? 20.355 11.520 7.211 1.00 7.08 279 PRO A O 1
ATOM 1969 N N . LYS A 1 279 ? 20.159 9.715 8.537 1.00 5.40 280 LYS A N 1
ATOM 1970 C CA . LYS A 1 279 ? 18.826 9.331 8.054 1.00 5.20 280 LYS A CA 1
ATOM 1971 C C . LYS A 1 279 ? 17.707 9.815 8.978 1.00 5.20 280 LYS A C 1
ATOM 1972 O O . LYS A 1 279 ? 16.541 9.495 8.764 1.00 5.33 280 LYS A O 1
ATOM 1978 N N . PHE A 1 280 ? 18.059 10.605 9.988 1.00 5.51 281 PHE A N 1
ATOM 1979 C CA . PHE A 1 280 ? 17.146 10.926 11.083 1.00 5.74 281 PHE A CA 1
ATOM 1980 C C . PHE A 1 280 ? 15.867 11.605 10.656 1.00 6.46 281 PHE A C 1
ATOM 1981 O O . PHE A 1 280 ? 14.782 11.239 11.090 1.00 5.76 281 PHE A O 1
ATOM 1989 N N . GLU A 1 281 ? 15.963 12.640 9.848 1.00 7.68 282 GLU A N 1
ATOM 1990 C CA . GLU A 1 281 ? 14.745 13.384 9.587 1.00 8.50 282 GLU A CA 1
ATOM 1991 C C . GLU A 1 281 ? 13.774 12.590 8.683 1.00 8.37 282 GLU A C 1
ATOM 1992 O O . GLU A 1 281 ? 12.619 12.982 8.546 1.00 9.48 282 GLU A O 1
ATOM 1998 N N . ALA A 1 282 ? 14.215 11.447 8.141 1.00 7.71 283 ALA A N 1
ATOM 1999 C CA . ALA A 1 282 ? 13.319 10.466 7.494 1.00 6.95 283 ALA A CA 1
ATOM 2000 C C . ALA A 1 282 ? 12.276 9.862 8.461 1.00 6.27 283 ALA A C 1
ATOM 2001 O O . ALA A 1 282 ? 11.229 9.369 8.034 1.00 5.80 283 ALA A O 1
ATOM 2003 N N . VAL A 1 283 ? 12.569 9.894 9.758 1.00 4.99 284 VAL A N 1
ATOM 2004 C CA . VAL A 1 283 ? 11.587 9.547 10.799 1.00 5.67 284 VAL A CA 1
ATOM 2005 C C . VAL A 1 283 ? 10.249 10.249 10.574 1.00 5.28 284 VAL A C 1
ATOM 2006 O O . VAL A 1 283 ? 9.194 9.660 10.839 1.00 5.79 284 VAL A O 1
ATOM 2010 N N . ARG A 1 284 ? 10.286 11.489 10.075 1.00 4.92 285 ARG A N 1
ATOM 2011 C CA . ARG A 1 284 ? 9.055 12.255 9.756 1.00 4.95 285 ARG A CA 1
ATOM 2012 C C . ARG A 1 284 ? 8.109 11.514 8.816 1.00 4.91 285 ARG A C 1
ATOM 2013 O O . ARG A 1 284 ? 6.894 11.735 8.841 1.00 5.94 285 ARG A O 1
ATOM 2021 N N . LEU A 1 285 ? 8.659 10.689 7.942 1.00 4.68 286 LEU A N 1
ATOM 2022 C CA . LEU A 1 285 ? 7.868 10.024 6.914 1.00 4.80 286 LEU A CA 1
ATOM 2023 C C . LEU A 1 285 ? 7.029 8.888 7.490 1.00 4.02 286 LEU A C 1
ATOM 2024 O O . LEU A 1 285 ? 6.063 8.458 6.866 1.00 4.95 286 LEU A O 1
ATOM 2029 N N . ALA A 1 286 ? 7.412 8.390 8.663 1.00 2.82 287 ALA A N 1
ATOM 2030 C CA . ALA A 1 286 ? 6.834 7.155 9.200 1.00 2.74 287 ALA A CA 1
ATOM 2031 C C . ALA A 1 286 ? 6.231 7.288 10.596 1.00 2.68 287 ALA A C 1
ATOM 2032 O O . ALA A 1 286 ? 5.674 6.320 11.109 1.00 4.27 287 ALA A O 1
ATOM 2034 N N . CYS A 1 287 ? 6.364 8.444 11.228 1.00 2.09 288 CYS A N 1
ATOM 2035 C CA . CYS A 1 287 ? 6.079 8.556 12.653 1.00 2.00 288 CYS A CA 1
ATOM 2036 C C . CYS A 1 287 ? 4.653 9.035 12.870 1.00 2.02 288 CYS A C 1
ATOM 2037 O O . CYS A 1 287 ? 4.333 10.192 12.611 1.00 2.25 288 CYS A O 1
ATOM 2040 N N . ARG A 1 288 ? 3.798 8.139 13.351 1.00 2.03 289 ARG A N 1
ATOM 2041 C CA . ARG A 1 288 ? 2.361 8.424 13.414 1.00 2.00 289 ARG A CA 1
ATOM 2042 C C . ARG A 1 288 ? 1.992 9.638 14.280 1.00 2.07 289 ARG A C 1
ATOM 2043 O O . ARG A 1 288 ? 1.193 10.465 13.844 1.00 2.30 289 ARG A O 1
ATOM 2051 N N . PRO A 1 289 ? 2.590 9.781 15.479 1.00 2.04 290 PRO A N 1
ATOM 2052 C CA . PRO A 1 289 ? 2.271 10.966 16.274 1.00 2.22 290 PRO A CA 1
ATOM 2053 C C . PRO A 1 289 ? 2.803 12.288 15.712 1.00 2.08 290 PRO A C 1
ATOM 2054 O O . PRO A 1 289 ? 2.410 13.348 16.193 1.00 2.58 290 PRO A O 1
ATOM 2058 N N . TYR A 1 290 ? 3.707 12.227 14.736 1.00 2.04 291 TYR A N 1
ATOM 2059 C CA . TYR A 1 290 ? 4.144 13.406 13.996 1.00 2.00 291 TYR A CA 1
ATOM 2060 C C . TYR A 1 290 ? 3.171 13.735 12.867 1.00 2.08 291 TYR A C 1
ATOM 2061 O O . TYR A 1 290 ? 2.824 14.897 12.639 1.00 3.01 291 TYR A O 1
ATOM 2070 N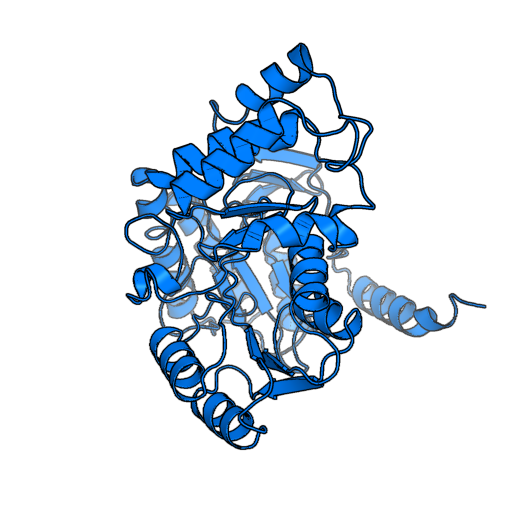 N . ILE A 1 291 ? 2.754 12.707 12.146 1.00 2.08 292 ILE A N 1
ATOM 2071 C CA . ILE A 1 291 ? 1.947 12.883 10.943 1.00 2.36 292 ILE A CA 1
ATOM 2072 C C . ILE A 1 291 ? 0.489 13.246 11.240 1.00 2.64 292 ILE A C 1
ATOM 2073 O O . ILE A 1 291 ? -0.073 14.131 10.590 1.00 3.79 292 ILE A O 1
ATOM 2078 N N . PHE A 1 292 ? -0.112 12.560 12.207 1.00 2.35 293 PHE A N 1
ATOM 2079 C CA . PHE A 1 292 ? -1.571 12.553 12.389 1.00 2.64 293 PHE A CA 1
ATOM 2080 C C . PHE A 1 292 ? -2.057 13.490 13.498 1.00 2.36 293 PHE A C 1
ATOM 2081 O O . PHE A 1 292 ? -2.914 13.137 14.314 1.00 3.05 293 PHE A O 1
ATOM 2089 N N . THR A 1 293 ? -1.505 14.697 13.495 1.00 2.37 294 THR A N 1
ATOM 2090 C CA . THR A 1 293 ? -1.871 15.724 14.453 1.00 2.15 294 THR A CA 1
ATOM 2091 C C . THR A 1 293 ? -1.503 17.067 13.819 1.00 2.01 294 THR A C 1
ATOM 2092 O O . THR A 1 293 ? -0.604 17.145 12.970 1.00 2.13 294 THR A O 1
ATOM 2096 N N . ALA A 1 294 ? -2.165 18.135 14.251 1.00 2.02 295 ALA A N 1
ATOM 2097 C CA . ALA A 1 294 ? -1.821 19.470 13.767 1.00 2.00 295 ALA A CA 1
ATOM 2098 C C . ALA A 1 294 ? -0.478 19.898 14.318 1.00 2.06 295 ALA A C 1
ATOM 2099 O O . ALA A 1 294 ? -0.082 19.509 15.415 1.00 2.15 295 ALA A O 1
ATOM 2101 N N . SER A 1 295 ? 0.221 20.727 13.566 1.00 2.00 296 SER A N 1
ATOM 2102 C CA . SER A 1 295 ? 1.395 21.383 14.104 1.00 2.02 296 SER A CA 1
ATOM 2103 C C . SER A 1 295 ? 1.012 22.386 15.191 1.00 2.11 296 SER A C 1
ATOM 2104 O O . SER A 1 295 ? -0.146 22.790 15.326 1.00 2.13 296 SER A O 1
ATOM 2107 N N . LEU A 1 296 ? 2.016 22.797 15.960 1.00 2.03 297 LEU A N 1
ATOM 2108 C CA . LEU A 1 296 ? 1.799 23.685 17.085 1.00 2.07 297 LEU A CA 1
ATOM 2109 C C . LEU A 1 296 ? 1.421 25.086 16.612 1.00 2.08 297 LEU A C 1
ATOM 2110 O O . LEU A 1 296 ? 1.763 25.496 15.503 1.00 2.00 297 LEU A O 1
ATOM 2115 N N . PRO A 1 297 ? 0.721 25.849 17.459 1.00 2.00 298 PRO A N 1
ATOM 2116 C CA . PRO A 1 297 ? 0.368 27.206 17.053 1.00 2.00 298 PRO A CA 1
ATOM 2117 C C . PRO A 1 297 ? 1.605 28.066 16.804 1.00 2.00 298 PRO A C 1
ATOM 2118 O O . PRO A 1 297 ? 2.621 27.878 17.466 1.00 2.00 298 PRO A O 1
ATOM 2122 N N . PRO A 1 298 ? 1.525 29.017 15.860 1.00 2.00 299 PRO A N 1
ATOM 2123 C CA . PRO A 1 298 ? 2.645 29.926 15.628 1.00 2.00 299 PRO A CA 1
ATOM 2124 C C . PRO A 1 298 ? 3.207 30.533 16.913 1.00 2.00 299 PRO A C 1
ATOM 2125 O O . PRO A 1 298 ? 4.421 30.603 17.074 1.00 2.00 299 PRO A O 1
ATOM 2129 N N . SER A 1 299 ? 2.345 30.948 17.833 1.00 2.00 300 SER A N 1
ATOM 2130 C CA . SER A 1 299 ? 2.823 31.609 19.050 1.00 2.09 300 SER A CA 1
ATOM 2131 C C . SER A 1 299 ? 3.608 30.660 19.946 1.00 2.00 300 SER A C 1
ATOM 2132 O O . SER A 1 299 ? 4.543 31.075 20.637 1.00 2.29 300 SER A O 1
ATOM 2135 N N . VAL A 1 300 ? 3.231 29.389 19.927 1.00 2.00 301 VAL A N 1
ATOM 2136 C CA . VAL A 1 300 ? 3.914 28.384 20.721 1.00 2.00 301 VAL A CA 1
ATOM 2137 C C . VAL A 1 300 ? 5.317 28.146 20.179 1.00 2.00 301 VAL A C 1
ATOM 2138 O O . VAL A 1 300 ? 6.291 28.153 20.929 1.00 2.26 301 VAL A O 1
ATOM 2142 N N . VAL A 1 301 ? 5.445 27.933 18.875 1.00 2.00 302 VAL A N 1
ATOM 2143 C CA . VAL A 1 301 ? 6.775 27.709 18.315 1.00 2.08 302 VAL A CA 1
ATOM 2144 C C . VAL A 1 301 ? 7.630 28.987 18.325 1.00 2.04 302 VAL A C 1
ATOM 2145 O O . VAL A 1 301 ? 8.849 28.899 18.438 1.00 2.01 302 VAL A O 1
ATOM 2149 N N . ALA A 1 302 ? 7.004 30.161 18.263 1.00 2.00 303 ALA A N 1
ATOM 2150 C CA . ALA A 1 302 ? 7.729 31.425 18.399 1.00 2.00 303 ALA A CA 1
ATOM 2151 C C . ALA A 1 302 ? 8.257 31.622 19.825 1.00 2.00 303 ALA A C 1
ATOM 2152 O O . ALA A 1 302 ? 9.436 31.956 20.015 1.00 2.00 303 ALA A O 1
ATOM 2154 N N . THR A 1 303 ? 7.418 31.413 20.834 1.00 2.00 304 THR A N 1
ATOM 2155 C CA . THR A 1 303 ? 7.917 31.551 22.214 1.00 2.00 304 THR A CA 1
ATOM 2156 C C . THR A 1 303 ? 8.992 30.503 22.504 1.00 2.00 304 THR A C 1
ATOM 2157 O O . THR A 1 303 ? 10.000 30.817 23.148 1.00 2.00 304 THR A O 1
ATOM 2161 N N . ALA A 1 304 ? 8.806 29.279 22.008 1.00 2.00 305 ALA A N 1
ATOM 2162 C CA . ALA A 1 304 ? 9.805 28.235 22.210 1.00 2.00 305 ALA A CA 1
ATOM 2163 C C . ALA A 1 304 ? 11.140 28.603 21.555 1.00 2.00 305 ALA A C 1
ATOM 2164 O O . ALA A 1 304 ? 12.190 28.415 22.156 1.00 2.00 305 ALA A O 1
ATOM 2166 N N . THR A 1 305 ? 11.111 29.118 20.329 1.00 2.00 306 THR A N 1
ATOM 2167 C CA . THR A 1 305 ? 12.341 29.506 19.632 1.00 2.00 306 THR A CA 1
ATOM 2168 C C . THR A 1 305 ? 13.118 30.520 20.467 1.00 2.00 306 THR A C 1
ATOM 2169 O O . THR A 1 305 ? 14.324 30.373 20.701 1.00 2.00 306 THR A O 1
ATOM 2173 N N . THR A 1 306 ? 12.426 31.559 20.915 1.00 2.00 307 THR A N 1
ATOM 2174 C CA . THR A 1 306 ? 13.059 32.635 21.663 1.00 2.00 307 THR A CA 1
ATOM 2175 C C . THR A 1 306 ? 13.623 32.110 22.978 1.00 2.00 307 THR A C 1
ATOM 2176 O O . THR A 1 306 ? 14.753 32.437 23.357 1.00 2.00 307 THR A O 1
ATOM 2180 N N . SER A 1 307 ? 12.833 31.297 23.671 1.00 2.00 308 SER A N 1
ATOM 2181 C CA . SER A 1 307 ? 13.237 30.733 24.949 1.00 2.03 308 SER A CA 1
ATOM 2182 C C . SER A 1 307 ? 14.454 29.809 24.810 1.00 2.00 308 SER A C 1
ATOM 2183 O O . SER A 1 307 ? 15.438 29.953 25.532 1.00 2.00 308 SER A O 1
ATOM 2186 N N . ILE A 1 308 ? 14.394 28.879 23.864 1.00 2.00 309 ILE A N 1
ATOM 2187 C CA . ILE A 1 308 ? 15.499 27.954 23.585 1.00 2.00 309 ILE A CA 1
ATOM 2188 C C . ILE A 1 308 ? 16.790 28.725 23.316 1.00 2.00 309 ILE A C 1
ATOM 2189 O O . ILE A 1 308 ? 17.855 28.412 23.876 1.00 2.00 309 ILE A O 1
ATOM 2194 N N . ARG A 1 309 ? 16.709 29.748 22.472 1.00 2.00 310 ARG A N 1
ATOM 2195 C CA . ARG A 1 309 ? 17.921 30.495 22.145 1.00 2.00 310 ARG A CA 1
ATOM 2196 C C . ARG A 1 309 ? 18.472 31.241 23.360 1.00 2.00 310 ARG A C 1
ATOM 2197 O O . ARG A 1 309 ? 19.680 31.239 23.574 1.00 2.08 310 ARG A O 1
ATOM 2205 N N . LYS A 1 310 ? 17.607 31.829 24.184 1.00 2.00 311 LYS A N 1
ATOM 2206 C CA . LYS A 1 310 ? 18.074 32.467 25.418 1.00 2.10 311 LYS A CA 1
ATOM 2207 C C . LYS A 1 310 ? 18.684 31.441 26.376 1.00 2.20 311 LYS A C 1
ATOM 2208 O O . LYS A 1 310 ? 19.669 31.729 27.058 1.00 2.69 311 LYS A O 1
ATOM 2214 N N . LEU A 1 311 ? 18.123 30.235 26.417 1.00 2.23 312 LEU A N 1
ATOM 2215 C CA . LEU A 1 311 ? 18.629 29.180 27.303 1.00 2.62 312 LEU A CA 1
ATOM 2216 C C . LEU A 1 311 ? 20.031 28.680 26.950 1.00 3.09 312 LEU A C 1
ATOM 2217 O O . LEU A 1 311 ? 20.671 28.015 27.765 1.00 4.69 312 LEU A O 1
ATOM 2222 N N . MET A 1 312 ? 20.527 28.978 25.756 1.00 3.05 313 MET A N 1
ATOM 2223 C CA . MET A 1 312 ? 21.893 28.594 25.407 1.00 3.47 313 MET A CA 1
ATOM 2224 C C . MET A 1 312 ? 22.928 29.283 26.277 1.00 4.42 313 MET A C 1
ATOM 2225 O O . MET A 1 312 ? 24.018 28.742 26.465 1.00 5.13 313 MET A O 1
ATOM 2230 N N . THR A 1 313 ? 22.605 30.481 26.773 1.00 4.80 314 THR A N 1
ATOM 2231 C CA . THR A 1 313 ? 23.582 31.320 27.484 1.00 5.66 314 THR A CA 1
ATOM 2232 C C . THR A 1 313 ? 23.022 32.064 28.705 1.00 5.06 314 THR A C 1
ATOM 2233 O O . THR A 1 313 ? 23.533 33.121 29.079 1.00 5.52 314 THR A O 1
ATOM 2237 N N . ALA A 1 314 ? 22.014 31.493 29.349 1.00 4.24 315 ALA A N 1
ATOM 2238 C CA . ALA A 1 314 ? 21.308 32.142 30.464 1.00 3.27 315 ALA A CA 1
ATOM 2239 C C . ALA A 1 314 ? 22.050 31.934 31.778 1.00 2.86 315 ALA A C 1
ATOM 2240 O O . ALA A 1 314 ? 21.516 31.381 32.746 1.00 2.78 315 ALA A O 1
ATOM 2242 N N . HIS A 1 315 ? 23.280 32.422 31.832 1.00 2.47 316 HIS A N 1
ATOM 2243 C CA . HIS A 1 315 ? 24.163 32.087 32.943 1.00 2.85 316 HIS A CA 1
ATOM 2244 C C . HIS A 1 315 ? 23.725 32.675 34.274 1.00 2.41 316 HIS A C 1
ATOM 2245 O O . HIS A 1 315 ? 23.861 32.028 35.306 1.00 2.10 316 HIS A O 1
ATOM 2252 N N . GLU A 1 316 ? 23.214 33.900 34.253 1.00 2.12 317 GLU A N 1
ATOM 2253 C CA . GLU A 1 316 ? 22.741 34.513 35.487 1.00 2.38 317 GLU A CA 1
ATOM 2254 C C . GLU A 1 316 ? 21.609 33.695 36.102 1.00 2.26 317 GLU A C 1
ATOM 2255 O O . GLU A 1 316 ? 21.593 33.459 37.313 1.00 2.91 317 GLU A O 1
ATOM 2261 N N . LYS A 1 317 ? 20.681 33.251 35.258 1.00 2.03 318 LYS A N 1
ATOM 2262 C CA . LYS A 1 317 ? 19.583 32.404 35.717 1.00 2.12 318 LYS A CA 1
ATOM 2263 C C . LYS A 1 317 ? 20.062 31.053 36.243 1.00 2.03 318 LYS A C 1
ATOM 2264 O O . LYS A 1 317 ? 19.608 30.597 37.286 1.00 2.21 318 LYS A O 1
ATOM 2270 N N . ARG A 1 318 ? 20.979 30.417 35.514 1.00 2.15 319 ARG A N 1
ATOM 2271 C CA . ARG A 1 318 ? 21.540 29.131 35.938 1.00 2.37 319 ARG A CA 1
ATOM 2272 C C . ARG A 1 318 ? 22.154 29.234 37.331 1.00 2.24 319 ARG A C 1
ATOM 2273 O O . ARG A 1 318 ? 21.974 28.359 38.171 1.00 2.16 319 ARG A O 1
ATOM 2281 N N . GLU A 1 319 ? 22.915 30.300 37.544 1.00 2.09 320 GLU A N 1
ATOM 2282 C CA . GLU A 1 319 ? 23.560 30.525 38.828 1.00 2.35 320 GLU A CA 1
ATOM 2283 C C . GLU A 1 319 ? 22.537 30.658 39.948 1.00 2.25 320 GLU A C 1
ATOM 2284 O O . GLU A 1 319 ? 22.697 30.062 41.012 1.00 2.43 320 GLU A O 1
ATOM 2290 N N . ARG A 1 320 ? 21.492 31.443 39.709 1.00 2.16 321 ARG A N 1
ATOM 2291 C CA . ARG A 1 320 ? 20.436 31.639 40.703 1.00 2.72 321 ARG A CA 1
ATOM 2292 C C . ARG A 1 320 ? 19.691 30.335 40.987 1.00 2.15 321 ARG A C 1
ATOM 2293 O O . ARG A 1 320 ? 19.401 30.004 42.145 1.00 2.17 321 ARG A O 1
ATOM 2301 N N . LEU A 1 321 ? 19.365 29.603 39.924 1.00 2.03 322 LEU A N 1
ATOM 2302 C CA A LEU A 1 321 ? 18.663 28.334 40.073 0.50 2.00 322 LEU A CA 1
ATOM 2303 C CA B LEU A 1 321 ? 18.677 28.322 40.051 0.50 2.00 322 LEU A CA 1
ATOM 2304 C C . LEU A 1 321 ? 19.432 27.398 41.005 1.00 2.00 322 LEU A C 1
ATOM 2305 O O . LEU A 1 321 ? 18.868 26.865 41.962 1.00 2.16 322 LEU A O 1
ATOM 2314 N N . TRP A 1 322 ? 20.721 27.210 40.743 1.00 2.00 323 TRP A N 1
ATOM 2315 C CA . TRP A 1 322 ? 21.505 26.291 41.564 1.00 2.00 323 TRP A CA 1
ATOM 2316 C C . TRP A 1 322 ? 21.703 26.795 42.997 1.00 2.00 323 TRP A C 1
ATOM 2317 O O . TRP A 1 322 ? 21.683 26.001 43.930 1.00 2.16 323 TRP A O 1
ATOM 2328 N N . SER A 1 323 ? 21.873 28.107 43.157 1.00 2.00 324 SER A N 1
ATOM 2329 C CA A SER A 1 323 ? 21.986 28.721 44.481 0.50 2.01 324 SER A CA 1
ATOM 2330 C CA B SER A 1 323 ? 21.988 28.710 44.483 0.50 2.18 324 SER A CA 1
ATOM 2331 C C . SER A 1 323 ? 20.711 28.466 45.283 1.00 2.00 324 SER A C 1
ATOM 2332 O O . SER A 1 323 ? 20.759 28.051 46.446 1.00 2.00 324 SER A O 1
ATOM 2337 N N . ASN A 1 324 ? 19.568 28.703 44.646 1.00 2.00 325 ASN A N 1
ATOM 2338 C CA . ASN A 1 324 ? 18.270 28.464 45.280 1.00 2.00 325 ASN A CA 1
ATOM 2339 C C . ASN A 1 324 ? 18.077 26.987 45.637 1.00 2.01 325 ASN A C 1
ATOM 2340 O O . ASN A 1 324 ? 17.591 26.669 46.716 1.00 2.05 325 ASN A O 1
ATOM 2345 N N . ALA A 1 325 ? 18.442 26.090 44.719 1.00 2.00 326 ALA A N 1
ATOM 2346 C CA . ALA A 1 325 ? 18.298 24.650 44.940 1.00 2.00 326 ALA A CA 1
ATOM 2347 C C . ALA A 1 325 ? 19.127 24.203 46.125 1.00 2.06 326 ALA A C 1
ATOM 2348 O O . ALA A 1 325 ? 18.643 23.479 46.989 1.00 2.09 326 ALA A O 1
ATOM 2350 N N . ARG A 1 326 ? 20.371 24.653 46.180 1.00 2.05 327 ARG A N 1
ATOM 2351 C CA . ARG A 1 326 ? 21.254 24.291 47.281 1.00 2.04 327 ARG A CA 1
ATOM 2352 C C . ARG A 1 326 ? 20.724 24.822 48.613 1.00 2.00 327 ARG A C 1
ATOM 2353 O O . ARG A 1 326 ? 20.783 24.129 49.627 1.00 2.00 327 ARG A O 1
ATOM 2361 N N . ALA A 1 327 ? 20.199 26.046 48.613 1.00 2.00 328 ALA A N 1
ATOM 2362 C CA . ALA A 1 327 ? 19.673 26.630 49.848 1.00 2.00 328 ALA A CA 1
ATOM 2363 C C . ALA A 1 327 ? 18.449 25.868 50.353 1.00 2.00 328 ALA A C 1
ATOM 2364 O O . ALA A 1 327 ? 18.313 25.616 51.555 1.00 2.00 328 ALA A O 1
ATOM 2366 N N . LEU A 1 328 ? 17.561 25.489 49.437 1.00 2.00 329 LEU A N 1
ATOM 2367 C CA . LEU A 1 328 ? 16.353 24.751 49.822 1.00 2.00 329 LEU A CA 1
ATOM 2368 C C . LEU A 1 328 ? 16.691 23.335 50.279 1.00 2.00 329 LEU A C 1
ATOM 2369 O O . LEU A 1 328 ? 16.226 22.882 51.327 1.00 2.00 329 LEU A O 1
ATOM 2374 N N . HIS A 1 329 ? 17.499 22.637 49.486 1.00 2.00 330 HIS A N 1
ATOM 2375 C CA . HIS A 1 329 ? 17.890 21.269 49.801 1.00 2.00 330 HIS A CA 1
ATOM 2376 C C . HIS A 1 329 ? 18.603 21.222 51.159 1.00 2.00 330 HIS A C 1
ATOM 2377 O O . HIS A 1 329 ? 18.242 20.442 52.046 1.00 2.00 330 HIS A O 1
ATOM 2384 N N . GLY A 1 330 ? 19.610 22.071 51.326 1.00 2.00 331 GLY A N 1
ATOM 2385 C CA . GLY A 1 330 ? 20.352 22.136 52.585 1.00 2.00 331 GLY A CA 1
ATOM 2386 C C . GLY A 1 330 ? 19.467 22.475 53.774 1.00 2.00 331 GLY A C 1
ATOM 2387 O O . GLY A 1 330 ? 19.580 21.874 54.835 1.00 2.00 331 GLY A O 1
ATOM 2388 N N . GLY A 1 331 ? 18.571 23.439 53.591 1.00 2.00 332 GLY A N 1
ATOM 2389 C CA . GLY A 1 331 ? 17.682 23.876 54.667 1.00 2.00 332 GLY A CA 1
ATOM 2390 C C . GLY A 1 331 ? 16.711 22.793 55.100 1.00 2.00 332 GLY A C 1
ATOM 2391 O O . GLY A 1 331 ? 16.539 22.544 56.285 1.00 2.00 332 GLY A O 1
ATOM 2392 N N . LEU A 1 332 ? 16.070 22.129 54.140 1.00 2.00 333 LEU A N 1
ATOM 2393 C CA . LEU A 1 332 ? 15.101 21.082 54.488 1.00 2.00 333 LEU A CA 1
ATOM 2394 C C . LEU A 1 332 ? 15.786 19.889 55.159 1.00 2.00 333 LEU A C 1
ATOM 2395 O O . LEU A 1 332 ? 15.273 19.338 56.136 1.00 2.00 333 LEU A O 1
ATOM 2400 N N . LYS A 1 333 ? 16.951 19.505 54.646 1.00 2.00 334 LYS A N 1
ATOM 2401 C CA . LYS A 1 333 ? 17.703 18.396 55.224 1.00 2.00 334 LYS A CA 1
ATOM 2402 C C . LYS A 1 333 ? 18.085 18.709 56.666 1.00 2.00 334 LYS A C 1
ATOM 2403 O O . LYS A 1 333 ? 17.893 17.890 57.554 1.00 2.01 334 LYS A O 1
ATOM 2409 N N . ALA A 1 334 ? 18.618 19.907 56.892 1.00 2.00 335 ALA A N 1
ATOM 2410 C CA . ALA A 1 334 ? 19.124 20.287 58.215 1.00 2.00 335 ALA A CA 1
ATOM 2411 C C . ALA A 1 334 ? 18.021 20.407 59.260 1.00 2.03 335 ALA A C 1
ATOM 2412 O O . ALA A 1 334 ? 18.262 20.206 60.436 1.00 2.00 335 ALA A O 1
ATOM 2414 N N . MET A 1 335 ? 16.812 20.721 58.808 1.00 2.02 336 MET A N 1
ATOM 2415 C CA . MET A 1 335 ? 15.629 20.885 59.655 1.00 3.25 336 MET A CA 1
ATOM 2416 C C . MET A 1 335 ? 15.083 19.544 60.151 1.00 2.48 336 MET A C 1
ATOM 2417 O O . MET A 1 335 ? 14.250 19.508 61.065 1.00 2.97 336 MET A O 1
ATOM 2422 N N . GLY A 1 336 ? 15.506 18.454 59.505 1.00 2.31 337 GLY A N 1
ATOM 2423 C CA . GLY A 1 336 ? 15.113 17.099 59.898 1.00 2.21 337 GLY A CA 1
ATOM 2424 C C . GLY A 1 336 ? 14.231 16.338 58.919 1.00 2.36 337 GLY A C 1
ATOM 2425 O O . GLY A 1 336 ? 13.813 15.220 59.222 1.00 3.37 337 GLY A O 1
ATOM 2426 N N . PHE A 1 337 ? 13.933 16.916 57.760 1.00 2.03 338 PHE A N 1
ATOM 2427 C CA . PHE A 1 337 ? 13.168 16.195 56.745 1.00 2.01 338 PHE A CA 1
ATOM 2428 C C . PHE A 1 337 ? 14.051 15.173 56.045 1.00 2.25 338 PHE A C 1
ATOM 2429 O O . PHE A 1 337 ? 15.227 15.433 55.768 1.00 2.84 338 PHE A O 1
ATOM 2437 N N . ARG A 1 338 ? 13.476 14.009 55.765 1.00 2.20 339 ARG A N 1
ATOM 2438 C CA . ARG A 1 338 ? 14.135 13.001 54.953 1.00 2.00 339 ARG A CA 1
ATOM 2439 C C . ARG A 1 338 ? 13.998 13.384 53.490 1.00 2.00 339 ARG A C 1
ATOM 2440 O O . ARG A 1 338 ? 12.879 13.493 52.992 1.00 2.66 339 ARG A O 1
ATOM 2448 N N . LEU A 1 339 ? 15.123 13.575 52.807 1.00 2.00 340 LEU A N 1
ATOM 2449 C CA . LEU A 1 339 ? 15.099 13.947 51.394 1.00 2.00 340 LEU A CA 1
ATOM 2450 C C . LEU A 1 339 ? 15.422 12.764 50.496 1.00 2.03 340 LEU A C 1
ATOM 2451 O O . LEU A 1 339 ? 16.087 11.805 50.898 1.00 2.63 340 LEU A O 1
ATOM 2456 N N . GLY A 1 340 ? 14.962 12.864 49.255 1.00 2.10 341 GLY A N 1
ATOM 2457 C CA . GLY A 1 340 ? 15.199 11.828 48.261 1.00 2.17 341 GLY A CA 1
ATOM 2458 C C . GLY A 1 340 ? 16.646 11.719 47.818 1.00 2.45 341 GLY A C 1
ATOM 2459 O O . GLY A 1 340 ? 17.040 10.699 47.253 1.00 3.53 341 GLY A O 1
ATOM 2460 N N . THR A 1 341 ? 17.431 12.768 48.066 1.00 2.75 342 THR A N 1
ATOM 2461 C CA . THR A 1 341 ? 18.832 12.819 47.678 1.00 2.79 342 THR A CA 1
ATOM 2462 C C . THR A 1 341 ? 19.701 13.335 48.827 1.00 2.81 342 THR A C 1
ATOM 2463 O O . THR A 1 341 ? 19.287 14.226 49.572 1.00 2.98 342 THR A O 1
ATOM 2467 N N . GLU A 1 342 ? 20.908 12.784 48.949 1.00 3.13 343 GLU A N 1
ATOM 2468 C CA . GLU A 1 342 ? 21.875 13.239 49.954 1.00 3.56 343 GLU A CA 1
ATOM 2469 C C . GLU A 1 342 ? 22.457 14.599 49.636 1.00 3.79 343 GLU A C 1
ATOM 2470 O O . GLU A 1 342 ? 22.705 15.401 50.532 1.00 4.21 343 GLU A O 1
ATOM 2476 N N . THR A 1 343 ? 22.706 14.834 48.354 1.00 3.65 344 THR A N 1
ATOM 2477 C CA . THR A 1 343 ? 23.255 16.089 47.891 1.00 3.88 344 THR A CA 1
ATOM 2478 C C . THR A 1 343 ? 22.302 16.697 46.881 1.00 3.61 344 THR A C 1
ATOM 2479 O O . THR A 1 343 ? 21.451 16.012 46.309 1.00 3.48 344 THR A O 1
ATOM 2483 N N . CYS A 1 344 ? 22.435 18.002 46.701 1.00 3.63 345 CYS A N 1
ATOM 2484 C CA . CYS A 1 344 ? 21.583 18.745 45.796 1.00 3.70 345 CYS A CA 1
ATOM 2485 C C . CYS A 1 344 ? 22.046 18.492 44.367 1.00 3.61 345 CYS A C 1
ATOM 2486 O O . CYS A 1 344 ? 23.008 19.099 43.901 1.00 4.45 345 CYS A O 1
ATOM 2489 N N . ASP A 1 345 ? 21.361 17.579 43.685 1.00 2.77 346 ASP A N 1
ATOM 2490 C CA . ASP A 1 345 ? 21.803 17.097 42.380 1.00 2.55 346 ASP A CA 1
ATOM 2491 C C . ASP A 1 345 ? 20.941 17.579 41.211 1.00 2.15 346 ASP A C 1
ATOM 2492 O O . ASP A 1 345 ? 21.289 17.342 40.062 1.00 2.20 346 ASP A O 1
ATOM 2497 N N . SER A 1 346 ? 19.831 18.247 41.501 1.00 2.03 347 SER A N 1
ATOM 2498 C CA . SER A 1 346 ? 18.921 18.745 40.480 1.00 2.01 347 SER A CA 1
ATOM 2499 C C . SER A 1 346 ? 18.095 19.876 41.078 1.00 2.03 347 SER A C 1
ATOM 2500 O O . SER A 1 346 ? 18.319 20.287 42.218 1.00 2.19 347 SER A O 1
ATOM 2503 N N . ALA A 1 347 ? 17.130 20.371 40.313 1.00 2.00 348 ALA A N 1
ATOM 2504 C CA . ALA A 1 347 ? 16.244 21.423 40.788 1.00 2.06 348 ALA A CA 1
ATOM 2505 C C . ALA A 1 347 ? 14.963 20.878 41.425 1.00 2.05 348 ALA A C 1
ATOM 2506 O O . ALA A 1 347 ? 14.047 21.639 41.716 1.00 3.11 348 ALA A O 1
ATOM 2508 N N . ILE A 1 348 ? 14.910 19.566 41.640 1.00 2.00 349 ILE A N 1
ATOM 2509 C CA . ILE A 1 348 ? 13.821 18.929 42.377 1.00 2.17 349 ILE A CA 1
ATOM 2510 C C . ILE A 1 348 ? 14.337 18.487 43.740 1.00 2.10 349 ILE A C 1
ATOM 2511 O O . ILE A 1 348 ? 15.358 17.807 43.824 1.00 2.60 349 ILE A O 1
ATOM 2516 N N . VAL A 1 349 ? 13.630 18.879 44.799 1.00 2.21 350 VAL A N 1
ATOM 2517 C CA . VAL A 1 349 ? 13.927 18.456 46.172 1.00 2.56 350 VAL A CA 1
ATOM 2518 C C . VAL A 1 349 ? 12.692 17.715 46.695 1.00 2.44 350 VAL A C 1
ATOM 2519 O O . VAL A 1 349 ? 11.629 18.318 46.846 1.00 3.10 350 VAL A O 1
ATOM 2523 N N . ALA A 1 350 ? 12.825 16.413 46.938 1.00 2.13 351 ALA A N 1
ATOM 2524 C CA . ALA A 1 350 ? 11.706 15.584 47.370 1.00 2.09 351 ALA A CA 1
ATOM 2525 C C . ALA A 1 350 ? 11.779 15.307 48.868 1.00 2.02 351 ALA A C 1
ATOM 2526 O O . ALA A 1 350 ? 12.753 14.741 49.349 1.00 2.39 351 ALA A O 1
ATOM 2528 N N . VAL A 1 351 ? 10.746 15.723 49.599 1.00 2.08 352 VAL A N 1
ATOM 2529 C CA . VAL A 1 351 ? 10.611 15.427 51.027 1.00 2.00 352 VAL A CA 1
ATOM 2530 C C . VAL A 1 351 ? 9.824 14.129 51.163 1.00 2.00 352 VAL A C 1
ATOM 2531 O O . VAL A 1 351 ? 8.740 14.003 50.586 1.00 2.07 352 VAL A O 1
ATOM 2535 N N . MET A 1 352 ? 10.365 13.172 51.914 1.00 2.00 353 MET A N 1
ATOM 2536 C CA . MET A 1 352 ? 9.764 11.847 52.063 1.00 2.00 353 MET A CA 1
ATOM 2537 C C . MET A 1 352 ? 9.084 11.736 53.419 1.00 2.06 353 MET A C 1
ATOM 2538 O O . MET A 1 352 ? 9.717 11.976 54.449 1.00 2.00 353 MET A O 1
ATOM 2543 N N . LEU A 1 353 ? 7.801 11.374 53.410 1.00 2.23 354 LEU A N 1
ATOM 2544 C CA . LEU A 1 353 ? 7.015 11.203 54.633 1.00 3.03 354 LEU A CA 1
ATOM 2545 C C . LEU A 1 353 ? 6.736 9.718 54.894 1.00 3.73 354 LEU A C 1
ATOM 2546 O O . LEU A 1 353 ? 6.919 8.869 54.014 1.00 3.78 354 LEU A O 1
ATOM 2551 N N . GLU A 1 354 ? 6.291 9.424 56.115 1.00 4.34 355 GLU A N 1
ATOM 2552 C CA . GLU A 1 354 ? 6.139 8.043 56.595 1.00 5.05 355 GLU A CA 1
ATOM 2553 C C . GLU A 1 354 ? 4.860 7.380 56.087 1.00 4.93 355 GLU A C 1
ATOM 2554 O O . GLU A 1 354 ? 4.801 6.157 55.952 1.00 4.90 355 GLU A O 1
ATOM 2560 N N . ASP A 1 355 ? 3.830 8.184 55.839 1.00 4.98 356 ASP A N 1
ATOM 2561 C CA . ASP A 1 355 ? 2.541 7.659 55.396 1.00 5.26 356 ASP A CA 1
ATOM 2562 C C . ASP A 1 355 ? 1.744 8.731 54.663 1.00 5.44 356 ASP A C 1
ATOM 2563 O O . ASP A 1 355 ? 2.125 9.909 54.647 1.00 5.19 356 ASP A O 1
ATOM 2568 N N . GLN A 1 356 ? 0.642 8.308 54.054 1.00 6.10 357 GLN A N 1
ATOM 2569 C CA . GLN A 1 356 ? -0.180 9.184 53.224 1.00 6.96 357 GLN A CA 1
ATOM 2570 C C . GLN A 1 356 ? -0.761 10.353 54.018 1.00 6.71 357 GLN A C 1
ATOM 2571 O O . GLN A 1 356 ? -0.805 11.483 53.528 1.00 6.79 357 GLN A O 1
ATOM 2577 N N . GLU A 1 357 ? -1.200 10.077 55.242 1.00 6.63 358 GLU A N 1
ATOM 2578 C CA . GLU A 1 357 ? -1.791 11.099 56.106 1.00 6.62 358 GLU A CA 1
ATOM 2579 C C . GLU A 1 357 ? -0.804 12.222 56.407 1.00 5.90 358 GLU A C 1
ATOM 2580 O O . GLU A 1 357 ? -1.157 13.401 56.349 1.00 6.03 358 GLU A O 1
ATOM 2586 N N . GLN A 1 358 ? 0.431 11.850 56.730 1.00 5.29 359 GLN A N 1
ATOM 2587 C CA . GLN A 1 358 ? 1.474 12.821 57.032 1.00 4.73 359 GLN A CA 1
ATOM 2588 C C . GLN A 1 358 ? 1.756 13.722 55.831 1.00 3.90 359 GLN A C 1
ATOM 2589 O O . GLN A 1 358 ? 1.896 14.934 55.977 1.00 3.55 359 GLN A O 1
ATOM 2595 N N . ALA A 1 359 ? 1.820 13.129 54.645 1.00 3.21 360 ALA A N 1
ATOM 2596 C CA . ALA A 1 359 ? 2.032 13.895 53.421 1.00 2.98 360 ALA A CA 1
ATOM 2597 C C . ALA A 1 359 ? 0.875 14.864 53.170 1.00 2.81 360 ALA A C 1
ATOM 2598 O O . ALA A 1 359 ? 1.100 16.038 52.880 1.00 2.49 360 ALA A O 1
ATOM 2600 N N . ALA A 1 360 ? -0.355 14.376 53.301 1.00 2.73 361 ALA A N 1
ATOM 2601 C CA . ALA A 1 360 ? -1.541 15.204 53.058 1.00 2.87 361 ALA A CA 1
ATOM 2602 C C . ALA A 1 360 ? -1.660 16.341 54.072 1.00 2.83 361 ALA A C 1
ATOM 2603 O O . ALA A 1 360 ? -1.996 17.468 53.701 1.00 2.68 361 ALA A O 1
ATOM 2605 N N . MET A 1 361 ? -1.379 16.050 55.343 1.00 2.73 362 MET A N 1
ATOM 2606 C CA . MET A 1 361 ? -1.438 17.074 56.384 1.00 3.15 362 MET A CA 1
ATOM 2607 C C . MET A 1 361 ? -0.385 18.156 56.165 1.00 2.67 362 MET A C 1
ATOM 2608 O O . MET A 1 361 ? -0.665 19.342 56.344 1.00 2.64 362 MET A O 1
ATOM 2613 N N . MET A 1 362 ? 0.822 17.742 55.781 1.00 2.27 363 MET A N 1
ATOM 2614 C CA . MET A 1 362 ? 1.891 18.686 55.462 1.00 2.47 363 MET A CA 1
ATOM 2615 C C . MET A 1 362 ? 1.494 19.537 54.263 1.00 2.06 363 MET A C 1
ATOM 2616 O O . MET A 1 362 ? 1.599 20.759 54.300 1.00 2.08 363 MET A O 1
ATOM 2621 N N . TRP A 1 363 ? 1.018 18.882 53.208 1.00 2.00 364 TRP A N 1
ATOM 2622 C CA . TRP A 1 363 ? 0.665 19.580 51.981 1.00 2.00 364 TRP A CA 1
ATOM 2623 C C . TRP A 1 363 ? -0.434 20.605 52.248 1.00 2.00 364 TRP A C 1
ATOM 2624 O O . TRP A 1 363 ? -0.350 21.742 51.790 1.00 2.00 364 TRP A O 1
ATOM 2635 N N . GLN A 1 364 ? -1.450 20.206 53.007 1.00 2.00 365 GLN A N 1
ATOM 2636 C CA . GLN A 1 364 ? -2.539 21.119 53.337 1.00 2.04 365 GLN A CA 1
ATOM 2637 C C . GLN A 1 364 ? -2.073 22.301 54.184 1.00 2.00 365 GLN A C 1
ATOM 2638 O O . GLN A 1 364 ? -2.486 23.435 53.942 1.00 2.00 365 GLN A O 1
ATOM 2644 N N . ALA A 1 365 ? -1.243 22.039 55.193 1.00 2.00 366 ALA A N 1
ATOM 2645 C CA . ALA A 1 365 ? -0.709 23.110 56.037 1.00 2.00 366 ALA A CA 1
ATOM 2646 C C . ALA A 1 365 ? 0.103 24.097 55.195 1.00 2.00 366 ALA A C 1
ATOM 2647 O O . ALA A 1 365 ? -0.034 25.307 55.332 1.00 2.03 366 ALA A O 1
ATOM 2649 N N . LEU A 1 366 ? 0.937 23.577 54.306 1.00 2.00 367 LEU A N 1
ATOM 2650 C CA . LEU A 1 366 ? 1.720 24.436 53.428 1.00 2.01 367 LEU A CA 1
ATOM 2651 C C . LEU A 1 366 ? 0.809 25.275 52.533 1.00 2.02 367 LEU A C 1
ATOM 2652 O O . LEU A 1 366 ? 0.973 26.489 52.436 1.00 2.01 367 LEU A O 1
ATOM 2657 N N . LEU A 1 367 ? -0.178 24.629 51.920 1.00 2.00 368 LEU A N 1
ATOM 2658 C CA . LEU A 1 367 ? -1.126 25.318 51.039 1.00 2.00 368 LEU A CA 1
ATOM 2659 C C . LEU A 1 367 ? -1.854 26.430 51.792 1.00 2.00 368 LEU A C 1
ATOM 2660 O O . LEU A 1 367 ? -1.886 27.580 51.351 1.00 2.33 368 LEU A O 1
ATOM 2665 N N . ASP A 1 368 ? -2.413 26.091 52.948 1.00 2.19 369 ASP A N 1
ATOM 2666 C CA . ASP A 1 368 ? -3.146 27.068 53.751 1.00 2.35 369 ASP A CA 1
ATOM 2667 C C . ASP A 1 368 ? -2.262 28.233 54.195 1.00 2.35 369 ASP A C 1
ATOM 2668 O O . ASP A 1 368 ? -2.735 29.359 54.332 1.00 2.85 369 ASP A O 1
ATOM 2673 N N . GLY A 1 369 ? -0.980 27.959 54.410 1.00 2.11 370 GLY A N 1
ATOM 2674 C CA . GLY A 1 369 ? -0.015 28.984 54.788 1.00 2.28 370 GLY A CA 1
ATOM 2675 C C . GLY A 1 369 ? 0.564 29.788 53.631 1.00 2.63 370 GLY A C 1
ATOM 2676 O O . GLY A 1 369 ? 1.357 30.700 53.858 1.00 3.81 370 GLY A O 1
ATOM 2677 N N . GLY A 1 370 ? 0.188 29.452 52.398 1.00 2.33 371 GLY A N 1
ATOM 2678 C CA . GLY A 1 370 ? 0.616 30.222 51.228 1.00 2.37 371 GLY A CA 1
ATOM 2679 C C . GLY A 1 370 ? 1.749 29.634 50.404 1.00 2.30 371 GLY A C 1
ATOM 2680 O O . GLY A 1 370 ? 2.511 30.387 49.797 1.00 2.54 371 GLY A O 1
ATOM 2681 N N . LEU A 1 371 ? 1.842 28.304 50.348 1.00 2.03 372 LEU A N 1
ATOM 2682 C CA . LEU A 1 371 ? 2.877 27.625 49.566 1.00 2.00 372 LEU A CA 1
ATOM 2683 C C . LEU A 1 371 ? 2.301 26.420 48.833 1.00 2.00 372 LEU A C 1
ATOM 2684 O O . LEU A 1 371 ? 1.683 25.561 49.452 1.00 2.19 372 LEU A O 1
ATOM 2689 N N . TYR A 1 372 ? 2.513 26.368 47.515 1.00 2.00 373 TYR A N 1
ATOM 2690 C CA . TYR A 1 372 ? 2.135 25.219 46.711 1.00 2.07 373 TYR A CA 1
ATOM 2691 C C . TYR A 1 372 ? 3.370 24.357 46.422 1.00 2.00 373 TYR A C 1
ATOM 2692 O O . TYR A 1 372 ? 4.344 24.833 45.838 1.00 2.08 373 TYR A O 1
ATOM 2701 N N . VAL A 1 373 ? 3.304 23.086 46.815 1.00 2.01 374 VAL A N 1
ATOM 2702 C CA . VAL A 1 373 ? 4.253 22.067 46.365 1.00 2.23 374 VAL A CA 1
ATOM 2703 C C . VAL A 1 373 ? 3.481 20.888 45.772 1.00 2.46 374 VAL A C 1
ATOM 2704 O O . VAL A 1 373 ? 2.268 20.767 45.966 1.00 2.39 374 VAL A O 1
ATOM 2708 N N . ASN A 1 374 ? 4.184 20.034 45.030 1.00 2.97 375 ASN A N 1
ATOM 2709 C CA . ASN A 1 374 ? 3.574 18.883 44.371 1.00 4.19 375 ASN A CA 1
ATOM 2710 C C . ASN A 1 374 ? 3.555 17.679 45.296 1.00 4.97 375 ASN A C 1
ATOM 2711 O O . ASN A 1 374 ? 4.597 17.081 45.563 1.00 6.89 375 ASN A O 1
ATOM 2716 N N . MET A 1 375 ? 2.380 17.305 45.775 1.00 4.92 376 MET A N 1
ATOM 2717 C CA . MET A 1 375 ? 2.255 16.079 46.533 1.00 4.80 376 MET A CA 1
ATOM 2718 C C . MET A 1 375 ? 2.304 14.893 45.574 1.00 4.37 376 MET A C 1
ATOM 2719 O O . MET A 1 375 ? 1.839 14.973 44.429 1.00 5.02 376 MET A O 1
ATOM 2724 N N . ALA A 1 376 ? 2.883 13.794 46.036 1.00 3.79 377 ALA A N 1
ATOM 2725 C CA . ALA A 1 376 ? 2.882 12.554 45.272 1.00 3.47 377 ALA A CA 1
ATOM 2726 C C . ALA A 1 376 ? 2.663 11.381 46.219 1.00 3.35 377 ALA A C 1
ATOM 2727 O O . ALA A 1 376 ? 3.401 11.213 47.195 1.00 3.36 377 ALA A O 1
ATOM 2729 N N . ARG A 1 377 ? 1.621 10.601 45.933 1.00 3.57 378 ARG A N 1
ATOM 2730 C CA . ARG A 1 377 ? 1.241 9.435 46.722 1.00 4.14 378 ARG A CA 1
ATOM 2731 C C . ARG A 1 377 ? 0.944 8.291 45.753 1.00 3.98 378 ARG A C 1
ATOM 2732 O O . ARG A 1 377 ? 0.785 8.523 44.555 1.00 4.23 378 ARG A O 1
ATOM 2740 N N . PRO A 1 378 ? 0.865 7.051 46.257 1.00 4.07 379 PRO A N 1
ATOM 2741 C CA . PRO A 1 378 ? 0.497 5.962 45.356 1.00 4.60 379 PRO A CA 1
ATOM 2742 C C . PRO A 1 378 ? -0.875 6.205 44.718 1.00 5.24 379 PRO A C 1
ATOM 2743 O O . PRO A 1 378 ? -1.776 6.711 45.394 1.00 5.88 379 PRO A O 1
ATOM 2747 N N . PRO A 1 379 ? -1.047 5.841 43.432 1.00 5.73 380 PRO A N 1
ATOM 2748 C CA . PRO A 1 379 ? -0.121 5.112 42.562 1.00 5.75 380 PRO A CA 1
ATOM 2749 C C . PRO A 1 379 ? 0.880 5.966 41.771 1.00 5.81 380 PRO A C 1
ATOM 2750 O O . PRO A 1 379 ? 1.639 5.420 40.975 1.00 6.13 380 PRO A O 1
ATOM 2754 N N . ALA A 1 380 ? 0.899 7.281 41.979 1.00 5.82 381 ALA A N 1
ATOM 2755 C CA . ALA A 1 380 ? 1.903 8.123 41.328 1.00 5.85 381 ALA A CA 1
ATOM 2756 C C . ALA A 1 380 ? 3.305 7.713 41.774 1.00 5.68 381 ALA A C 1
ATOM 2757 O O . ALA A 1 380 ? 4.250 7.740 40.987 1.00 6.63 381 ALA A O 1
ATOM 2759 N N . THR A 1 381 ? 3.419 7.334 43.045 1.00 4.90 382 THR A N 1
ATOM 2760 C CA . THR A 1 381 ? 4.660 6.830 43.623 1.00 4.29 382 THR A CA 1
ATOM 2761 C C . THR A 1 381 ? 4.509 5.345 43.935 1.00 4.03 382 THR A C 1
ATOM 2762 O O . THR A 1 381 ? 3.392 4.834 43.970 1.00 3.64 382 THR A O 1
ATOM 2766 N N . PRO A 1 382 ? 5.633 4.646 44.189 1.00 3.80 383 PRO A N 1
ATOM 2767 C CA . PRO A 1 382 ? 5.525 3.267 44.660 1.00 3.64 383 PRO A CA 1
ATOM 2768 C C . PRO A 1 382 ? 4.846 3.188 46.019 1.00 3.25 383 PRO A C 1
ATOM 2769 O O . PRO A 1 382 ? 4.948 4.127 46.817 1.00 3.00 383 PRO A O 1
ATOM 2773 N N . ALA A 1 383 ? 4.158 2.080 46.273 1.00 3.14 384 ALA A N 1
ATOM 2774 C CA . ALA A 1 383 ? 3.569 1.819 47.580 1.00 3.17 384 ALA A CA 1
ATOM 2775 C C . ALA A 1 383 ? 4.620 2.056 48.656 1.00 3.21 384 ALA A C 1
ATOM 2776 O O . ALA A 1 383 ? 5.756 1.592 48.534 1.00 3.87 384 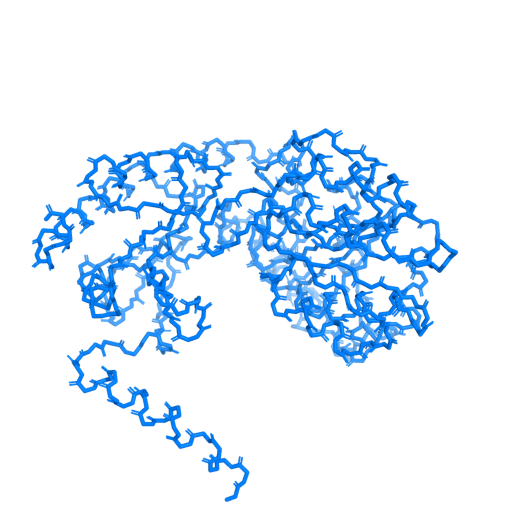ALA A O 1
ATOM 2778 N N . GLY A 1 384 ? 4.245 2.804 49.691 1.00 3.34 385 GLY A N 1
ATOM 2779 C CA . GLY A 1 384 ? 5.144 3.100 50.803 1.00 3.38 385 GLY A CA 1
ATOM 2780 C C . GLY A 1 384 ? 5.946 4.380 50.644 1.00 3.52 385 GLY A C 1
ATOM 2781 O O . GLY A 1 384 ? 6.666 4.771 51.560 1.00 4.03 385 GLY A O 1
ATOM 2782 N N . THR A 1 385 ? 5.833 5.036 49.490 1.00 3.18 386 THR A N 1
ATOM 2783 C CA . THR A 1 385 ? 6.531 6.294 49.234 1.00 3.24 386 THR A CA 1
ATOM 2784 C C . THR A 1 385 ? 5.511 7.426 49.151 1.00 2.69 386 THR A C 1
ATOM 2785 O O . THR A 1 385 ? 4.550 7.365 48.377 1.00 3.00 386 THR A O 1
ATOM 2789 N N . PHE A 1 386 ? 5.716 8.448 49.975 1.00 2.09 387 PHE A N 1
ATOM 2790 C CA . PHE A 1 386 ? 4.787 9.573 50.078 1.00 2.03 387 PHE A CA 1
ATOM 2791 C C . PHE A 1 386 ? 5.613 10.842 50.104 1.00 2.00 387 PHE A C 1
ATOM 2792 O O . PHE A 1 386 ? 6.450 11.015 50.997 1.00 2.18 387 PHE A O 1
ATOM 2800 N N . LEU A 1 387 ? 5.393 11.723 49.129 1.00 2.00 388 LEU A N 1
ATOM 2801 C CA . LEU A 1 387 ? 6.324 12.816 48.858 1.00 2.02 388 LEU A CA 1
ATOM 2802 C C . LEU A 1 387 ? 5.681 14.193 48.804 1.00 2.13 388 LEU A C 1
ATOM 2803 O O . LEU A 1 387 ? 4.514 14.347 48.429 1.00 2.27 388 LEU A O 1
ATOM 2808 N N . LEU A 1 388 ? 6.480 15.187 49.169 1.00 2.05 389 LEU A N 1
ATOM 2809 C CA . LEU A 1 388 ? 6.261 16.566 48.773 1.00 2.39 389 LEU A CA 1
ATOM 2810 C C . LEU A 1 388 ? 7.419 16.908 47.854 1.00 2.56 389 LEU A C 1
ATOM 2811 O O . LEU A 1 388 ? 8.572 16.962 48.289 1.00 3.29 389 LEU A O 1
ATOM 2816 N N . ARG A 1 389 ? 7.112 17.086 46.575 1.00 2.74 390 ARG A N 1
ATOM 2817 C CA . ARG A 1 389 ? 8.123 17.359 45.569 1.00 2.69 390 ARG A CA 1
ATOM 2818 C C . ARG A 1 389 ? 8.180 18.852 45.313 1.00 3.01 390 ARG A C 1
ATOM 2819 O O . ARG A 1 389 ? 7.236 19.448 44.784 1.00 3.79 390 ARG A O 1
ATOM 2827 N N . CYS A 1 390 ? 9.292 19.443 45.726 1.00 3.30 391 CYS A N 1
ATOM 2828 C CA . CYS A 1 390 ? 9.541 20.862 45.569 1.00 3.67 391 CYS A CA 1
ATOM 2829 C C . CYS A 1 390 ? 10.378 21.036 44.326 1.00 4.14 391 CYS A C 1
ATOM 2830 O O . CYS A 1 390 ? 11.280 20.238 44.065 1.00 5.69 391 CYS A O 1
ATOM 2833 N N . SER A 1 391 ? 10.091 22.066 43.547 1.00 3.81 392 SER A N 1
ATOM 2834 C CA . SER A 1 391 ? 10.933 22.385 42.412 1.00 4.77 392 SER A CA 1
ATOM 2835 C C . SER A 1 391 ? 11.217 23.872 42.413 1.00 5.18 392 SER A C 1
ATOM 2836 O O . SER A 1 391 ? 10.337 24.704 42.668 1.00 5.99 392 SER A O 1
ATOM 2839 N N . ILE A 1 392 ? 12.487 24.163 42.157 1.00 5.26 393 ILE A N 1
ATOM 2840 C CA . ILE A 1 392 ? 13.080 25.478 42.268 1.00 5.39 393 ILE A CA 1
ATOM 2841 C C . ILE A 1 392 ? 13.018 26.192 40.931 1.00 3.81 393 ILE A C 1
ATOM 2842 O O . ILE A 1 392 ? 13.035 25.552 39.895 1.00 3.53 393 ILE A O 1
ATOM 2847 N N . CYS A 1 393 ? 12.984 27.517 40.981 1.00 2.82 394 CYS A N 1
ATOM 2848 C CA . CYS A 1 393 ? 12.988 28.382 39.820 1.00 2.89 394 CYS A CA 1
ATOM 2849 C C . CYS A 1 393 ? 14.171 29.357 39.919 1.00 2.26 394 CYS A C 1
ATOM 2850 O O . CYS A 1 393 ? 14.500 29.829 41.005 1.00 2.20 394 CYS A O 1
ATOM 2853 N N . ALA A 1 394 ? 14.791 29.671 38.783 1.00 2.00 395 ALA A N 1
ATOM 2854 C CA . ALA A 1 394 ? 15.836 30.704 38.718 1.00 2.05 395 ALA A CA 1
ATOM 2855 C C . ALA A 1 394 ? 15.354 32.043 39.266 1.00 2.17 395 ALA A C 1
ATOM 2856 O O . ALA A 1 394 ? 16.162 32.853 39.727 1.00 3.33 395 ALA A O 1
ATOM 2858 N N . GLU A 1 395 ? 14.045 32.280 39.205 1.00 2.00 396 GLU A N 1
ATOM 2859 C CA . GLU A 1 395 ? 13.479 33.559 39.621 1.00 2.32 396 GLU A CA 1
ATOM 2860 C C . GLU A 1 395 ? 12.936 33.566 41.050 1.00 2.48 396 GLU A C 1
ATOM 2861 O O . GLU A 1 395 ? 12.438 34.598 41.502 1.00 3.38 396 GLU A O 1
ATOM 2867 N N . HIS A 1 396 ? 13.054 32.460 41.788 1.00 2.03 397 HIS A N 1
ATOM 2868 C CA . HIS A 1 396 ? 12.862 32.545 43.241 1.00 2.20 397 HIS A CA 1
ATOM 2869 C C . HIS A 1 396 ? 13.922 33.469 43.818 1.00 2.25 397 HIS A C 1
ATOM 2870 O O . HIS A 1 396 ? 15.089 33.411 43.429 1.00 2.44 397 HIS A O 1
ATOM 2877 N N . THR A 1 397 ? 13.514 34.331 44.742 1.00 2.31 398 THR A N 1
ATOM 2878 C CA . THR A 1 397 ? 14.460 35.183 45.448 1.00 2.77 398 THR A CA 1
ATOM 2879 C C . THR A 1 397 ? 14.980 34.478 46.701 1.00 3.05 398 THR A C 1
ATOM 2880 O O . THR A 1 397 ? 14.342 33.560 47.219 1.00 2.96 398 THR A O 1
ATOM 2884 N N . PRO A 1 398 ? 16.135 34.926 47.214 1.00 3.44 399 PRO A N 1
ATOM 2885 C CA . PRO A 1 398 ? 16.586 34.371 48.493 1.00 3.46 399 PRO A CA 1
ATOM 2886 C C . PRO A 1 398 ? 15.553 34.524 49.611 1.00 3.49 399 PRO A C 1
ATOM 2887 O O . PRO A 1 398 ? 15.387 33.607 50.417 1.00 3.55 399 PRO A O 1
ATOM 2891 N N . ALA A 1 399 ? 14.836 35.647 49.631 1.00 3.82 400 ALA A N 1
ATOM 2892 C CA . ALA A 1 399 ? 13.784 35.867 50.626 1.00 3.76 400 ALA A CA 1
ATOM 2893 C C . ALA A 1 399 ? 12.660 34.848 50.488 1.00 3.50 400 ALA A C 1
ATOM 2894 O O . ALA A 1 399 ? 12.143 34.343 51.486 1.00 3.56 400 ALA A O 1
ATOM 2896 N N . GLN A 1 400 ? 12.262 34.554 49.254 1.00 2.97 401 GLN A N 1
ATOM 2897 C CA . GLN A 1 400 ? 11.246 33.530 49.028 1.00 2.77 401 GLN A CA 1
ATOM 2898 C C . GLN A 1 400 ? 11.706 32.159 49.517 1.00 2.31 401 GLN A C 1
ATOM 2899 O O . GLN A 1 400 ? 10.942 31.448 50.162 1.00 2.45 401 GLN A O 1
ATOM 2905 N N . ILE A 1 401 ? 12.949 31.789 49.219 1.00 2.14 402 ILE A N 1
ATOM 2906 C CA . ILE A 1 401 ? 13.451 30.488 49.650 1.00 2.40 402 ILE A CA 1
ATOM 2907 C C . ILE A 1 401 ? 13.463 30.413 51.178 1.00 2.11 402 ILE A C 1
ATOM 2908 O O . ILE A 1 401 ? 13.090 29.392 51.755 1.00 2.09 402 ILE A O 1
ATOM 2913 N N . GLN A 1 402 ? 13.854 31.494 51.849 1.00 2.15 403 GLN A N 1
ATOM 2914 C CA . GLN A 1 402 ? 13.811 31.485 53.316 1.00 2.13 403 GLN A CA 1
ATOM 2915 C C . GLN A 1 402 ? 12.385 31.482 53.856 1.00 2.32 403 GLN A C 1
ATOM 2916 O O . GLN A 1 402 ? 12.102 30.841 54.870 1.00 2.75 403 GLN A O 1
ATOM 2922 N N . THR A 1 403 ? 11.480 32.185 53.180 1.00 2.49 404 THR A N 1
ATOM 2923 C CA . THR A 1 403 ? 10.068 32.141 53.547 1.00 2.57 404 THR A CA 1
ATOM 2924 C C . THR A 1 403 ? 9.559 30.698 53.456 1.00 2.21 404 THR A C 1
ATOM 2925 O O . THR A 1 403 ? 8.867 30.213 54.347 1.00 2.44 404 THR A O 1
ATOM 2929 N N . VAL A 1 404 ? 9.916 30.016 52.372 1.00 2.21 405 VAL A N 1
ATOM 2930 C CA . VAL A 1 404 ? 9.564 28.611 52.199 1.00 2.38 405 VAL A CA 1
ATOM 2931 C C . VAL A 1 404 ? 10.104 27.739 53.337 1.00 2.09 405 VAL A C 1
ATOM 2932 O O . VAL A 1 404 ? 9.389 26.902 53.884 1.00 2.32 405 VAL A O 1
ATOM 2936 N N . LEU A 1 405 ? 11.368 27.938 53.705 1.00 2.00 406 LEU A N 1
ATOM 2937 C CA . LEU A 1 405 ? 11.962 27.146 54.778 1.00 2.02 406 LEU A CA 1
ATOM 2938 C C . LEU A 1 405 ? 11.226 27.380 56.096 1.00 2.07 406 LEU A C 1
ATOM 2939 O O . LEU A 1 405 ? 10.927 26.435 56.821 1.00 2.20 406 LEU A O 1
ATOM 2944 N N . GLY A 1 406 ? 10.894 28.634 56.389 1.00 2.17 407 GLY A N 1
ATOM 2945 C CA . GLY A 1 406 ? 10.127 28.941 57.590 1.00 2.12 407 GLY A CA 1
ATOM 2946 C C . GLY A 1 406 ? 8.752 28.283 57.571 1.00 2.05 407 GLY A C 1
ATOM 2947 O O . GLY A 1 406 ? 8.270 27.814 58.597 1.00 2.19 407 GLY A O 1
ATOM 2948 N N . MET A 1 407 ? 8.120 28.247 56.402 1.00 2.00 408 MET A N 1
ATOM 2949 C CA . MET A 1 407 ? 6.823 27.584 56.243 1.00 2.24 408 MET A CA 1
ATOM 2950 C C . MET A 1 407 ? 6.911 26.071 56.467 1.00 2.00 408 MET A C 1
ATOM 2951 O O . MET A 1 407 ? 6.027 25.468 57.087 1.00 2.43 408 MET A O 1
ATOM 2956 N N . PHE A 1 408 ? 7.964 25.452 55.946 1.00 2.06 409 PHE A N 1
ATOM 2957 C CA . PHE A 1 408 ? 8.202 24.034 56.199 1.00 2.02 409 PHE A CA 1
ATOM 2958 C C . PHE A 1 408 ? 8.477 23.768 57.677 1.00 2.10 409 PHE A C 1
ATOM 2959 O O . PHE A 1 408 ? 8.019 22.761 58.227 1.00 2.26 409 PHE A O 1
ATOM 2967 N N . GLN A 1 409 ? 9.215 24.666 58.326 1.00 2.15 410 GLN A N 1
ATOM 2968 C CA . GLN A 1 409 ? 9.457 24.538 59.758 1.00 2.14 410 GLN A CA 1
ATOM 2969 C C . GLN A 1 409 ? 8.147 24.565 60.546 1.00 2.21 410 GLN A C 1
ATOM 2970 O O . GLN A 1 409 ? 7.923 23.723 61.414 1.00 2.65 410 GLN A O 1
ATOM 2976 N N . ALA A 1 410 ? 7.305 25.550 60.252 1.00 2.44 411 ALA A N 1
ATOM 2977 C CA . ALA A 1 410 ? 6.026 25.716 60.939 1.00 2.76 411 ALA A CA 1
ATOM 2978 C C . ALA A 1 410 ? 5.139 24.498 60.708 1.00 3.06 411 ALA A C 1
ATOM 2979 O O . ALA A 1 410 ? 4.614 23.917 61.659 1.00 3.41 411 ALA A O 1
ATOM 2981 N N . ALA A 1 411 ? 4.966 24.121 59.445 1.00 2.92 412 ALA A N 1
ATOM 2982 C CA . ALA A 1 411 ? 4.146 22.956 59.094 1.00 3.40 412 ALA A CA 1
ATOM 2983 C C . ALA A 1 411 ? 4.695 21.661 59.694 1.00 3.23 412 ALA A C 1
ATOM 2984 O O . ALA A 1 411 ? 3.941 20.870 60.258 1.00 3.88 412 ALA A O 1
ATOM 2986 N N . GLY A 1 412 ? 6.005 21.448 59.577 1.00 3.03 413 GLY A N 1
ATOM 2987 C CA . GLY A 1 412 ? 6.630 20.244 60.115 1.00 3.26 413 GLY A CA 1
ATOM 2988 C C . GLY A 1 412 ? 6.456 20.099 61.619 1.00 3.38 413 GLY A C 1
ATOM 2989 O O . GLY A 1 412 ? 6.203 18.996 62.123 1.00 3.57 413 GLY A O 1
ATOM 2990 N N . ARG A 1 413 ? 6.578 21.210 62.341 1.00 3.66 414 ARG A N 1
ATOM 2991 C CA . ARG A 1 413 ? 6.365 21.208 63.785 1.00 4.14 414 ARG A CA 1
ATOM 2992 C C . ARG A 1 413 ? 4.901 20.941 64.145 1.00 4.35 414 ARG A C 1
ATOM 2993 O O . ARG A 1 413 ? 4.624 20.151 65.049 1.00 4.84 414 ARG A O 1
ATOM 3001 N N . ALA A 1 414 ? 3.975 21.578 63.431 1.00 4.53 415 ALA A N 1
ATOM 3002 C CA . ALA A 1 414 ? 2.540 21.416 63.719 1.00 4.94 415 ALA A CA 1
ATOM 3003 C C . ALA A 1 414 ? 2.058 19.991 63.440 1.00 5.34 415 ALA A C 1
ATOM 3004 O O . ALA A 1 414 ? 1.284 19.431 64.218 1.00 5.85 415 ALA A O 1
ATOM 3006 N N . VAL A 1 415 ? 2.522 19.420 62.330 1.00 5.66 416 VAL A N 1
ATOM 3007 C CA . VAL A 1 415 ? 2.125 18.070 61.914 1.00 6.21 416 VAL A CA 1
ATOM 3008 C C . VAL A 1 415 ? 2.900 16.980 62.665 1.00 6.70 416 VAL A C 1
ATOM 3009 O O . VAL A 1 415 ? 2.430 15.844 62.766 1.00 7.29 416 VAL A O 1
ATOM 3013 N N . GLY A 1 416 ? 4.068 17.325 63.209 1.00 7.04 417 GLY A N 1
ATOM 3014 C CA . GLY A 1 416 ? 4.878 16.385 63.988 1.00 7.51 417 GLY A CA 1
ATOM 3015 C C . GLY A 1 416 ? 5.886 15.587 63.174 1.00 7.86 417 GLY A C 1
ATOM 3016 O O . GLY A 1 416 ? 6.331 14.520 63.606 1.00 8.34 417 GLY A O 1
ATOM 3017 N N . VAL A 1 417 ? 6.259 16.114 62.010 1.00 8.10 418 VAL A N 1
ATOM 3018 C CA . VAL A 1 417 ? 7.234 15.470 61.123 1.00 8.52 418 VAL A CA 1
ATOM 3019 C C . VAL A 1 417 ? 8.670 15.736 61.581 1.00 8.92 418 VAL A C 1
ATOM 3020 O O . VAL A 1 417 ? 9.559 14.903 61.385 1.00 9.52 418 VAL A O 1
ATOM 3024 N N . ILE A 1 418 ? 8.885 16.905 62.181 1.00 8.97 419 ILE A N 1
ATOM 3025 C CA . ILE A 1 418 ? 10.183 17.280 62.737 1.00 9.10 419 ILE A CA 1
ATOM 3026 C C . ILE A 1 418 ? 9.992 17.753 64.177 1.00 9.51 419 ILE A C 1
ATOM 3027 O O . ILE A 1 418 ? 10.946 17.805 64.953 1.00 10.68 419 ILE A O 1
ATOM 3032 N N . GLY A 1 419 ? 8.879 18.091 64.602 1.00 9.99 420 GLY A N 1
#

Organism: Sphingomonas paucimobilis (NCBI:txid13689)

Secondary structure (P-SEA, 3-state):
cccccaaaaaaaaaaaaaaccccccccccccccccccccccccbbbbccccccccccccaaaaaaaaaaaaccccccccccccccccaaaaaaaaaaaaaacccbbbbcccaaaaaaccccccccccbbbbbcccccaaaaaaaaaccbbbbbcccccaaaaaaaaaaccccbbbbbbbbccccccccccaaaaaaaaaaaabbbbbbbccccccccccccccccccccccccccbbbbbccccccccccccccccccccccccccccccccccccaaaaaaaaaaaaaaccaaaaaaaaaaaaaaaaaaaaaaccccccccccccbbbbbcccaaaaaaaaaaaaaabbbbbbbcccccccccccbbbbbbccccaaaaaaaaaaaaaaaaaaccc

Radius of gyration: 21.46 Å; Cα contacts (8 Å, |Δi|>4): 845; chains: 1; bounding box: 52×52×59 Å

Nearest PDB structures (foldseek):
  2w8t-assembly1_A-2  TM=1.003E+00  e=1.430E-86  Sphingomonas paucimobilis
  2jg2-assembly1_A  TM=1.002E+00  e=1.948E-83  Sphingomonas paucimobilis
  4bmk-assembly1_A  TM=9.939E-01  e=5.373E-81  Sphingomonas paucimobilis
  2w8u-assembly1_A  TM=9.948E-01  e=1.469E-80  Sphingomonas paucimobilis
  2w8v-assembly1_A-2  TM=9.950E-01  e=4.260E-80  Sphingomonas paucimobilis